Protein AF-A0A3L7UC99-F1 (afdb_monomer)

Structure (mmCIF, N/CA/C/O backbone):
data_AF-A0A3L7UC99-F1
#
_entry.id   AF-A0A3L7UC99-F1
#
loop_
_atom_site.group_PDB
_atom_site.id
_atom_site.type_symbol
_atom_site.label_atom_id
_atom_site.label_alt_id
_atom_site.label_comp_id
_atom_site.label_asym_id
_atom_site.label_entity_id
_atom_site.label_seq_id
_atom_site.pdbx_PDB_ins_code
_atom_site.Cartn_x
_atom_site.Cartn_y
_atom_site.Cartn_z
_atom_site.occupancy
_atom_site.B_iso_or_equiv
_atom_site.auth_seq_id
_atom_site.auth_comp_id
_atom_site.auth_asym_id
_atom_site.auth_atom_id
_atom_site.pdbx_PDB_model_num
ATOM 1 N N . MET A 1 1 ? 0.334 -17.269 -47.205 1.00 54.44 1 MET A N 1
ATOM 2 C CA . MET A 1 1 ? -0.076 -15.896 -47.604 1.00 54.44 1 MET A CA 1
ATOM 3 C C . MET A 1 1 ? -1.446 -15.509 -47.053 1.00 54.44 1 MET A C 1
ATOM 5 O O . MET A 1 1 ? -1.534 -14.441 -46.467 1.00 54.44 1 MET A O 1
ATOM 9 N N . VAL A 1 2 ? -2.491 -16.340 -47.191 1.00 58.19 2 VAL A N 1
ATOM 10 C CA . VAL A 1 2 ? -3.850 -16.022 -46.692 1.00 58.19 2 VAL A CA 1
ATOM 11 C C . VAL A 1 2 ? -3.883 -15.789 -45.172 1.00 58.19 2 VAL A C 1
ATOM 13 O O . VAL A 1 2 ? -4.407 -14.772 -44.738 1.00 58.19 2 VAL A O 1
ATOM 16 N N . GLU A 1 3 ? -3.212 -16.628 -44.377 1.00 69.00 3 GLU A N 1
ATOM 17 C CA . GLU A 1 3 ? -3.085 -16.466 -42.910 1.00 69.00 3 GLU A CA 1
ATOM 18 C C . GLU A 1 3 ? -2.371 -15.174 -42.476 1.00 69.00 3 GLU A C 1
ATOM 20 O O . GLU A 1 3 ? -2.570 -14.665 -41.373 1.00 69.00 3 GLU A O 1
ATOM 25 N N . TRP A 1 4 ? -1.528 -14.612 -43.346 1.00 77.19 4 TRP A N 1
ATOM 26 C CA . TRP A 1 4 ? -0.811 -13.377 -43.037 1.00 77.19 4 TRP A CA 1
ATOM 27 C C . TRP A 1 4 ? -1.703 -12.146 -43.208 1.00 77.19 4 TRP A C 1
ATOM 29 O O . TRP A 1 4 ? -1.681 -11.241 -42.373 1.00 77.19 4 TRP A O 1
ATOM 39 N N . TRP A 1 5 ? -2.505 -12.140 -44.275 1.00 82.69 5 TRP A N 1
ATOM 40 C CA . TRP A 1 5 ? -3.342 -11.009 -44.677 1.00 82.69 5 TRP A CA 1
ATOM 41 C C . TRP A 1 5 ? -4.755 -11.046 -44.098 1.00 82.69 5 TRP A C 1
ATOM 43 O O . TRP A 1 5 ? -5.385 -9.995 -44.004 1.00 82.69 5 TRP A O 1
ATOM 53 N N . TYR A 1 6 ? -5.243 -12.215 -43.681 1.00 84.31 6 TYR A N 1
ATOM 54 C CA . TYR A 1 6 ? -6.561 -12.357 -43.063 1.00 84.31 6 TYR A CA 1
ATOM 55 C C . TYR A 1 6 ? -6.760 -11.419 -41.854 1.00 84.31 6 TYR A C 1
ATOM 57 O O . TYR A 1 6 ? -7.708 -10.630 -41.892 1.00 84.31 6 TYR A O 1
ATOM 65 N N . PRO A 1 7 ? -5.851 -11.369 -40.855 1.00 86.19 7 PRO A N 1
ATOM 66 C CA . PRO A 1 7 ? -5.990 -10.451 -39.722 1.00 86.19 7 PRO A CA 1
ATOM 67 C C . PRO A 1 7 ? -6.044 -8.987 -40.163 1.00 86.19 7 PRO A C 1
ATOM 69 O O . PRO A 1 7 ? -6.856 -8.207 -39.672 1.00 86.19 7 PRO A O 1
ATOM 72 N N . VAL A 1 8 ? -5.210 -8.627 -41.142 1.00 88.06 8 VAL A N 1
ATOM 73 C CA . VAL A 1 8 ? -5.121 -7.268 -41.689 1.00 88.06 8 VAL A CA 1
ATOM 74 C C . VAL A 1 8 ? -6.429 -6.853 -42.354 1.00 88.06 8 VAL A C 1
ATOM 76 O O . VAL A 1 8 ? -6.943 -5.772 -42.077 1.00 88.06 8 VAL A O 1
ATOM 79 N N . ALA A 1 9 ? -7.000 -7.723 -43.187 1.00 87.12 9 ALA A N 1
ATOM 80 C CA . ALA A 1 9 ? -8.250 -7.453 -43.882 1.00 87.12 9 ALA A CA 1
ATOM 81 C C . ALA A 1 9 ? -9.434 -7.323 -42.913 1.00 87.12 9 ALA A C 1
ATOM 83 O O . ALA A 1 9 ? -10.213 -6.376 -43.021 1.00 87.12 9 ALA A O 1
ATOM 84 N N . VAL A 1 10 ? -9.562 -8.235 -41.944 1.00 87.25 10 VAL A N 1
ATOM 85 C CA . VAL A 1 10 ? -10.702 -8.222 -41.016 1.00 87.25 10 VAL A CA 1
ATOM 86 C C . VAL A 1 10 ? -10.652 -7.007 -40.092 1.00 87.25 10 VAL A C 1
ATOM 88 O O . VAL A 1 10 ? -11.651 -6.299 -39.955 1.00 87.25 10 VAL A O 1
ATOM 91 N N . TRP A 1 11 ? -9.489 -6.685 -39.523 1.00 90.75 11 TRP A N 1
ATOM 92 C CA . TRP A 1 11 ? -9.365 -5.519 -38.646 1.00 90.75 11 TRP A CA 1
ATOM 93 C C . TRP A 1 11 ? -9.470 -4.185 -39.387 1.00 90.75 11 TRP A C 1
ATOM 95 O O . TRP A 1 11 ? -9.994 -3.228 -38.819 1.00 90.75 11 TRP A O 1
ATOM 105 N N . ALA A 1 12 ? -9.089 -4.116 -40.666 1.00 90.12 12 ALA A N 1
ATOM 106 C CA . ALA A 1 12 ? -9.380 -2.947 -41.497 1.00 90.12 12 ALA A CA 1
ATOM 107 C C . ALA A 1 12 ? -10.895 -2.697 -41.616 1.00 90.12 12 ALA A C 1
ATOM 109 O O . ALA A 1 12 ? -11.351 -1.556 -41.492 1.00 90.12 12 ALA A O 1
ATOM 110 N N . ILE A 1 13 ? -11.688 -3.762 -41.796 1.00 88.81 13 ILE A N 1
ATOM 111 C CA . ILE A 1 13 ? -13.155 -3.683 -41.860 1.00 88.81 13 ILE A CA 1
ATOM 112 C C . ILE A 1 13 ? -13.733 -3.275 -40.498 1.00 88.81 13 ILE A C 1
ATOM 114 O O . ILE A 1 13 ? -14.597 -2.398 -40.452 1.00 88.81 13 ILE A O 1
ATOM 118 N N . VAL A 1 14 ? -13.233 -3.842 -39.394 1.00 89.12 14 VAL A N 1
ATOM 119 C CA . VAL A 1 14 ? -13.655 -3.482 -38.026 1.00 89.12 14 VAL A CA 1
ATOM 120 C C . VAL A 1 14 ? -13.411 -1.998 -37.746 1.00 89.12 14 VAL A C 1
ATOM 122 O O . VAL A 1 14 ? -14.337 -1.289 -37.350 1.00 89.12 14 VAL A O 1
ATOM 125 N N . ILE A 1 15 ? -12.198 -1.496 -38.001 1.00 89.00 15 ILE A N 1
ATOM 126 C CA . ILE A 1 15 ? -11.845 -0.085 -37.775 1.00 89.00 15 ILE A CA 1
ATOM 127 C C . ILE A 1 15 ? -12.720 0.835 -38.639 1.00 89.00 15 ILE A C 1
ATOM 129 O O . ILE A 1 15 ? -13.262 1.832 -38.149 1.00 89.00 15 ILE A O 1
ATOM 133 N N . GLY A 1 16 ? -12.935 0.475 -39.907 1.00 88.69 16 GLY A N 1
ATOM 134 C CA . GLY A 1 16 ? -13.857 1.193 -40.785 1.00 88.69 16 GLY A CA 1
ATOM 135 C C . GLY A 1 16 ? -15.295 1.217 -40.247 1.00 88.69 16 GLY A C 1
ATOM 136 O O . GLY A 1 16 ? -15.946 2.266 -40.260 1.00 88.69 16 GLY A O 1
ATOM 137 N N . ALA A 1 17 ? -15.789 0.097 -39.714 1.00 85.81 17 ALA A N 1
ATOM 138 C CA . ALA A 1 17 ? -17.128 -0.011 -39.135 1.00 85.81 17 ALA A CA 1
ATOM 139 C C . ALA A 1 17 ? -17.303 0.850 -37.866 1.00 85.81 17 ALA A C 1
ATOM 141 O O . ALA A 1 17 ? -18.362 1.470 -37.694 1.00 85.81 17 ALA A O 1
ATOM 142 N N . VAL A 1 18 ? -16.270 0.965 -37.016 1.00 86.50 18 VAL A N 1
ATOM 143 C CA . VAL A 1 18 ? -16.254 1.881 -35.854 1.00 86.50 18 VAL A CA 1
ATOM 144 C C . VAL A 1 18 ? -16.440 3.320 -36.321 1.00 86.50 18 VAL A C 1
ATOM 146 O O . VAL A 1 18 ? -17.378 4.004 -35.902 1.00 86.50 18 VAL A O 1
ATOM 149 N N . VAL A 1 19 ? -15.571 3.774 -37.228 1.00 86.00 19 VAL A N 1
ATOM 150 C CA . VAL A 1 19 ? -15.594 5.155 -37.724 1.00 86.00 19 VAL A CA 1
ATOM 151 C C . VAL A 1 19 ? -16.932 5.455 -38.381 1.00 86.00 19 VAL A C 1
ATOM 153 O O . VAL A 1 19 ? -17.553 6.474 -38.083 1.00 86.00 19 VAL A O 1
ATOM 156 N N . ARG A 1 20 ? -17.446 4.537 -39.204 1.00 83.81 20 ARG A N 1
ATOM 157 C CA . ARG A 1 20 ? -18.757 4.697 -39.833 1.00 83.81 20 ARG A CA 1
ATOM 158 C C . ARG A 1 20 ? -19.893 4.814 -38.813 1.00 83.81 20 ARG A C 1
ATOM 160 O O . ARG A 1 20 ? -20.789 5.632 -39.018 1.00 83.81 20 ARG A O 1
ATOM 167 N N . SER A 1 21 ? -19.861 4.043 -37.728 1.00 78.44 21 SER A N 1
ATOM 168 C CA . SER A 1 21 ? -20.870 4.115 -36.660 1.00 78.44 21 SER A CA 1
ATOM 169 C C . SER A 1 21 ? -20.870 5.482 -35.969 1.00 78.44 21 SER A C 1
ATOM 171 O O . SER A 1 21 ? -21.932 6.071 -35.760 1.00 78.44 21 SER A O 1
ATOM 173 N N . ILE A 1 22 ? -19.684 6.044 -35.718 1.00 80.69 22 ILE A N 1
ATOM 174 C CA . ILE A 1 22 ? -19.527 7.397 -35.165 1.00 80.69 22 ILE A CA 1
ATOM 175 C C . ILE A 1 22 ? -20.076 8.447 -36.141 1.00 80.69 22 ILE A C 1
ATOM 177 O O . ILE A 1 22 ? -20.864 9.307 -35.742 1.00 80.69 22 ILE A O 1
ATOM 181 N N . GLN A 1 23 ? -19.746 8.343 -37.436 1.00 82.44 23 GLN A N 1
ATOM 182 C CA . GLN A 1 23 ? -20.271 9.258 -38.458 1.00 82.44 23 GLN A CA 1
ATOM 183 C C . GLN A 1 23 ? -21.806 9.238 -38.517 1.00 82.44 23 GLN A C 1
ATOM 185 O O . GLN A 1 23 ? -22.436 10.280 -38.694 1.00 82.44 23 GLN A O 1
ATOM 190 N N . VAL A 1 24 ? -22.433 8.066 -38.381 1.00 75.81 24 VAL A N 1
ATOM 191 C CA . VAL A 1 24 ? -23.900 7.941 -38.369 1.00 75.81 24 VAL A CA 1
ATOM 192 C C . VAL A 1 24 ? -24.508 8.648 -37.154 1.00 75.81 24 VAL A C 1
ATOM 194 O O . VAL A 1 24 ? -25.476 9.390 -37.323 1.00 75.81 24 VAL A O 1
ATOM 197 N N . GLY A 1 25 ? -23.925 8.495 -35.961 1.00 69.75 25 GLY A N 1
ATOM 198 C CA . GLY A 1 25 ? -24.381 9.211 -34.763 1.00 69.75 25 GLY A CA 1
ATOM 199 C C . GLY A 1 25 ? -24.225 10.730 -34.868 1.00 69.75 25 GLY A C 1
ATOM 200 O O . GLY A 1 25 ? -25.155 11.470 -34.551 1.00 69.75 25 GLY A O 1
ATOM 201 N N . MET A 1 26 ? -23.096 11.209 -35.401 1.00 74.38 26 MET A N 1
ATOM 202 C CA . MET A 1 26 ? -22.866 12.644 -35.629 1.00 74.38 26 MET A CA 1
ATOM 203 C C . MET A 1 26 ? -23.855 13.240 -36.639 1.00 74.38 26 MET A C 1
ATOM 205 O O . MET A 1 26 ? -24.374 14.335 -36.423 1.00 74.38 26 MET A O 1
ATOM 209 N N . ASN A 1 27 ? -24.171 12.505 -37.710 1.00 74.94 27 ASN A N 1
ATOM 210 C CA . ASN A 1 27 ? -25.194 12.916 -38.674 1.00 74.94 27 ASN A CA 1
ATOM 211 C C . ASN A 1 27 ? -26.593 12.961 -38.039 1.00 74.94 27 ASN A C 1
ATOM 213 O O . ASN A 1 27 ? -27.352 13.894 -38.295 1.00 74.94 27 ASN A O 1
ATOM 217 N N . ALA A 1 28 ? -26.935 11.993 -37.181 1.00 67.62 28 ALA A N 1
ATOM 218 C CA . ALA A 1 28 ? -28.193 12.003 -36.431 1.00 67.62 28 ALA A CA 1
ATOM 219 C C . ALA A 1 28 ? -28.293 13.196 -35.457 1.00 67.62 28 ALA A C 1
ATOM 221 O O . ALA A 1 28 ? -29.392 13.676 -35.188 1.00 67.62 28 ALA A O 1
ATOM 222 N N . ALA A 1 29 ? -27.152 13.707 -34.984 1.00 64.50 29 ALA A N 1
ATOM 223 C CA . ALA A 1 29 ? -27.046 14.891 -34.132 1.00 64.50 29 ALA A CA 1
ATOM 224 C C . ALA A 1 29 ? -27.199 16.233 -34.882 1.00 64.50 29 ALA A C 1
ATOM 226 O O . ALA A 1 29 ? -27.117 17.288 -34.254 1.00 64.50 29 ALA A O 1
ATOM 227 N N . GLY A 1 30 ? -27.362 1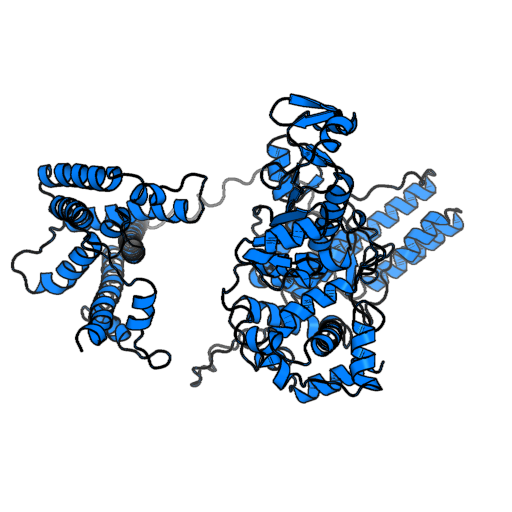6.220 -36.212 1.00 62.81 30 GLY A N 1
ATOM 228 C CA . GLY A 1 30 ? -27.447 17.440 -37.025 1.00 62.81 30 GLY A CA 1
ATOM 229 C C . GLY A 1 30 ? -26.124 18.206 -37.151 1.00 62.81 30 GLY A C 1
ATOM 230 O O . GLY A 1 30 ? -26.123 19.363 -37.568 1.00 62.81 30 GLY A O 1
ATOM 231 N N . LEU A 1 31 ? -24.994 17.582 -36.799 1.00 68.31 31 LEU A N 1
ATOM 232 C CA . LEU A 1 31 ? -23.666 18.170 -36.958 1.00 68.31 31 LEU A CA 1
ATOM 233 C C . LEU A 1 31 ? -23.285 18.089 -38.439 1.00 68.31 31 LEU A C 1
ATOM 235 O O . LEU A 1 31 ? -23.045 17.007 -38.972 1.00 68.31 31 LEU A O 1
ATOM 239 N N . SER A 1 32 ? -23.255 19.237 -39.115 1.00 53.59 32 SER A N 1
ATOM 240 C CA . SER A 1 32 ? -23.181 19.348 -40.578 1.00 53.59 32 SER A CA 1
ATOM 241 C C . SER A 1 32 ? -21.929 18.735 -41.217 1.00 53.59 32 SER A C 1
ATOM 243 O O . SER A 1 32 ? -21.915 18.561 -42.435 1.00 53.59 32 SER A O 1
ATOM 245 N N . HIS A 1 33 ? -20.900 18.359 -40.449 1.00 61.38 33 HIS A N 1
ATOM 246 C CA . HIS A 1 33 ? -19.662 17.751 -40.951 1.00 61.38 33 HIS A CA 1
ATOM 247 C C . HIS A 1 33 ? -19.275 16.489 -40.160 1.00 61.38 33 HIS A C 1
ATOM 249 O O . HIS A 1 33 ? -18.278 16.470 -39.444 1.00 61.38 33 HIS A O 1
ATOM 255 N N . ALA A 1 34 ? -20.004 15.383 -40.343 1.00 61.00 34 ALA A N 1
ATOM 256 C CA . ALA A 1 34 ? -19.601 14.053 -39.857 1.00 61.00 34 ALA A CA 1
ATOM 257 C C . ALA A 1 34 ? -18.373 13.457 -40.598 1.00 61.00 34 ALA A C 1
ATOM 259 O O . ALA A 1 34 ? -18.157 12.247 -40.595 1.00 61.00 34 ALA A O 1
ATOM 260 N N . GLY A 1 35 ? -17.568 14.288 -41.266 1.00 69.50 35 GLY A N 1
ATOM 261 C CA . GLY A 1 35 ? -16.432 13.878 -42.087 1.00 69.50 35 GLY A CA 1
ATOM 262 C C . GLY A 1 35 ? -16.814 13.311 -43.466 1.00 69.50 35 GLY A C 1
ATOM 263 O O . GLY A 1 35 ? -17.981 13.019 -43.743 1.00 69.50 35 GLY A O 1
ATOM 264 N N . PRO A 1 36 ? -15.831 13.167 -44.369 1.00 79.94 36 PRO A N 1
ATOM 265 C CA . PRO A 1 36 ? -16.064 12.696 -45.728 1.00 79.94 36 PRO A CA 1
ATOM 266 C C . PRO A 1 36 ? -16.449 11.209 -45.774 1.00 79.94 36 PRO A C 1
ATOM 268 O O . PRO A 1 36 ? -16.087 10.415 -44.903 1.00 79.94 36 PRO A O 1
ATOM 271 N N . ARG A 1 37 ? -17.161 10.803 -46.836 1.00 78.75 37 ARG A N 1
ATOM 272 C CA . ARG A 1 37 ? -17.622 9.411 -47.037 1.00 78.75 37 ARG A CA 1
ATOM 273 C C . ARG A 1 37 ? -16.486 8.389 -47.167 1.00 78.75 37 ARG A C 1
ATOM 275 O O . ARG A 1 37 ? -16.731 7.210 -46.946 1.00 78.75 37 ARG A O 1
ATOM 282 N N . TRP A 1 38 ? -15.275 8.833 -47.504 1.00 82.38 38 TRP A N 1
ATOM 283 C CA . TRP A 1 38 ? -14.085 7.987 -47.621 1.00 82.38 38 TRP A CA 1
ATOM 284 C C . TRP A 1 38 ? -13.341 7.779 -46.292 1.00 82.38 38 TRP A C 1
ATOM 286 O O . TRP A 1 38 ? -12.452 6.936 -46.227 1.00 82.38 38 TRP A O 1
ATOM 296 N N . LEU A 1 39 ? -13.698 8.503 -45.224 1.00 85.12 39 LEU A N 1
ATOM 297 C CA . LEU A 1 39 ? -12.995 8.440 -43.938 1.00 85.12 39 LEU A CA 1
ATOM 298 C C . LEU A 1 39 ? -12.922 7.020 -43.332 1.00 85.12 39 LEU A C 1
ATOM 300 O O . LEU A 1 39 ? -11.845 6.655 -42.868 1.00 85.12 39 LEU A O 1
ATOM 304 N N . PRO A 1 40 ? -13.978 6.178 -43.381 1.00 85.81 40 PRO A N 1
ATOM 305 C CA . PRO A 1 40 ? -13.887 4.789 -42.924 1.00 85.81 40 PRO A CA 1
ATOM 306 C C . PRO A 1 40 ? -12.840 3.949 -43.669 1.00 85.81 40 PRO A C 1
ATOM 308 O O . PRO A 1 40 ? -12.209 3.092 -43.061 1.00 85.81 40 PRO A O 1
ATOM 311 N N . LEU A 1 41 ? -12.632 4.205 -44.967 1.00 84.06 41 LEU A N 1
ATOM 312 C CA . LEU A 1 41 ? -11.636 3.488 -45.771 1.00 84.06 41 LEU A CA 1
ATOM 313 C C . LEU A 1 41 ? -10.214 3.888 -45.367 1.00 84.06 41 LEU A C 1
ATOM 315 O O . LEU A 1 41 ? -9.352 3.028 -45.218 1.00 84.06 41 LEU A O 1
ATOM 319 N N . VAL A 1 42 ? -9.988 5.184 -45.131 1.00 86.69 42 VAL A N 1
ATOM 320 C CA . VAL A 1 42 ? -8.692 5.694 -44.657 1.00 86.69 42 VAL A CA 1
ATOM 321 C C . VAL A 1 42 ? -8.398 5.214 -43.239 1.00 86.69 42 VAL A C 1
ATOM 323 O O . VAL A 1 42 ? -7.280 4.806 -42.955 1.00 86.69 42 VAL A O 1
ATOM 326 N N . ALA A 1 43 ? -9.403 5.181 -42.362 1.00 88.38 43 ALA A N 1
ATOM 327 C CA . ALA A 1 43 ? -9.246 4.614 -41.028 1.00 88.38 43 ALA A CA 1
ATOM 328 C C . ALA A 1 43 ? -8.918 3.115 -41.079 1.00 88.38 43 ALA A C 1
ATOM 330 O O . ALA A 1 43 ? -8.052 2.657 -40.343 1.00 88.38 43 ALA A O 1
ATOM 331 N N . GLY A 1 44 ? -9.541 2.360 -41.989 1.00 87.56 44 GLY A N 1
ATOM 332 C CA . GLY A 1 44 ? -9.200 0.957 -42.220 1.00 87.56 44 GLY A CA 1
ATOM 333 C C . GLY A 1 44 ? -7.733 0.743 -42.613 1.00 87.56 44 GLY A C 1
ATOM 334 O O . GLY A 1 44 ? -7.151 -0.265 -42.227 1.00 87.56 44 GLY A O 1
ATOM 335 N N . ALA A 1 45 ? -7.092 1.704 -43.291 1.00 89.38 45 ALA A N 1
ATOM 336 C CA . ALA A 1 45 ? -5.669 1.623 -43.635 1.00 89.38 45 ALA A CA 1
ATOM 337 C C . ALA A 1 45 ? -4.740 1.630 -42.403 1.00 89.38 45 ALA A C 1
ATOM 339 O O . ALA A 1 45 ? -3.616 1.135 -42.493 1.00 89.38 45 ALA A O 1
ATOM 340 N N . LEU A 1 46 ? -5.219 2.092 -41.236 1.00 89.75 46 LEU A N 1
ATOM 341 C CA . LEU A 1 46 ? -4.480 1.997 -39.970 1.00 89.75 46 LEU A CA 1
ATOM 342 C C . LEU A 1 46 ? -4.166 0.545 -39.586 1.00 89.75 46 LEU A C 1
ATOM 344 O O . LEU A 1 46 ? -3.171 0.298 -38.916 1.00 89.75 46 LEU A O 1
ATOM 348 N N . ALA A 1 47 ? -4.952 -0.427 -40.060 1.00 89.38 47 ALA A N 1
ATOM 349 C CA . ALA A 1 47 ? -4.700 -1.855 -39.863 1.00 89.38 47 ALA A CA 1
ATOM 350 C C . ALA A 1 47 ? -3.321 -2.317 -40.377 1.00 89.38 47 ALA A C 1
ATOM 352 O O . ALA A 1 47 ? -2.783 -3.308 -39.881 1.00 89.38 47 ALA A O 1
ATOM 353 N N . ILE A 1 48 ? -2.760 -1.611 -41.367 1.00 90.44 48 ILE A N 1
ATOM 354 C CA . ILE A 1 48 ? -1.489 -1.944 -42.027 1.00 90.44 48 ILE A CA 1
ATOM 355 C C . ILE A 1 48 ? -0.302 -1.249 -41.343 1.00 90.44 48 ILE A C 1
ATOM 357 O O . ILE A 1 48 ? 0.837 -1.670 -41.532 1.00 90.44 48 ILE A O 1
ATOM 361 N N . VAL A 1 49 ? -0.553 -0.213 -40.534 1.00 90.81 49 VAL A N 1
ATOM 362 C CA . VAL A 1 49 ? 0.505 0.572 -39.884 1.00 90.81 49 VAL A CA 1
ATOM 363 C C . VAL A 1 49 ? 1.343 -0.348 -38.990 1.00 90.81 49 VAL A C 1
ATOM 365 O O . VAL A 1 49 ? 0.773 -1.019 -38.124 1.00 90.81 49 VAL A O 1
ATOM 368 N N . PRO A 1 50 ? 2.668 -0.427 -39.204 1.00 89.31 50 PRO A N 1
ATOM 369 C CA . PRO A 1 50 ? 3.530 -1.279 -38.403 1.00 89.31 50 PRO A CA 1
ATOM 370 C C . PRO A 1 50 ? 3.735 -0.676 -37.010 1.00 89.31 50 PRO A C 1
ATOM 372 O O . PRO A 1 50 ? 4.058 0.500 -36.873 1.00 89.31 50 PRO A O 1
ATOM 375 N N . ILE A 1 51 ? 3.580 -1.511 -35.989 1.00 85.50 51 ILE A N 1
ATOM 376 C CA . ILE A 1 51 ? 3.922 -1.245 -34.592 1.00 85.50 51 ILE A CA 1
ATOM 377 C C . ILE A 1 51 ? 4.891 -2.352 -34.181 1.00 85.50 51 ILE A C 1
ATOM 379 O O . ILE A 1 51 ? 4.545 -3.534 -34.260 1.00 85.50 51 ILE A O 1
ATOM 383 N N . ASP A 1 52 ? 6.122 -1.980 -33.827 1.00 82.69 52 ASP A N 1
ATOM 384 C CA . ASP A 1 52 ? 7.219 -2.911 -33.518 1.00 82.69 52 ASP A CA 1
ATOM 385 C C . ASP A 1 52 ? 7.444 -3.982 -34.603 1.00 82.69 52 ASP A C 1
ATOM 387 O O . ASP A 1 52 ? 7.637 -5.166 -34.334 1.00 82.69 52 ASP A O 1
ATOM 391 N N . GLY A 1 53 ? 7.375 -3.572 -35.874 1.00 83.88 53 GLY A N 1
ATOM 392 C CA . GLY A 1 53 ? 7.606 -4.453 -37.026 1.00 83.88 53 GLY A CA 1
ATOM 393 C C . GLY A 1 53 ? 6.426 -5.355 -37.419 1.00 83.88 53 GLY A C 1
ATOM 394 O O . GLY A 1 53 ? 6.521 -6.054 -38.428 1.00 83.88 53 GLY A O 1
ATOM 395 N N . LEU A 1 54 ? 5.296 -5.315 -36.698 1.00 85.50 54 LEU A N 1
ATOM 396 C CA . LEU A 1 54 ? 4.065 -6.040 -37.040 1.00 85.50 54 LEU A CA 1
ATOM 397 C C . LEU A 1 54 ? 2.908 -5.075 -37.344 1.00 85.50 54 LEU A C 1
ATOM 399 O O . LEU A 1 54 ? 2.730 -4.100 -36.621 1.00 85.50 54 LEU A O 1
ATOM 403 N N . PRO A 1 55 ? 2.068 -5.330 -38.366 1.00 91.75 55 PRO A N 1
ATOM 404 C CA . PRO A 1 55 ? 0.875 -4.517 -38.603 1.00 91.75 55 PRO A CA 1
ATOM 405 C C . PRO A 1 55 ? -0.033 -4.457 -37.365 1.00 91.75 55 PRO A C 1
ATOM 407 O O . PRO A 1 55 ? -0.283 -5.494 -36.746 1.00 91.75 55 PRO A O 1
ATOM 410 N N . LEU A 1 56 ? -0.585 -3.279 -37.046 1.00 89.25 56 LEU A N 1
ATOM 411 C CA . LEU A 1 56 ? -1.525 -3.054 -35.935 1.00 89.25 56 LEU A CA 1
ATOM 412 C C . LEU A 1 56 ? -2.642 -4.109 -35.895 1.00 89.25 56 LEU A C 1
ATOM 414 O O . LEU A 1 56 ? -3.010 -4.601 -34.832 1.00 89.25 56 LEU A O 1
ATOM 418 N N . ALA A 1 57 ? -3.156 -4.511 -37.056 1.00 89.62 57 ALA A N 1
ATOM 419 C CA . ALA A 1 57 ? -4.174 -5.549 -37.140 1.00 89.62 57 ALA A CA 1
ATOM 420 C C . ALA A 1 57 ? -3.745 -6.909 -36.575 1.00 89.62 57 ALA A C 1
ATOM 422 O O . ALA A 1 57 ? -4.585 -7.636 -36.056 1.00 89.62 57 ALA A O 1
ATOM 423 N N . ARG A 1 58 ? -2.460 -7.272 -36.661 1.00 86.75 58 ARG A N 1
ATOM 424 C CA . ARG A 1 58 ? -1.960 -8.529 -36.089 1.00 86.75 58 ARG A CA 1
ATOM 425 C C . ARG A 1 58 ? -1.902 -8.458 -34.569 1.00 86.75 58 ARG A C 1
ATOM 427 O O . ARG A 1 58 ? -2.291 -9.422 -33.925 1.00 86.75 58 ARG A O 1
ATOM 434 N N . TRP A 1 59 ? -1.517 -7.309 -34.015 1.00 88.50 59 TRP A N 1
ATOM 435 C CA . TRP A 1 59 ? -1.610 -7.059 -32.577 1.00 88.50 59 TRP A CA 1
ATOM 436 C C . TRP A 1 59 ? -3.050 -7.181 -32.080 1.00 88.50 59 TRP A C 1
ATOM 438 O O . TRP A 1 59 ? -3.313 -7.919 -31.137 1.00 88.50 59 TRP A O 1
ATOM 448 N N . LEU A 1 60 ? -3.995 -6.520 -32.756 1.00 87.88 60 LEU A N 1
ATOM 449 C CA . LEU A 1 60 ? -5.416 -6.587 -32.406 1.00 87.88 60 LEU A CA 1
ATOM 450 C C . LEU A 1 60 ? -5.980 -8.009 -32.531 1.00 87.88 60 LEU A C 1
ATOM 452 O O . LEU A 1 60 ? -6.773 -8.439 -31.697 1.00 87.88 60 LEU A O 1
ATOM 456 N N . HIS A 1 61 ? -5.539 -8.768 -33.533 1.00 88.69 61 HIS A N 1
ATOM 457 C CA . HIS A 1 61 ? -5.975 -10.147 -33.728 1.00 88.69 61 HIS A CA 1
ATOM 458 C C . HIS A 1 61 ? -5.471 -11.105 -32.647 1.00 88.69 61 HIS A C 1
ATOM 460 O O . HIS A 1 61 ? -6.189 -12.039 -32.313 1.00 88.69 61 HIS A O 1
ATOM 466 N N . SER A 1 62 ? -4.309 -10.846 -32.040 1.00 82.88 62 SER A N 1
ATOM 467 C CA . SER A 1 62 ? -3.851 -11.609 -30.871 1.00 82.88 62 SER A CA 1
ATOM 468 C C . SER A 1 62 ? -4.769 -11.441 -29.653 1.00 82.88 62 SER A C 1
ATOM 470 O O . SER A 1 62 ? -4.849 -12.347 -28.831 1.00 82.88 62 SER A O 1
ATOM 472 N N . PHE A 1 63 ? -5.474 -10.307 -29.529 1.00 80.31 63 PHE A N 1
ATOM 473 C CA . PHE A 1 63 ? -6.446 -10.076 -28.450 1.00 80.31 63 PHE A CA 1
ATOM 474 C C . PHE A 1 63 ? -7.817 -10.697 -28.728 1.00 80.31 63 PHE A C 1
ATOM 476 O O . PHE A 1 63 ? -8.514 -11.072 -27.789 1.00 80.31 63 PHE A O 1
ATOM 483 N N . ASN A 1 64 ? -8.228 -10.777 -29.997 1.00 83.69 64 ASN A N 1
ATOM 484 C CA . ASN A 1 64 ? -9.469 -11.437 -30.392 1.00 83.69 64 ASN A CA 1
ATOM 485 C C . ASN A 1 64 ? -9.283 -12.161 -31.732 1.00 83.69 64 ASN A C 1
ATOM 487 O O . ASN A 1 64 ? -9.409 -11.565 -32.810 1.00 83.69 64 ASN A O 1
ATOM 491 N N . ALA A 1 65 ? -8.929 -13.444 -31.639 1.00 78.38 65 ALA A N 1
ATOM 492 C CA . ALA A 1 65 ? -8.631 -14.284 -32.793 1.00 78.38 65 ALA A CA 1
ATOM 493 C C . ALA A 1 65 ? -9.910 -14.785 -33.486 1.00 78.38 65 ALA A C 1
ATOM 495 O O . ALA A 1 65 ? -9.984 -14.803 -34.715 1.00 78.38 65 ALA A O 1
ATOM 496 N N . ASN A 1 66 ? -10.939 -15.118 -32.701 1.00 83.88 66 ASN A N 1
ATOM 497 C CA . ASN A 1 66 ? -12.180 -15.722 -33.178 1.00 83.88 66 ASN A CA 1
ATOM 498 C C . ASN A 1 66 ? -13.357 -14.765 -32.950 1.00 83.88 66 ASN A C 1
ATOM 500 O O . ASN A 1 66 ? -13.750 -14.497 -31.819 1.00 83.88 66 ASN A O 1
ATOM 504 N N . PHE A 1 67 ? -13.931 -14.244 -34.035 1.00 89.69 67 PHE A N 1
ATOM 505 C CA . PHE A 1 67 ? -15.119 -13.394 -33.959 1.00 89.69 67 PHE A CA 1
ATOM 506 C C . PHE A 1 67 ? -16.391 -14.235 -33.865 1.00 89.69 67 PHE A C 1
ATOM 508 O O . PHE A 1 67 ? -16.522 -15.257 -34.543 1.00 89.69 67 PHE A O 1
ATOM 515 N N . SER A 1 68 ? -17.372 -13.755 -33.100 1.00 93.81 68 SER A N 1
ATOM 516 C CA . SER A 1 68 ? -18.689 -14.383 -33.037 1.00 93.81 68 SER A CA 1
ATOM 517 C C . SER A 1 68 ? -19.361 -14.390 -34.413 1.00 93.81 68 SER A C 1
ATOM 519 O O . SER A 1 68 ? -19.103 -13.548 -35.288 1.00 93.81 68 SER A O 1
ATOM 521 N N . ILE A 1 69 ? -20.267 -15.344 -34.626 1.00 93.06 69 ILE A N 1
ATOM 522 C CA . ILE A 1 69 ? -20.974 -15.492 -35.904 1.00 93.06 69 ILE A CA 1
ATOM 523 C C . ILE A 1 69 ? -21.835 -14.257 -36.210 1.00 93.06 69 ILE A C 1
ATOM 525 O O . ILE A 1 69 ? -21.763 -13.755 -37.337 1.00 93.06 69 ILE A O 1
ATOM 529 N N . PRO A 1 70 ? -22.593 -13.692 -35.247 1.00 94.56 70 PRO A N 1
ATOM 530 C CA . PRO A 1 70 ? -23.288 -12.425 -35.443 1.00 94.56 70 PRO A CA 1
ATOM 531 C C . PRO A 1 70 ? -22.392 -11.280 -35.916 1.00 94.56 70 PRO A C 1
ATOM 533 O O . PRO A 1 70 ? -22.757 -10.584 -36.868 1.00 94.56 70 PRO A O 1
ATOM 536 N N . LEU A 1 71 ? -21.215 -11.103 -35.309 1.00 93.12 71 LEU A N 1
ATOM 537 C CA . LEU A 1 71 ? -20.279 -10.063 -35.726 1.00 93.12 71 LEU A CA 1
ATOM 538 C C . LEU A 1 71 ? -19.729 -10.321 -37.125 1.00 93.12 71 LEU A C 1
ATOM 540 O O . LEU A 1 71 ? -19.697 -9.408 -37.948 1.00 93.12 71 LEU A O 1
ATOM 544 N N . SER A 1 72 ? -19.357 -11.562 -37.419 1.00 90.81 72 SER A N 1
ATOM 545 C CA . SER A 1 72 ? -18.837 -11.951 -38.730 1.00 90.81 72 SER A CA 1
ATOM 546 C C . SER A 1 72 ? -19.838 -11.644 -39.847 1.00 90.81 72 SER A C 1
ATOM 548 O O . SER A 1 72 ? -19.469 -11.066 -40.869 1.00 90.81 72 SER A O 1
ATOM 550 N N . ILE A 1 73 ? -21.126 -11.937 -39.633 1.00 90.81 73 ILE A N 1
ATOM 551 C CA . ILE A 1 73 ? -22.188 -11.615 -40.597 1.00 90.81 73 ILE A CA 1
ATOM 552 C C . ILE A 1 73 ? -22.421 -10.102 -40.706 1.00 90.81 73 ILE A C 1
ATOM 554 O O . ILE A 1 73 ? -22.651 -9.610 -41.810 1.00 90.81 73 ILE A O 1
ATOM 558 N N . LEU A 1 74 ? -22.331 -9.349 -39.605 1.00 90.00 74 LEU A N 1
ATOM 559 C CA . LEU A 1 74 ? -22.438 -7.886 -39.636 1.00 90.00 74 LEU A CA 1
ATOM 560 C C . LEU A 1 74 ? -21.289 -7.234 -40.410 1.00 90.00 74 LEU A C 1
ATOM 562 O O . LEU A 1 74 ? -21.535 -6.334 -41.209 1.00 90.00 74 LEU A O 1
ATOM 566 N N . LEU A 1 75 ? -20.050 -7.680 -40.196 1.00 88.31 75 LEU A N 1
ATOM 567 C CA . LEU A 1 75 ? -18.876 -7.174 -40.912 1.00 88.31 75 LEU A CA 1
ATOM 568 C C . LEU A 1 75 ? -18.913 -7.574 -42.389 1.00 88.31 75 LEU A C 1
ATOM 570 O O . LEU A 1 75 ? -18.582 -6.760 -43.252 1.00 88.31 75 LEU A O 1
ATOM 574 N N . LEU A 1 76 ? -19.370 -8.794 -42.684 1.00 87.50 76 LEU A N 1
ATOM 575 C CA . LEU A 1 76 ? -19.576 -9.257 -44.050 1.00 87.50 76 LEU A CA 1
ATOM 576 C C . LEU A 1 76 ? -20.613 -8.385 -44.763 1.00 87.50 76 LEU A C 1
ATOM 578 O O . LEU A 1 76 ? -20.298 -7.811 -45.802 1.00 87.50 76 LEU A O 1
ATOM 582 N N . ASP A 1 77 ? -21.811 -8.227 -44.191 1.00 86.69 77 ASP A N 1
ATOM 583 C CA . ASP A 1 77 ? -22.868 -7.370 -44.744 1.00 86.69 77 ASP A CA 1
ATOM 584 C C . ASP A 1 77 ? -22.395 -5.917 -44.881 1.00 86.69 77 ASP A C 1
ATOM 586 O O . ASP A 1 77 ? -22.635 -5.276 -45.902 1.00 86.69 77 ASP A O 1
ATOM 590 N N . PHE A 1 78 ? -21.637 -5.403 -43.912 1.00 83.62 78 PHE A N 1
ATOM 591 C CA . PHE A 1 78 ? -21.038 -4.074 -43.993 1.00 83.62 78 PHE A CA 1
ATOM 592 C C . PHE A 1 78 ? -20.090 -3.926 -45.192 1.00 83.62 78 PHE A C 1
ATOM 594 O O . PHE A 1 78 ? -20.181 -2.940 -45.924 1.00 83.62 78 PHE A O 1
ATOM 601 N N . GLY A 1 79 ? -19.215 -4.909 -45.421 1.00 79.12 79 GLY A N 1
ATOM 602 C CA . GLY A 1 79 ? -18.248 -4.889 -46.517 1.00 79.12 79 GLY A CA 1
ATOM 603 C C . GLY A 1 79 ? -18.876 -5.076 -47.900 1.00 79.12 79 GLY A C 1
ATOM 604 O O . GLY A 1 79 ? -18.436 -4.443 -48.859 1.00 79.12 79 GLY A O 1
ATOM 605 N N . ILE A 1 80 ? -19.911 -5.917 -48.019 1.00 81.69 80 ILE A N 1
ATOM 606 C CA . ILE A 1 80 ? -20.455 -6.330 -49.325 1.00 81.69 80 ILE A CA 1
ATOM 607 C C . ILE A 1 80 ? -21.810 -5.709 -49.674 1.00 81.69 80 ILE A C 1
ATOM 609 O O . ILE A 1 80 ? -22.196 -5.735 -50.841 1.00 81.69 80 ILE A O 1
ATOM 613 N N . SER A 1 81 ? -22.541 -5.130 -48.717 1.00 78.62 81 SER A N 1
ATOM 614 C CA . SER A 1 81 ? -23.841 -4.494 -48.986 1.00 78.62 81 SER A CA 1
ATOM 615 C C . SER A 1 81 ? -23.812 -3.428 -50.090 1.00 78.62 81 SER A C 1
ATOM 617 O O . SER A 1 81 ? -24.802 -3.362 -50.821 1.00 78.62 81 SER A O 1
ATOM 619 N N . PRO A 1 82 ? -22.725 -2.654 -50.324 1.00 74.81 82 PRO A N 1
ATOM 620 C CA . PRO A 1 82 ? -22.662 -1.742 -51.470 1.00 74.81 82 PRO A CA 1
ATOM 621 C C . PRO A 1 82 ? -22.672 -2.453 -52.834 1.00 74.81 82 PRO A C 1
ATOM 623 O O . PRO A 1 82 ? -22.981 -1.828 -53.846 1.00 74.81 82 PRO A O 1
ATOM 626 N N . LEU A 1 83 ? -22.322 -3.743 -52.869 1.00 77.88 83 LEU A N 1
ATOM 627 C CA . LEU A 1 83 ? -22.204 -4.568 -54.075 1.00 77.88 83 LEU A CA 1
ATOM 628 C C . LEU A 1 83 ? -23.436 -5.460 -54.306 1.00 77.88 83 LEU A C 1
ATOM 630 O O . LEU A 1 83 ? -23.617 -5.996 -55.401 1.00 77.88 83 LEU A O 1
ATOM 634 N N . LEU A 1 84 ? -24.296 -5.632 -53.298 1.00 79.88 84 LEU A N 1
ATOM 635 C CA . LEU A 1 84 ? -25.468 -6.502 -53.368 1.00 79.88 84 LEU A CA 1
ATOM 636 C C . LEU A 1 84 ? -26.747 -5.730 -53.720 1.00 79.88 84 LEU A C 1
ATOM 638 O O . LEU A 1 84 ? -27.016 -4.647 -53.211 1.00 79.88 84 LEU A O 1
ATOM 642 N N . ARG A 1 85 ? -27.619 -6.345 -54.535 1.00 74.44 85 ARG A N 1
ATOM 643 C CA . ARG A 1 85 ? -28.961 -5.801 -54.848 1.00 74.44 85 ARG A CA 1
ATOM 644 C C . ARG A 1 85 ? -29.914 -5.806 -53.644 1.00 74.44 85 ARG A C 1
ATOM 646 O O . ARG A 1 85 ? -30.883 -5.051 -53.628 1.00 74.44 85 ARG A O 1
ATOM 653 N N . LYS A 1 86 ? -29.676 -6.687 -52.669 1.00 76.75 86 LYS A N 1
ATOM 654 C CA . LYS A 1 86 ? -30.385 -6.768 -51.385 1.00 76.75 86 LYS A CA 1
ATOM 655 C C . LYS A 1 86 ? -29.347 -7.043 -50.289 1.00 76.75 86 LYS A C 1
ATOM 657 O O . LYS A 1 86 ? -28.547 -7.954 -50.497 1.00 76.75 86 LYS A O 1
ATOM 662 N N . PRO A 1 87 ? -29.343 -6.299 -49.168 1.00 79.44 87 PRO A N 1
ATOM 663 C CA . PRO A 1 87 ? -28.410 -6.564 -48.074 1.00 79.44 87 PRO A CA 1
ATOM 664 C C . PRO A 1 87 ? -28.710 -7.924 -47.431 1.00 79.44 87 PRO A C 1
ATOM 666 O O . PRO A 1 87 ? -29.863 -8.372 -47.444 1.00 79.44 87 PRO A O 1
ATOM 669 N N . LEU A 1 88 ? -27.688 -8.567 -46.862 1.00 80.19 88 LEU A N 1
ATOM 670 C CA . LEU A 1 88 ? -27.837 -9.819 -46.114 1.00 80.19 88 LEU A CA 1
ATOM 671 C C . LEU A 1 88 ? -28.691 -9.595 -44.859 1.00 80.19 88 LEU A C 1
ATOM 673 O O . LEU A 1 88 ? -29.550 -10.414 -44.522 1.00 80.19 88 LEU A O 1
ATOM 677 N N . LEU A 1 89 ? -28.498 -8.454 -44.191 1.00 84.69 89 LEU A N 1
ATOM 678 C CA . LEU A 1 89 ? -29.295 -8.036 -43.045 1.00 84.69 89 LEU A CA 1
ATOM 679 C C . LEU A 1 89 ? -30.169 -6.843 -43.426 1.00 84.69 89 LEU A C 1
ATOM 681 O O . LEU A 1 89 ? -29.702 -5.790 -43.852 1.00 84.69 89 LEU A O 1
ATOM 685 N N . ASN A 1 90 ? -31.486 -6.989 -43.269 1.00 82.56 90 ASN A N 1
ATOM 686 C CA . ASN A 1 90 ? -32.373 -5.844 -43.433 1.00 82.56 90 ASN A CA 1
ATOM 687 C C . ASN A 1 90 ? -32.174 -4.851 -42.268 1.00 82.56 90 ASN A C 1
ATOM 689 O O . ASN A 1 90 ? -31.690 -5.214 -41.200 1.00 82.56 90 ASN A O 1
ATOM 693 N N . ARG A 1 91 ? -32.602 -3.592 -42.431 1.00 82.38 91 ARG A N 1
ATOM 694 C CA . ARG A 1 91 ? -32.399 -2.544 -41.409 1.00 82.38 91 ARG A CA 1
ATOM 695 C C . ARG A 1 91 ? -32.909 -2.934 -40.014 1.00 82.38 91 ARG A C 1
ATOM 697 O O . ARG A 1 91 ? -32.316 -2.534 -39.018 1.00 82.38 91 ARG A O 1
ATOM 704 N N . ARG A 1 92 ? -34.011 -3.690 -39.935 1.00 84.25 92 ARG A N 1
ATOM 705 C CA . ARG A 1 92 ? -34.551 -4.184 -38.658 1.00 84.25 92 ARG A CA 1
ATOM 706 C C . ARG A 1 92 ? -33.619 -5.228 -38.045 1.00 84.25 92 ARG A C 1
ATOM 708 O O . ARG A 1 92 ? -33.333 -5.131 -36.862 1.00 84.25 92 ARG A O 1
ATOM 715 N N . ALA A 1 93 ? -33.099 -6.149 -38.849 1.00 87.88 93 ALA A N 1
ATOM 716 C CA . ALA A 1 93 ? -32.139 -7.162 -38.439 1.00 87.88 93 ALA A CA 1
ATOM 717 C C . ALA A 1 93 ? -30.820 -6.559 -37.964 1.00 87.88 93 ALA A C 1
ATOM 719 O O . ALA A 1 93 ? -30.350 -6.938 -36.899 1.00 87.88 93 ALA A O 1
ATOM 720 N N . THR A 1 94 ? -30.272 -5.569 -38.672 1.00 87.88 94 THR A N 1
ATOM 721 C CA . THR A 1 94 ? -29.061 -4.859 -38.234 1.00 87.88 94 THR A CA 1
ATOM 722 C C . THR A 1 94 ? -29.274 -4.178 -36.880 1.00 87.88 94 THR A C 1
ATOM 724 O O . THR A 1 94 ? -28.434 -4.294 -35.995 1.00 87.88 94 THR A O 1
ATOM 727 N N . LEU A 1 95 ? -30.417 -3.508 -36.678 1.00 88.06 95 LEU A N 1
ATOM 728 C CA . LEU A 1 95 ? -30.743 -2.879 -35.393 1.00 88.06 95 LEU A CA 1
ATOM 729 C C . LEU A 1 95 ? -30.926 -3.911 -34.277 1.00 88.06 95 LEU A C 1
ATOM 731 O O . LEU A 1 95 ? -30.442 -3.700 -33.170 1.00 88.06 95 LEU A O 1
ATOM 735 N N . THR A 1 96 ? -31.603 -5.025 -34.557 1.00 91.19 96 THR A N 1
ATOM 736 C CA . THR A 1 96 ? -31.761 -6.117 -33.590 1.00 91.19 96 THR A CA 1
ATOM 737 C C . THR A 1 96 ? -30.422 -6.736 -33.223 1.00 91.19 96 THR A C 1
ATOM 739 O O . THR A 1 96 ? -30.203 -6.983 -32.045 1.00 91.19 96 THR A O 1
ATOM 742 N N . ALA A 1 97 ? -29.520 -6.928 -34.186 1.00 92.44 97 ALA A N 1
ATOM 743 C CA . ALA A 1 97 ? -28.173 -7.420 -33.936 1.00 92.44 97 ALA A CA 1
ATOM 744 C C . ALA A 1 97 ? -27.400 -6.465 -33.010 1.00 92.44 97 ALA A C 1
ATOM 746 O O . ALA A 1 97 ? -26.924 -6.872 -31.958 1.00 92.44 97 ALA A O 1
ATOM 747 N N . ILE A 1 98 ? -27.384 -5.167 -33.323 1.00 91.19 98 ILE A N 1
ATOM 748 C CA . ILE A 1 98 ? -26.720 -4.146 -32.496 1.00 91.19 98 ILE A CA 1
ATOM 749 C C . ILE A 1 98 ? -27.271 -4.135 -31.062 1.00 91.19 98 ILE A C 1
ATOM 751 O O . ILE A 1 98 ? -26.510 -4.147 -30.097 1.00 91.19 98 ILE A O 1
ATOM 755 N N . TRP A 1 99 ? -28.594 -4.154 -30.887 1.00 92.62 99 TRP A N 1
ATOM 756 C CA . TRP A 1 99 ? -29.180 -4.220 -29.547 1.00 92.62 99 TRP A CA 1
ATOM 757 C C . TRP A 1 99 ? -28.870 -5.540 -28.846 1.00 92.62 99 TRP A C 1
ATOM 759 O O . TRP A 1 99 ? -28.557 -5.526 -27.659 1.00 92.62 99 TRP A O 1
ATOM 769 N N . PHE A 1 100 ? -28.896 -6.663 -29.560 1.00 94.38 100 PHE A N 1
ATOM 770 C CA . PHE A 1 100 ? -28.510 -7.961 -29.018 1.00 94.38 100 PHE A CA 1
ATOM 771 C C . PHE A 1 100 ? -27.069 -7.934 -28.500 1.00 94.38 100 PHE A C 1
ATOM 773 O O . PHE A 1 100 ? -26.854 -8.228 -27.329 1.00 94.38 100 PHE A O 1
ATOM 780 N N . GLY A 1 101 ? -26.104 -7.481 -29.307 1.00 94.12 101 GLY A N 1
ATOM 781 C CA . GLY A 1 101 ? -24.700 -7.390 -28.901 1.00 94.12 101 GLY A CA 1
ATOM 782 C C . GLY A 1 101 ? -24.482 -6.458 -27.706 1.00 94.12 101 GLY A C 1
ATOM 783 O O . GLY A 1 101 ? -23.760 -6.801 -26.772 1.00 94.12 101 GLY A O 1
ATOM 784 N N . CYS A 1 102 ? -25.167 -5.309 -27.678 1.00 94.06 102 CYS A N 1
ATOM 785 C CA . CYS A 1 102 ? -25.102 -4.378 -26.550 1.00 94.06 102 CYS A CA 1
ATOM 786 C C . CYS A 1 102 ? -25.667 -4.995 -25.260 1.00 94.06 102 CYS A C 1
ATOM 788 O O . CYS A 1 102 ? -25.056 -4.876 -24.200 1.00 94.06 102 CYS A O 1
ATOM 790 N N . THR A 1 103 ? -26.831 -5.644 -25.340 1.00 92.00 103 THR A N 1
ATOM 791 C CA . THR A 1 103 ? -27.549 -6.152 -24.161 1.00 92.00 103 THR A CA 1
ATOM 792 C C . THR A 1 103 ? -26.905 -7.425 -23.623 1.00 92.00 103 THR A C 1
ATOM 794 O O . THR A 1 103 ? -26.682 -7.530 -22.421 1.00 92.00 103 THR A O 1
ATOM 797 N N . CYS A 1 104 ? -26.551 -8.369 -24.501 1.00 91.56 104 CYS A N 1
ATOM 798 C CA . CYS A 1 104 ? -25.838 -9.582 -24.113 1.00 91.56 104 CYS A CA 1
ATOM 799 C C . CYS A 1 104 ? -24.480 -9.248 -23.499 1.00 91.56 104 CYS A C 1
ATOM 801 O O . CYS A 1 104 ? -24.198 -9.724 -22.408 1.00 91.56 104 CYS A O 1
ATOM 803 N N . GLY A 1 105 ? -23.677 -8.379 -24.123 1.00 90.69 105 GLY A N 1
ATOM 804 C CA . GLY A 1 105 ? -22.378 -8.008 -23.560 1.00 90.69 105 GLY A CA 1
ATOM 805 C C . GLY A 1 105 ? -22.480 -7.261 -22.225 1.00 90.69 105 GLY A C 1
ATOM 806 O O . GLY A 1 105 ? -21.693 -7.534 -21.325 1.00 90.69 105 GLY A O 1
ATOM 807 N N . LEU A 1 106 ? -23.484 -6.390 -22.045 1.00 90.38 106 LEU A N 1
ATOM 808 C CA . LEU A 1 106 ? -23.711 -5.673 -20.782 1.00 90.38 106 LEU A CA 1
ATOM 809 C C . LEU A 1 106 ? -24.167 -6.595 -19.640 1.00 90.38 106 LEU A C 1
ATOM 811 O O . LEU A 1 106 ? -23.836 -6.341 -18.486 1.00 90.38 106 LEU A O 1
ATOM 815 N N . LEU A 1 107 ? -24.936 -7.641 -19.948 1.00 88.31 107 LEU A N 1
ATOM 816 C CA . LEU A 1 107 ? -25.366 -8.632 -18.960 1.00 88.31 107 LEU A CA 1
ATOM 817 C C . LEU A 1 107 ? -24.286 -9.674 -18.671 1.00 88.31 107 LEU A C 1
ATOM 819 O O . LEU A 1 107 ? -24.275 -10.237 -17.586 1.00 88.31 107 LEU A O 1
ATOM 823 N N . LEU A 1 108 ? -23.410 -9.951 -19.634 1.00 89.50 108 LEU A N 1
ATOM 824 C CA . LEU A 1 108 ? -22.454 -11.044 -19.545 1.00 89.50 108 LEU A CA 1
ATOM 825 C C . LEU A 1 108 ? -21.107 -10.561 -19.003 1.00 89.50 108 LEU A C 1
ATOM 827 O O . LEU A 1 108 ? -20.717 -10.962 -17.913 1.00 89.50 108 LEU A O 1
ATOM 831 N N . TYR A 1 109 ? -20.429 -9.640 -19.692 1.00 89.62 109 TYR A N 1
ATOM 832 C CA . TYR A 1 109 ? -19.037 -9.314 -19.370 1.00 89.62 109 TYR A CA 1
ATOM 833 C C . TYR A 1 109 ? -18.838 -8.644 -18.006 1.00 89.62 109 TYR A C 1
ATOM 835 O O . TYR A 1 109 ? -17.922 -9.054 -17.305 1.00 89.62 109 TYR A O 1
ATOM 843 N N . PRO A 1 110 ? -19.660 -7.677 -17.550 1.00 88.50 110 PRO A N 1
ATOM 844 C CA . PRO A 1 110 ? -19.511 -7.132 -16.202 1.00 88.50 110 PRO A CA 1
ATOM 845 C C . PRO A 1 110 ? -19.662 -8.194 -15.107 1.00 88.50 110 PRO A C 1
ATOM 847 O O . PRO A 1 110 ? -18.877 -8.193 -14.164 1.00 88.50 110 PRO A O 1
ATOM 850 N N . LEU A 1 111 ? -20.633 -9.109 -15.241 1.00 85.69 111 LEU A N 1
ATOM 851 C CA . LEU A 1 111 ? -20.849 -10.189 -14.272 1.00 85.69 111 LEU A CA 1
ATOM 852 C C . LEU A 1 111 ? -19.666 -11.172 -14.274 1.00 85.69 111 LEU A C 1
ATOM 854 O O . LEU A 1 111 ? -19.168 -11.520 -13.208 1.00 85.69 111 LEU A O 1
ATOM 858 N N . SER A 1 112 ? -19.150 -11.531 -15.454 1.00 83.06 112 SER A N 1
ATOM 859 C CA . SER A 1 112 ? -17.960 -12.386 -15.601 1.00 83.06 112 SER A CA 1
ATOM 860 C C . SER A 1 112 ? -16.658 -11.710 -15.154 1.00 83.06 112 SER A C 1
ATOM 862 O O . SER A 1 112 ? -15.712 -12.385 -14.768 1.00 83.06 112 SER A O 1
ATOM 864 N N . LEU A 1 113 ? -16.607 -10.374 -15.151 1.00 80.44 113 LEU A N 1
ATOM 865 C CA . LEU A 1 113 ? -15.506 -9.575 -14.597 1.00 80.44 113 LEU A CA 1
ATOM 866 C C . LEU A 1 113 ? -15.653 -9.319 -13.083 1.00 80.44 113 LEU A C 1
ATOM 868 O O . LEU A 1 113 ? -14.926 -8.495 -12.529 1.00 80.44 113 LEU A O 1
ATOM 872 N N . GLY A 1 114 ? -16.581 -10.009 -12.410 1.00 78.31 114 GLY A N 1
ATOM 873 C CA . GLY A 1 114 ? -16.721 -9.994 -10.951 1.00 78.31 114 GLY A CA 1
ATOM 874 C C . GLY A 1 114 ? -17.822 -9.083 -10.404 1.00 78.31 114 GLY A C 1
ATOM 875 O O . GLY A 1 114 ? -17.898 -8.878 -9.192 1.00 78.31 114 GLY A O 1
ATOM 876 N N . LEU A 1 115 ? -18.706 -8.535 -11.247 1.00 76.00 115 LEU A N 1
ATOM 877 C CA . LEU A 1 115 ? -19.858 -7.747 -10.792 1.00 76.00 115 LEU A CA 1
ATOM 878 C C . LEU A 1 115 ? -20.968 -8.657 -10.231 1.00 76.00 115 LEU A C 1
ATOM 880 O O . LEU A 1 115 ? -22.036 -8.775 -10.807 1.00 76.00 115 LEU A O 1
ATOM 884 N N . GLY A 1 116 ? -20.745 -9.291 -9.082 1.00 79.12 116 GLY A N 1
ATOM 885 C CA . GLY A 1 116 ? -21.716 -10.175 -8.425 1.00 79.12 116 GLY A CA 1
ATOM 886 C C . GLY A 1 116 ? -21.227 -11.618 -8.298 1.00 79.12 116 GLY A C 1
ATOM 887 O O . GLY A 1 116 ? -20.155 -11.975 -8.764 1.00 79.12 116 GLY A O 1
ATOM 888 N N . SER A 1 117 ? -22.010 -12.459 -7.621 1.00 78.75 117 SER A N 1
ATOM 889 C CA . SER A 1 117 ? -21.623 -13.837 -7.273 1.00 78.75 117 SER A CA 1
ATOM 890 C C . SER A 1 117 ? -22.005 -14.893 -8.319 1.00 78.75 117 SER A C 1
ATOM 892 O O . SER A 1 117 ? -21.852 -16.083 -8.059 1.00 78.75 117 SER A O 1
ATOM 894 N N . PHE A 1 118 ? -22.607 -14.486 -9.437 1.00 82.00 118 PHE A N 1
ATOM 895 C CA . PHE A 1 118 ? -23.092 -15.386 -10.479 1.00 82.00 118 PHE A CA 1
ATOM 896 C C . PHE A 1 118 ? -22.439 -15.017 -11.803 1.00 82.00 118 PHE A C 1
ATOM 898 O O . PHE A 1 118 ? -22.663 -13.914 -12.300 1.00 82.00 118 PHE A O 1
ATOM 905 N N . ASP A 1 119 ? -21.676 -15.950 -12.368 1.00 86.50 119 ASP A N 1
ATOM 906 C CA . ASP A 1 119 ? -21.071 -15.794 -13.684 1.00 86.50 119 ASP A CA 1
ATOM 907 C C . ASP A 1 119 ? -21.951 -16.473 -14.757 1.00 86.50 119 ASP A C 1
ATOM 909 O O . ASP A 1 119 ? -21.950 -17.703 -14.880 1.00 86.50 119 ASP A O 1
ATOM 913 N N . PRO A 1 120 ? -22.729 -15.706 -15.547 1.00 84.81 120 PRO A N 1
ATOM 914 C CA . PRO A 1 120 ? -23.566 -16.266 -16.606 1.00 84.81 120 PRO A CA 1
ATOM 915 C C . PRO A 1 120 ? -22.749 -16.858 -17.763 1.00 84.81 120 PRO A C 1
ATOM 917 O O . PRO A 1 120 ? -23.290 -17.650 -18.542 1.00 84.81 120 PRO A O 1
ATOM 920 N N . TYR A 1 121 ? -21.472 -16.495 -17.901 1.00 87.81 121 TYR A N 1
ATOM 921 C CA . TYR A 1 121 ? -20.615 -17.012 -18.962 1.00 87.81 121 TYR A CA 1
ATOM 922 C C . TYR A 1 121 ? -20.274 -18.488 -18.747 1.00 87.81 121 TYR A C 1
ATOM 924 O O . TYR A 1 121 ? -20.202 -19.244 -19.717 1.00 87.81 121 TYR A O 1
ATOM 932 N N . GLU A 1 122 ? -20.215 -18.949 -17.491 1.00 88.00 122 GLU A N 1
ATOM 933 C CA . GLU A 1 122 ? -20.043 -20.371 -17.166 1.00 88.00 122 GLU A CA 1
ATOM 934 C C . GLU A 1 122 ? -21.149 -21.266 -17.748 1.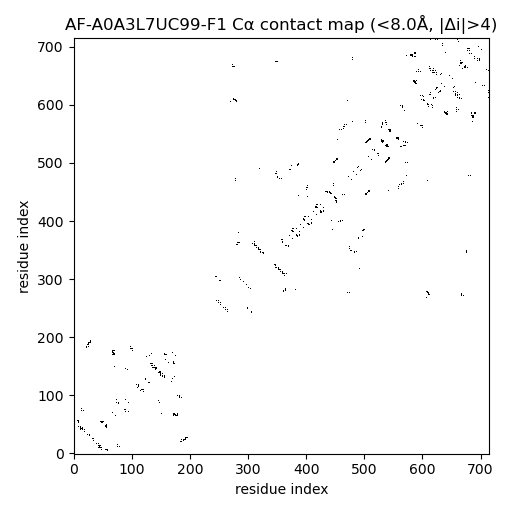00 88.00 122 GLU A C 1
ATOM 936 O O . GLU A 1 122 ? -20.921 -22.448 -18.017 1.00 88.00 122 GLU A O 1
ATOM 941 N N . LEU A 1 123 ? -22.357 -20.725 -17.960 1.00 86.00 123 LEU A N 1
ATOM 942 C CA . LEU A 1 123 ? -23.479 -21.487 -18.516 1.00 86.00 123 LEU A CA 1
ATOM 943 C C . LEU A 1 123 ? -23.188 -22.023 -19.918 1.00 86.00 123 LEU A C 1
ATOM 945 O O . LEU A 1 123 ? -23.737 -23.060 -20.287 1.00 86.00 123 LEU A O 1
ATOM 949 N N . GLY A 1 124 ? -22.333 -21.338 -20.679 1.00 85.44 124 GLY A N 1
ATOM 950 C CA . GLY A 1 124 ? -21.983 -21.749 -22.032 1.00 85.44 124 GLY A CA 1
ATOM 951 C C . GLY A 1 124 ? -21.059 -22.970 -22.096 1.00 85.44 124 GLY A C 1
ATOM 952 O O . GLY A 1 124 ? -21.017 -23.614 -23.139 1.00 85.44 124 GLY A O 1
ATOM 953 N N . TRP A 1 125 ? -20.412 -23.342 -20.981 1.00 83.31 125 TRP A N 1
ATOM 954 C CA . TRP A 1 125 ? -19.649 -24.592 -20.835 1.00 83.31 125 TRP A CA 1
ATOM 955 C C . TRP A 1 125 ? -20.488 -25.746 -20.264 1.00 83.31 125 TRP A C 1
ATOM 957 O O . TRP A 1 125 ? -20.215 -26.914 -20.524 1.00 83.31 125 TRP A O 1
ATOM 967 N N . LYS A 1 126 ? -21.493 -25.432 -19.434 1.00 67.94 126 LYS A N 1
ATOM 968 C CA . LYS A 1 126 ? -22.177 -26.412 -18.567 1.00 67.94 126 LYS A CA 1
ATOM 969 C C . LYS A 1 126 ? -23.431 -27.050 -19.182 1.00 67.94 126 LYS A C 1
ATOM 971 O O . LYS A 1 126 ? -23.882 -28.075 -18.674 1.00 67.94 126 LYS A O 1
ATOM 976 N N . SER A 1 127 ? -24.049 -26.455 -20.211 1.00 72.06 127 SER A N 1
ATOM 977 C CA . SER A 1 127 ? -25.331 -26.932 -20.762 1.00 72.06 127 SER A CA 1
ATOM 978 C C . SER A 1 127 ? -25.619 -26.410 -22.180 1.00 72.06 127 SER A C 1
ATOM 980 O O . SER A 1 127 ? -25.335 -25.246 -22.462 1.00 72.06 127 SER A O 1
ATOM 982 N N . PRO A 1 128 ? -26.314 -27.180 -23.051 1.00 78.56 128 PRO A N 1
ATOM 983 C CA . PRO A 1 128 ? -26.811 -26.685 -24.343 1.00 78.56 128 PRO A CA 1
ATOM 984 C C . PRO A 1 128 ? -27.884 -25.588 -24.213 1.00 78.56 128 PRO A C 1
ATOM 986 O O . PRO A 1 128 ? -28.374 -25.082 -25.223 1.00 78.56 128 PRO A O 1
ATOM 989 N N . GLY A 1 129 ? -28.274 -25.212 -22.988 1.00 85.00 129 GLY A N 1
ATOM 990 C CA . GLY A 1 129 ? -29.301 -24.211 -22.707 1.00 85.00 129 GLY A CA 1
ATOM 991 C C . GLY A 1 129 ? -29.054 -22.852 -23.366 1.00 85.00 129 GLY A C 1
ATOM 992 O O . GLY A 1 129 ? -30.011 -22.236 -23.828 1.00 85.00 129 GLY A O 1
ATOM 993 N N . VAL A 1 130 ? -27.797 -22.407 -23.483 1.00 87.62 130 VAL A N 1
ATOM 994 C CA . VAL A 1 130 ? -27.445 -21.137 -24.150 1.00 87.62 130 VAL A CA 1
ATOM 995 C C . VAL A 1 130 ? -27.750 -21.201 -25.650 1.00 87.62 130 VAL A C 1
ATOM 997 O O . VAL A 1 130 ? -28.454 -20.340 -26.179 1.00 87.62 130 VAL A O 1
ATOM 1000 N N . ALA A 1 131 ? -27.304 -22.261 -26.328 1.00 86.25 131 ALA A N 1
ATOM 1001 C CA . ALA A 1 131 ? -27.581 -22.470 -27.747 1.00 86.25 131 ALA A CA 1
ATOM 1002 C C . ALA A 1 131 ? -29.080 -22.697 -28.015 1.00 86.25 131 ALA A C 1
ATOM 1004 O O . ALA A 1 131 ? -29.625 -22.162 -28.980 1.00 86.25 131 ALA A O 1
ATOM 1005 N N . ALA A 1 132 ? -29.775 -23.430 -27.137 1.00 87.38 132 ALA A N 1
ATOM 1006 C CA . ALA A 1 132 ? -31.219 -23.632 -27.226 1.00 87.38 132 ALA A CA 1
ATOM 1007 C C . ALA A 1 132 ? -31.995 -22.315 -27.051 1.00 87.38 132 ALA A C 1
ATOM 1009 O O . ALA A 1 132 ? -32.910 -22.032 -27.825 1.00 87.38 132 ALA A O 1
ATOM 1010 N N . ALA A 1 133 ? -31.608 -21.475 -26.086 1.00 88.88 133 ALA A N 1
ATOM 1011 C CA . ALA A 1 133 ? -32.195 -20.151 -25.894 1.00 88.88 133 ALA A CA 1
ATOM 1012 C C . ALA A 1 133 ? -31.953 -19.243 -27.108 1.00 88.88 133 ALA A C 1
ATOM 1014 O O . ALA A 1 133 ? -32.886 -18.591 -27.581 1.00 88.88 133 ALA A O 1
ATOM 1015 N N . ALA A 1 134 ? -30.740 -19.251 -27.666 1.00 88.81 134 ALA A N 1
ATOM 1016 C CA . ALA A 1 134 ? -30.421 -18.511 -28.882 1.00 88.81 134 ALA A CA 1
ATOM 1017 C C . ALA A 1 134 ? -31.251 -18.985 -30.086 1.00 88.81 134 ALA A C 1
ATOM 1019 O O . ALA A 1 134 ? -31.798 -18.154 -30.813 1.00 88.81 134 ALA A O 1
ATOM 1020 N N . ALA A 1 135 ? -31.422 -20.298 -30.261 1.00 87.94 135 ALA A N 1
ATOM 1021 C CA . ALA A 1 135 ? -32.253 -20.870 -31.318 1.00 87.94 135 ALA A CA 1
ATOM 1022 C C . ALA A 1 135 ? -33.742 -20.522 -31.144 1.00 87.94 135 ALA A C 1
ATOM 1024 O O . ALA A 1 135 ? -34.401 -20.161 -32.120 1.00 87.94 135 ALA A O 1
ATOM 1025 N N . MET A 1 136 ? -34.271 -20.554 -29.914 1.00 90.44 136 MET A N 1
ATOM 1026 C CA . MET A 1 136 ? -35.648 -20.133 -29.617 1.00 90.44 136 MET A CA 1
ATOM 1027 C C . MET A 1 136 ? -35.862 -18.646 -29.922 1.00 90.44 136 MET A C 1
ATOM 1029 O O . MET A 1 136 ? -36.800 -18.294 -30.640 1.00 90.44 136 MET A O 1
ATOM 1033 N N . CYS A 1 137 ? -34.966 -17.776 -29.447 1.00 90.69 137 CYS A N 1
ATOM 1034 C CA . CYS A 1 137 ? -34.974 -16.350 -29.779 1.00 90.69 137 CYS A CA 1
ATOM 1035 C C . CYS A 1 137 ? -34.886 -16.131 -31.297 1.00 90.69 137 CYS A C 1
ATOM 1037 O O . CYS A 1 137 ? -35.625 -15.319 -31.855 1.00 90.69 137 CYS A O 1
ATOM 1039 N N . GLY A 1 138 ? -34.035 -16.900 -31.980 1.00 90.88 138 GLY A N 1
ATOM 1040 C CA . GLY A 1 138 ? -33.903 -16.880 -33.431 1.00 90.88 138 GLY A CA 1
ATOM 1041 C C . GLY A 1 138 ? -35.196 -17.262 -34.153 1.00 90.88 138 GLY A C 1
ATOM 1042 O O . GLY A 1 138 ? -35.628 -16.549 -35.060 1.00 90.88 138 GLY A O 1
ATOM 1043 N N . GLY A 1 139 ? -35.874 -18.320 -33.702 1.00 90.75 139 GLY A N 1
ATOM 1044 C CA . GLY A 1 139 ? -37.177 -18.743 -34.217 1.00 90.75 139 GLY A CA 1
ATOM 1045 C C . GLY A 1 139 ? -38.252 -17.664 -34.063 1.00 90.75 139 GLY A C 1
ATOM 1046 O O . GLY A 1 139 ? -38.952 -17.349 -35.026 1.00 90.75 139 GLY A O 1
ATOM 1047 N N . VAL A 1 140 ? -38.336 -17.023 -32.892 1.00 92.50 140 VAL A N 1
ATOM 1048 C CA . VAL A 1 140 ? -39.268 -15.904 -32.650 1.00 92.50 140 VAL A CA 1
ATOM 1049 C C . VAL A 1 140 ? -38.985 -14.730 -33.592 1.00 92.50 140 VAL A C 1
ATOM 1051 O O . VAL A 1 140 ? -39.908 -14.173 -34.188 1.00 92.50 140 VAL A O 1
ATOM 1054 N N . LEU A 1 141 ? -37.714 -14.375 -33.786 1.00 92.19 141 LEU A N 1
ATOM 1055 C CA . LEU A 1 141 ? -37.318 -13.308 -34.707 1.00 92.19 141 LEU A CA 1
ATOM 1056 C C . LEU A 1 141 ? -37.663 -13.642 -36.166 1.00 92.19 141 LEU A C 1
ATOM 1058 O O . LEU A 1 141 ? -38.131 -12.769 -36.902 1.00 92.19 141 LEU A O 1
ATOM 1062 N N . LEU A 1 142 ? -37.512 -14.899 -36.585 1.00 90.75 142 LEU A N 1
ATOM 1063 C CA . LEU A 1 142 ? -37.906 -15.344 -37.924 1.00 90.75 142 LEU A CA 1
ATOM 1064 C C . LEU A 1 142 ? -39.418 -15.231 -38.151 1.00 90.75 142 LEU A C 1
ATOM 1066 O O . LEU A 1 142 ? -39.833 -14.741 -39.204 1.00 90.75 142 LEU A O 1
ATOM 1070 N N . LEU A 1 143 ? -40.240 -15.579 -37.154 1.00 91.50 143 LEU A N 1
ATOM 1071 C CA . LEU A 1 143 ? -41.695 -15.372 -37.206 1.00 91.50 143 LEU A CA 1
ATOM 1072 C C . LEU A 1 143 ? -42.058 -13.884 -37.359 1.00 91.50 143 LEU A C 1
ATOM 1074 O O . LEU A 1 143 ? -43.019 -13.537 -38.044 1.00 91.50 143 LEU A O 1
ATOM 1078 N N . GLN A 1 144 ? -41.238 -12.989 -36.802 1.00 89.06 144 GLN A N 1
ATOM 1079 C CA . GLN A 1 144 ? -41.359 -11.534 -36.959 1.00 89.06 144 GLN A CA 1
ATOM 1080 C C . GLN A 1 144 ? -40.748 -10.995 -38.270 1.00 89.06 144 GLN A C 1
ATOM 1082 O O . GLN A 1 144 ? -40.649 -9.778 -38.456 1.00 89.06 144 GLN A O 1
ATOM 1087 N N . LYS A 1 145 ? -40.351 -11.878 -39.200 1.00 87.69 145 LYS A N 1
ATOM 1088 C CA . LYS A 1 145 ? -39.675 -11.549 -40.470 1.00 87.69 145 LYS A CA 1
ATOM 1089 C C . LYS A 1 145 ? -38.346 -10.800 -40.272 1.00 87.69 145 LYS A C 1
ATOM 1091 O O . LYS A 1 145 ? -37.960 -9.966 -41.096 1.00 87.69 145 LYS A O 1
ATOM 1096 N N . ASN A 1 146 ? -37.646 -11.086 -39.175 1.00 90.56 146 ASN A N 1
ATOM 1097 C CA . ASN A 1 146 ? -36.342 -10.523 -38.853 1.00 90.56 146 ASN A CA 1
ATOM 1098 C C . ASN A 1 146 ? -35.225 -11.523 -39.193 1.00 90.56 146 ASN A C 1
ATOM 1100 O O . ASN A 1 146 ? -35.105 -12.576 -38.570 1.00 90.56 146 ASN A O 1
ATOM 1104 N N . THR A 1 147 ? -34.389 -11.181 -40.179 1.00 89.25 147 THR A N 1
ATOM 1105 C CA . THR A 1 147 ? -33.343 -12.080 -40.694 1.00 89.25 147 THR A CA 1
ATOM 1106 C C . THR A 1 147 ? -32.194 -12.308 -39.714 1.00 89.25 147 THR A C 1
ATOM 1108 O O . THR A 1 147 ? -31.481 -13.295 -39.862 1.00 89.25 147 THR A O 1
ATOM 1111 N N . PHE A 1 148 ? -32.060 -11.491 -38.662 1.00 93.50 148 PHE A N 1
ATOM 1112 C CA . PHE A 1 148 ? -31.124 -11.774 -37.569 1.00 93.50 148 PHE A CA 1
ATOM 1113 C C . PHE A 1 148 ? -31.473 -13.081 -36.844 1.00 93.50 148 PHE A C 1
ATOM 1115 O O . PHE A 1 148 ? -30.590 -13.768 -36.340 1.00 93.50 148 PHE A O 1
ATOM 1122 N N . GLY A 1 149 ? -32.748 -13.485 -36.865 1.00 91.31 149 GLY A N 1
ATOM 1123 C CA . GLY A 1 149 ? -33.159 -14.768 -36.309 1.00 91.31 149 GLY A CA 1
ATOM 1124 C C . GLY A 1 149 ? -32.485 -15.965 -36.984 1.00 91.31 149 GLY A C 1
ATOM 1125 O O . GLY A 1 149 ? -32.093 -16.902 -36.296 1.00 91.31 149 GLY A O 1
ATOM 1126 N N . ALA A 1 150 ? -32.253 -15.904 -38.303 1.00 91.25 150 ALA A N 1
ATOM 1127 C CA . ALA A 1 150 ? -31.490 -16.933 -39.014 1.00 91.25 150 ALA A CA 1
ATOM 1128 C C . ALA A 1 150 ? -30.033 -16.981 -38.539 1.00 91.25 150 ALA A C 1
ATOM 1130 O O . ALA A 1 150 ? -29.479 -18.064 -38.398 1.00 91.25 150 ALA A O 1
ATOM 1131 N N . VAL A 1 151 ? -29.431 -15.823 -38.249 1.00 93.75 151 VAL A N 1
ATOM 1132 C CA . VAL A 1 151 ? -28.046 -15.731 -37.762 1.00 93.75 151 VAL A CA 1
ATOM 1133 C C . VAL A 1 151 ? -27.896 -16.411 -36.402 1.00 93.75 151 VAL A C 1
ATOM 1135 O O . VAL A 1 151 ? -26.953 -17.171 -36.217 1.00 93.75 151 VAL A O 1
ATOM 1138 N N . LEU A 1 152 ? -28.844 -16.217 -35.478 1.00 93.38 152 LEU A N 1
ATOM 1139 C CA . LEU A 1 152 ? -28.827 -16.892 -34.172 1.00 93.38 152 LEU A CA 1
ATOM 1140 C C . LEU A 1 152 ? -29.017 -18.411 -34.289 1.00 93.38 152 LEU A C 1
ATOM 1142 O O . LEU A 1 152 ? -28.350 -19.169 -33.589 1.00 93.38 152 LEU A O 1
ATOM 1146 N N . VAL A 1 153 ? -29.893 -18.863 -35.194 1.00 92.00 153 VAL A N 1
ATOM 1147 C CA . VAL A 1 153 ? -30.088 -20.299 -35.462 1.00 92.00 153 VAL A CA 1
ATOM 1148 C C . VAL A 1 153 ? -28.824 -20.916 -36.064 1.00 92.00 153 VAL A C 1
ATOM 1150 O O . VAL A 1 153 ? -28.399 -21.982 -35.625 1.00 92.00 153 VAL A O 1
ATOM 1153 N N . VAL A 1 154 ? -28.191 -20.235 -37.026 1.00 92.06 154 VAL A N 1
ATOM 1154 C CA . VAL A 1 154 ? -26.916 -20.668 -37.617 1.00 92.06 154 VAL A CA 1
ATOM 1155 C C . VAL A 1 154 ? -25.809 -20.689 -36.569 1.00 92.06 154 VAL A C 1
ATOM 1157 O O . VAL A 1 154 ? -25.040 -21.640 -36.547 1.00 92.06 154 VAL A O 1
ATOM 1160 N N . ALA A 1 155 ? -25.751 -19.705 -35.669 1.00 91.75 155 ALA A N 1
ATOM 1161 C CA . ALA A 1 155 ? -24.757 -19.680 -34.601 1.00 91.75 155 ALA A CA 1
ATOM 1162 C C . ALA A 1 155 ? -24.901 -20.870 -33.640 1.00 91.75 155 ALA A C 1
ATOM 1164 O O . ALA A 1 155 ? -23.917 -21.537 -33.334 1.00 91.75 155 ALA A O 1
ATOM 1165 N N . GLY A 1 156 ? -26.134 -21.198 -33.239 1.00 88.44 156 GLY A N 1
ATOM 1166 C CA . GLY A 1 156 ? -26.406 -22.389 -32.431 1.00 88.44 156 GLY A CA 1
ATOM 1167 C C . GLY A 1 156 ? -26.079 -23.700 -33.159 1.00 88.44 156 GLY A C 1
ATOM 1168 O O . GLY A 1 156 ? -25.538 -24.618 -32.550 1.00 88.44 156 GLY A O 1
ATOM 1169 N N . ALA A 1 157 ? -26.362 -23.788 -34.463 1.00 88.06 157 ALA A N 1
ATOM 1170 C CA . ALA A 1 157 ? -26.013 -24.955 -35.276 1.00 88.06 157 ALA A CA 1
ATOM 1171 C C . ALA A 1 157 ? -24.495 -25.100 -35.475 1.00 88.06 157 ALA A C 1
ATOM 1173 O O . ALA A 1 157 ? -23.976 -26.210 -35.432 1.00 88.06 157 ALA A O 1
ATOM 1174 N N . ALA A 1 158 ? -23.783 -23.986 -35.652 1.00 89.12 158 ALA A N 1
ATOM 1175 C CA . ALA A 1 158 ? -22.331 -23.952 -35.782 1.00 89.12 158 ALA A CA 1
ATOM 1176 C C . ALA A 1 158 ? -21.627 -24.408 -34.496 1.00 89.12 158 ALA A C 1
ATOM 1178 O O . ALA A 1 158 ? -20.620 -25.106 -34.577 1.00 89.12 158 ALA A O 1
ATOM 1179 N N . TRP A 1 159 ? -22.185 -24.077 -33.327 1.00 91.31 159 TRP A N 1
ATOM 1180 C CA . TRP A 1 159 ? -21.702 -24.592 -32.043 1.00 91.31 159 TRP A CA 1
ATOM 1181 C C . TRP A 1 159 ? -21.854 -26.115 -31.939 1.00 91.31 159 TRP A C 1
ATOM 1183 O O . TRP A 1 159 ? -20.910 -26.798 -31.562 1.00 91.31 159 TRP A O 1
ATOM 1193 N N . GLN A 1 160 ? -22.994 -26.673 -32.364 1.00 86.38 160 GLN A N 1
ATOM 1194 C CA . GLN A 1 160 ? -23.240 -28.126 -32.319 1.00 86.38 160 GLN A CA 1
ATOM 1195 C C . GLN A 1 160 ? -22.252 -28.953 -33.155 1.00 86.38 160 GLN A C 1
ATOM 1197 O O . GLN A 1 160 ? -22.022 -30.120 -32.853 1.00 86.38 160 GLN A O 1
ATOM 1202 N N . ILE A 1 161 ? -21.693 -28.367 -34.216 1.00 88.62 161 ILE A N 1
ATOM 1203 C CA . ILE A 1 161 ? -20.718 -29.034 -35.091 1.00 88.62 161 ILE A CA 1
ATOM 1204 C C . ILE A 1 161 ? -19.263 -28.642 -34.783 1.00 88.62 161 ILE A C 1
ATOM 1206 O O . ILE A 1 161 ? -18.378 -29.059 -35.525 1.00 88.62 161 ILE A O 1
ATOM 1210 N N . GLY A 1 162 ? -19.012 -27.841 -33.737 1.00 85.50 162 GLY A N 1
ATOM 1211 C CA . GLY A 1 162 ? -17.666 -27.396 -33.354 1.00 85.50 162 GLY A CA 1
ATOM 1212 C C . GLY A 1 162 ? -16.988 -26.516 -34.410 1.00 85.50 162 GLY A C 1
ATOM 1213 O O . GLY A 1 162 ? -15.834 -26.740 -34.760 1.00 85.50 162 GLY A O 1
ATOM 1214 N N . CYS A 1 163 ? -17.722 -25.564 -34.998 1.00 85.19 163 CYS A N 1
ATOM 1215 C CA . CYS A 1 163 ? -17.227 -24.754 -36.119 1.00 85.19 163 CYS A CA 1
ATOM 1216 C C . CYS A 1 163 ? -16.149 -23.721 -35.728 1.00 85.19 163 CYS A C 1
ATOM 1218 O O . CYS A 1 163 ? -15.377 -23.300 -36.589 1.00 85.19 163 CYS A O 1
ATOM 1220 N N . LEU A 1 164 ? -16.126 -23.270 -34.473 1.00 85.38 164 LEU A N 1
ATOM 1221 C CA . LEU A 1 164 ? -15.078 -22.423 -33.897 1.00 85.38 164 LEU A CA 1
ATOM 1222 C C . LEU A 1 164 ? -14.244 -23.250 -32.913 1.00 85.38 164 LEU A C 1
ATOM 1224 O O . LEU A 1 164 ? -14.726 -24.239 -32.372 1.00 85.38 164 LEU A O 1
ATOM 1228 N N . GLU A 1 165 ? -13.017 -22.807 -32.640 1.00 81.38 165 GLU A N 1
ATOM 1229 C CA . GLU A 1 165 ? -12.098 -23.484 -31.709 1.00 81.38 165 GLU A CA 1
ATOM 1230 C C . GLU A 1 165 ? -12.592 -23.512 -30.254 1.00 81.38 165 GLU A C 1
ATOM 1232 O O . GLU A 1 165 ? -12.131 -24.334 -29.471 1.00 81.38 165 GLU A O 1
ATOM 1237 N N . SER A 1 166 ? -13.496 -22.604 -29.875 1.00 84.81 166 SER A N 1
ATOM 1238 C CA . SER A 1 166 ? -14.063 -22.577 -28.525 1.00 84.81 166 SER A CA 1
ATOM 1239 C C . SER A 1 166 ? -15.200 -23.588 -28.383 1.00 84.81 166 SER A C 1
ATOM 1241 O O . SER A 1 166 ? -16.076 -23.655 -29.246 1.00 84.81 166 SER A O 1
ATOM 1243 N N . ASP A 1 167 ? -15.249 -24.302 -27.254 1.00 85.75 167 ASP A N 1
ATOM 1244 C CA . ASP A 1 167 ? -16.400 -25.145 -26.900 1.00 85.75 167 ASP A CA 1
ATOM 1245 C C . ASP A 1 167 ? -17.512 -24.359 -26.175 1.00 85.75 167 ASP A C 1
ATOM 1247 O O . ASP A 1 167 ? -18.598 -24.891 -25.921 1.00 85.75 167 ASP A O 1
ATOM 1251 N N . ASN A 1 168 ? -17.291 -23.076 -25.859 1.00 90.62 168 ASN A N 1
ATOM 1252 C CA . ASN A 1 168 ? -18.274 -22.239 -25.178 1.00 90.62 168 ASN A CA 1
ATOM 1253 C C . ASN A 1 168 ? -19.338 -21.718 -26.153 1.00 90.62 168 ASN A C 1
ATOM 1255 O O . ASN A 1 168 ? -19.044 -20.966 -27.083 1.00 90.62 168 ASN A O 1
ATOM 1259 N N . ALA A 1 169 ? -20.609 -22.038 -25.894 1.00 90.19 169 ALA A N 1
ATOM 1260 C CA . ALA A 1 169 ? -21.729 -21.583 -26.721 1.00 90.19 169 ALA A CA 1
ATOM 1261 C C . ALA A 1 169 ? -21.852 -20.048 -26.815 1.00 90.19 169 ALA A C 1
ATOM 1263 O O . ALA A 1 169 ? -22.383 -19.536 -27.805 1.00 90.19 169 ALA A O 1
ATOM 1264 N N . TRP A 1 170 ? -21.378 -19.302 -25.809 1.00 93.06 170 TRP A N 1
ATOM 1265 C CA . TRP A 1 170 ? -21.397 -17.839 -25.836 1.00 93.06 170 TRP A CA 1
ATOM 1266 C C . TRP A 1 170 ? -20.472 -17.256 -26.903 1.00 93.06 170 TRP A C 1
ATOM 1268 O O . TRP A 1 170 ? -20.874 -16.288 -27.544 1.00 93.06 170 TRP A O 1
ATOM 1278 N N . ASP A 1 171 ? -19.327 -17.879 -27.182 1.00 91.50 171 ASP A N 1
ATOM 1279 C CA . ASP A 1 171 ? -18.338 -17.361 -28.143 1.00 91.50 171 ASP A CA 1
ATOM 1280 C C . ASP A 1 171 ? -18.855 -17.371 -29.587 1.00 91.50 171 ASP A C 1
ATOM 1282 O O . ASP A 1 171 ? -18.453 -16.568 -30.428 1.00 91.50 171 ASP A O 1
ATOM 1286 N N . TYR A 1 172 ? -19.842 -18.222 -29.870 1.00 92.88 172 TYR A N 1
ATOM 1287 C CA . TYR A 1 172 ? -20.542 -18.245 -31.154 1.00 92.88 172 TYR A CA 1
ATOM 1288 C C . TYR A 1 172 ? -21.542 -17.091 -31.293 1.00 92.88 172 TYR A C 1
ATOM 1290 O O . TYR A 1 172 ? -21.901 -16.725 -32.414 1.00 92.88 172 TYR A O 1
ATOM 1298 N N . LEU A 1 173 ? -22.008 -16.516 -30.179 1.00 93.69 173 LEU A N 1
ATOM 1299 C CA . LEU A 1 173 ? -23.103 -15.541 -30.120 1.00 93.69 173 LEU A CA 1
ATOM 1300 C C . LEU A 1 173 ? -22.632 -14.116 -29.818 1.00 93.69 173 LEU A C 1
ATOM 1302 O O . LEU A 1 173 ? -23.225 -13.158 -30.321 1.00 93.69 173 LEU A O 1
ATOM 1306 N N . ILE A 1 174 ? -21.614 -13.964 -28.975 1.00 94.38 174 ILE A N 1
ATOM 1307 C CA . ILE A 1 174 ? -21.110 -12.678 -28.508 1.00 94.38 174 ILE A CA 1
ATOM 1308 C C . ILE A 1 174 ? -19.602 -12.754 -28.286 1.00 94.38 174 ILE A C 1
ATOM 1310 O O . ILE A 1 174 ? -19.090 -13.728 -27.751 1.00 94.38 174 ILE A O 1
ATOM 1314 N N . ASP A 1 175 ? -18.901 -11.701 -28.688 1.00 93.38 175 ASP A N 1
ATOM 1315 C CA . ASP A 1 175 ? -17.476 -11.520 -28.424 1.00 93.38 175 ASP A CA 1
ATOM 1316 C C . ASP A 1 175 ? -17.209 -10.066 -27.969 1.00 93.38 175 ASP A C 1
ATOM 1318 O O . ASP A 1 175 ? -18.058 -9.183 -28.190 1.00 93.38 175 ASP A O 1
ATOM 1322 N N . PRO A 1 176 ? -16.051 -9.774 -27.342 1.00 90.94 176 PRO A N 1
ATOM 1323 C CA . PRO A 1 176 ? -15.764 -8.442 -26.809 1.00 90.94 176 PRO A CA 1
ATOM 1324 C C . PRO A 1 176 ? -15.792 -7.332 -27.868 1.00 90.94 176 PRO A C 1
ATOM 1326 O O . PRO A 1 176 ? -16.212 -6.207 -27.581 1.00 90.94 176 PRO A O 1
ATOM 1329 N N . VAL A 1 177 ? -15.397 -7.634 -29.111 1.00 91.44 177 VAL A N 1
ATOM 1330 C CA . VAL A 1 177 ? -15.401 -6.664 -30.217 1.00 91.44 177 VAL A CA 1
ATOM 1331 C C . VAL A 1 177 ? -16.832 -6.397 -30.674 1.00 91.44 177 VAL A C 1
ATOM 1333 O O . VAL A 1 177 ? -17.194 -5.242 -30.913 1.00 91.44 177 VAL A O 1
ATOM 1336 N N . TYR A 1 178 ? -17.680 -7.425 -30.722 1.00 94.25 178 TYR A N 1
ATOM 1337 C CA . TYR A 1 178 ? -19.091 -7.265 -31.058 1.00 94.25 178 TYR A CA 1
ATOM 1338 C C . TYR A 1 178 ? -19.835 -6.412 -30.030 1.00 94.25 178 TYR A C 1
ATOM 1340 O O . TYR A 1 178 ? -20.594 -5.507 -30.401 1.00 94.25 178 TYR A O 1
ATOM 1348 N N . TRP A 1 179 ? -19.590 -6.657 -28.742 1.00 94.19 179 TRP A N 1
ATOM 1349 C CA . TRP A 1 179 ? -20.158 -5.850 -27.666 1.00 94.19 179 TRP A CA 1
ATOM 1350 C C . TRP A 1 179 ? -19.706 -4.389 -27.757 1.00 94.19 179 TRP A C 1
ATOM 1352 O O . TRP A 1 179 ? -20.545 -3.482 -27.704 1.00 94.19 179 TRP A O 1
ATOM 1362 N N . LEU A 1 180 ? -18.408 -4.148 -27.960 1.00 91.00 180 LEU A N 1
ATOM 1363 C CA . LEU A 1 180 ? -17.854 -2.801 -28.075 1.00 91.00 180 LEU A CA 1
ATOM 1364 C C . LEU A 1 180 ? -18.459 -2.037 -29.260 1.00 91.00 180 LEU A C 1
ATOM 1366 O O . LEU A 1 180 ? -18.951 -0.920 -29.089 1.00 91.00 180 LEU A O 1
ATOM 1370 N N . LEU A 1 181 ? -18.484 -2.647 -30.450 1.00 89.25 181 LEU A N 1
ATOM 1371 C CA . LEU A 1 181 ? -19.070 -2.049 -31.655 1.00 89.25 181 LEU A CA 1
ATOM 1372 C C . LEU A 1 181 ? -20.550 -1.716 -31.470 1.00 89.25 181 LEU A C 1
ATOM 1374 O O . LEU A 1 181 ? -21.000 -0.625 -31.830 1.00 89.25 181 LEU A O 1
ATOM 1378 N N . SER A 1 182 ? -21.297 -2.644 -30.876 1.00 92.06 182 SER A N 1
ATOM 1379 C CA . SER A 1 182 ? -22.717 -2.468 -30.590 1.00 92.06 182 SER A CA 1
ATOM 1380 C C . SER A 1 182 ? -22.957 -1.313 -29.619 1.00 92.06 182 SER A C 1
ATOM 1382 O O . SER A 1 182 ? -23.807 -0.457 -29.868 1.00 92.06 182 SER A O 1
ATOM 1384 N N . THR A 1 183 ? -22.156 -1.233 -28.556 1.00 90.94 183 THR A N 1
ATOM 1385 C CA . THR A 1 183 ? -22.246 -0.179 -27.538 1.00 90.94 183 THR A CA 1
ATOM 1386 C C . THR A 1 183 ? -21.899 1.192 -28.117 1.00 90.94 183 THR A C 1
ATOM 1388 O O . THR A 1 183 ? -22.631 2.154 -27.885 1.00 90.94 183 THR A O 1
ATOM 1391 N N . ILE A 1 184 ? -20.840 1.288 -28.931 1.00 86.69 184 ILE A N 1
ATOM 1392 C CA . ILE A 1 184 ? -20.473 2.525 -29.641 1.00 86.69 184 ILE A CA 1
ATOM 1393 C C . ILE A 1 184 ? -21.622 2.980 -30.544 1.00 86.69 184 ILE A C 1
ATOM 1395 O O . ILE A 1 184 ? -21.958 4.164 -30.560 1.00 86.69 184 ILE A O 1
ATOM 1399 N N . ASN A 1 185 ? -22.250 2.058 -31.276 1.00 85.94 185 ASN A N 1
ATOM 1400 C CA . ASN A 1 185 ? -23.352 2.387 -32.175 1.00 85.94 185 ASN A CA 1
ATOM 1401 C C . ASN A 1 185 ? -24.584 2.907 -31.410 1.00 85.94 185 ASN A C 1
ATOM 1403 O O . ASN A 1 185 ? -25.095 3.983 -31.729 1.00 85.94 185 ASN A O 1
ATOM 1407 N N . VAL A 1 186 ? -25.007 2.200 -30.353 1.00 88.06 186 VAL A N 1
ATOM 1408 C CA . VAL A 1 186 ? -26.121 2.622 -29.485 1.00 88.06 186 VAL A CA 1
ATOM 1409 C C . VAL A 1 186 ? -25.831 3.983 -28.850 1.00 88.06 186 VAL A C 1
ATOM 1411 O O . VAL A 1 186 ? -26.672 4.882 -28.918 1.00 88.06 186 VAL A O 1
ATOM 1414 N N . ALA A 1 187 ? -24.634 4.175 -28.290 1.00 85.06 187 ALA A N 1
ATOM 1415 C CA . ALA A 1 187 ? -24.230 5.435 -27.676 1.00 85.06 187 ALA A CA 1
ATOM 1416 C C . ALA A 1 187 ? -24.226 6.588 -28.688 1.00 85.06 187 ALA A C 1
ATOM 1418 O O . ALA A 1 187 ? -24.761 7.657 -28.400 1.00 85.06 187 ALA A O 1
ATOM 1419 N N . ALA A 1 188 ? -23.695 6.376 -29.895 1.00 80.00 188 ALA A N 1
ATOM 1420 C CA . ALA A 1 188 ? -23.643 7.401 -30.933 1.00 80.00 188 ALA A CA 1
ATOM 1421 C C . ALA A 1 188 ? -25.051 7.846 -31.377 1.00 80.00 188 ALA A C 1
ATOM 1423 O O . ALA A 1 188 ? -25.298 9.042 -31.548 1.00 80.00 188 ALA A O 1
ATOM 1424 N N . VAL A 1 189 ? -25.996 6.908 -31.508 1.00 78.62 189 VAL A N 1
ATOM 1425 C CA . VAL A 1 189 ? -27.401 7.213 -31.830 1.00 78.62 189 VAL A CA 1
ATOM 1426 C C . VAL A 1 189 ? -28.104 7.925 -30.669 1.00 78.62 189 VAL A C 1
ATOM 1428 O O . VAL A 1 189 ? -28.807 8.909 -30.901 1.00 78.62 189 VAL A O 1
ATOM 1431 N N . MET A 1 190 ? -27.896 7.479 -29.427 1.00 81.75 190 MET A N 1
ATOM 1432 C CA . MET A 1 190 ? -28.488 8.094 -28.231 1.00 81.75 190 MET A CA 1
ATOM 1433 C C . MET A 1 190 ? -27.985 9.519 -28.001 1.00 81.75 190 MET A C 1
ATOM 1435 O O . MET A 1 190 ? -28.785 10.419 -27.749 1.00 81.75 190 MET A O 1
ATOM 1439 N N . ILE A 1 191 ? -26.677 9.747 -28.142 1.00 77.94 191 ILE A N 1
ATOM 1440 C CA . ILE A 1 191 ? -26.070 11.080 -28.056 1.00 77.94 191 ILE A CA 1
ATOM 1441 C C . ILE A 1 191 ? -26.630 11.975 -29.162 1.00 77.94 191 ILE A C 1
ATOM 1443 O O . ILE A 1 191 ? -27.043 13.099 -28.881 1.00 77.94 191 ILE A O 1
ATOM 1447 N N . GLY A 1 192 ? -26.719 11.477 -30.400 1.00 73.19 192 GLY A N 1
ATOM 1448 C CA . GLY A 1 192 ? -27.301 12.243 -31.502 1.00 73.19 192 GLY A CA 1
ATOM 1449 C C . GLY A 1 192 ? -28.763 12.616 -31.263 1.00 73.19 192 GLY A C 1
ATOM 1450 O O . GLY A 1 192 ? -29.155 13.765 -31.473 1.00 73.19 192 GLY A O 1
ATOM 1451 N N . TRP A 1 193 ? -29.559 11.690 -30.727 1.00 77.25 193 TRP A N 1
ATOM 1452 C CA . TRP A 1 193 ? -30.938 11.962 -30.334 1.00 77.25 193 TRP A CA 1
ATOM 1453 C C . TRP A 1 193 ? -31.024 13.010 -29.214 1.00 77.25 193 TRP A C 1
ATOM 1455 O O . TRP A 1 193 ? -31.742 13.996 -29.383 1.00 77.25 193 TRP A O 1
ATOM 1465 N N . LEU A 1 194 ? -30.255 12.868 -28.129 1.00 77.81 194 LEU A N 1
ATOM 1466 C CA . LEU A 1 194 ? -30.219 13.825 -27.013 1.00 77.81 194 LEU A CA 1
ATOM 1467 C C . LEU A 1 194 ? -29.817 15.230 -27.472 1.00 77.81 194 LEU A C 1
ATOM 1469 O O . LEU A 1 194 ? -30.459 16.208 -27.093 1.00 77.81 194 LEU A O 1
ATOM 1473 N N . VAL A 1 195 ? -28.804 15.335 -28.336 1.00 74.56 195 VAL A N 1
ATOM 1474 C CA . VAL A 1 195 ? -28.368 16.609 -28.924 1.00 74.56 195 VAL A CA 1
ATOM 1475 C C . VAL A 1 195 ? -29.467 17.203 -29.806 1.00 74.56 195 VAL A C 1
ATOM 1477 O O . VAL A 1 195 ? -29.751 18.394 -29.695 1.00 74.56 195 VAL A O 1
ATOM 1480 N N . SER A 1 196 ? -30.149 16.393 -30.621 1.00 72.06 196 SER A N 1
ATOM 1481 C CA . SER A 1 196 ? -31.256 16.864 -31.464 1.00 72.06 196 SER A CA 1
ATOM 1482 C C . SER A 1 196 ? -32.468 17.342 -30.647 1.00 72.06 196 SER A C 1
ATOM 1484 O O . SER A 1 196 ? -33.115 18.329 -31.003 1.00 72.06 196 SER A O 1
ATOM 1486 N N . VAL A 1 197 ? -32.765 16.680 -29.522 1.00 75.50 197 VAL A N 1
ATOM 1487 C CA . VAL A 1 197 ? -33.821 17.064 -28.573 1.00 75.50 197 VAL A CA 1
ATOM 1488 C C . VAL A 1 197 ? -33.435 18.356 -27.865 1.00 75.50 197 VAL A C 1
ATOM 1490 O O . VAL A 1 197 ? -34.240 19.280 -27.806 1.00 75.50 197 VAL A O 1
ATOM 1493 N N . TRP A 1 198 ? -32.188 18.466 -27.410 1.00 70.75 198 TRP A N 1
ATOM 1494 C CA . TRP A 1 198 ? -31.663 19.675 -26.786 1.00 70.75 198 TRP A CA 1
ATOM 1495 C C . TRP A 1 198 ? -31.672 20.873 -27.743 1.00 70.75 198 TRP A C 1
ATOM 1497 O O . TRP A 1 198 ? -32.116 21.953 -27.364 1.00 70.75 198 TRP A O 1
ATOM 1507 N N . GLN A 1 199 ? -31.287 20.689 -29.010 1.00 71.06 199 GLN A N 1
ATOM 1508 C CA . GLN A 1 199 ? -31.368 21.731 -30.040 1.00 71.06 199 GLN A CA 1
ATOM 1509 C C . GLN A 1 199 ? -32.820 22.139 -30.347 1.00 71.06 199 GLN A C 1
ATOM 1511 O O . GLN A 1 199 ? -33.101 23.329 -30.483 1.00 71.06 199 GLN A O 1
ATOM 1516 N N . LYS A 1 200 ? -33.766 21.188 -30.391 1.00 67.88 200 LYS A N 1
ATOM 1517 C CA . LYS A 1 200 ? -35.206 21.476 -30.557 1.00 67.88 200 LYS A CA 1
ATOM 1518 C C . LYS A 1 200 ? -35.821 22.189 -29.352 1.00 67.88 200 LYS A C 1
ATOM 1520 O O . LYS A 1 200 ? -36.686 23.042 -29.538 1.00 67.88 200 LYS A O 1
ATOM 1525 N N . LEU A 1 201 ? -35.383 21.857 -28.138 1.00 66.38 201 LEU A N 1
ATOM 1526 C CA . LEU A 1 201 ? -35.793 22.537 -26.908 1.00 66.38 201 LEU A CA 1
ATOM 1527 C C . LEU A 1 201 ? -35.227 23.963 -26.866 1.00 66.38 201 LEU A C 1
ATOM 1529 O O . LEU A 1 201 ? -35.969 24.902 -26.598 1.00 66.38 201 LEU A O 1
ATOM 1533 N N . ARG A 1 202 ? -33.958 24.144 -27.253 1.00 55.91 202 ARG A N 1
ATOM 1534 C CA . ARG A 1 202 ? -33.286 25.451 -27.330 1.00 55.91 202 ARG A CA 1
ATOM 1535 C C . ARG A 1 202 ? -33.862 26.358 -28.427 1.00 55.91 202 ARG A C 1
ATOM 1537 O O . ARG A 1 202 ? -33.913 27.566 -28.239 1.00 55.91 202 ARG A O 1
ATOM 1544 N N . GLY A 1 203 ? -34.347 25.787 -29.534 1.00 49.44 203 GLY A N 1
ATOM 1545 C CA . GLY A 1 203 ? -35.002 26.516 -30.628 1.00 49.44 203 GLY A CA 1
ATOM 1546 C C . GLY A 1 203 ? -36.446 26.968 -30.354 1.00 49.44 203 GLY A C 1
ATOM 1547 O O . GLY A 1 203 ? -36.965 27.785 -31.109 1.00 49.44 203 GLY A O 1
ATOM 1548 N N . ARG A 1 204 ? -37.106 26.468 -29.294 1.00 50.06 204 ARG A N 1
ATOM 1549 C CA . ARG A 1 204 ? -38.477 26.875 -28.903 1.00 50.06 204 ARG A CA 1
ATOM 1550 C C . ARG A 1 204 ? -38.528 27.878 -27.751 1.00 50.06 204 ARG A C 1
ATOM 1552 O O . ARG A 1 204 ? -39.599 28.401 -27.470 1.00 50.06 204 ARG A O 1
ATOM 1559 N N . THR A 1 205 ? -37.403 28.185 -27.114 1.00 41.28 205 THR A N 1
ATOM 1560 C CA . THR A 1 205 ? -37.340 29.130 -25.992 1.00 41.28 205 THR A CA 1
ATOM 1561 C C . THR A 1 205 ? -36.340 30.239 -26.284 1.00 41.28 205 THR A C 1
ATOM 1563 O O . THR A 1 205 ? -35.248 30.284 -25.717 1.00 41.28 205 THR A O 1
ATOM 1566 N N . SER A 1 206 ? -36.726 31.153 -27.174 1.00 37.59 206 SER A N 1
ATOM 1567 C CA . SER A 1 206 ? -36.107 32.473 -27.237 1.00 37.59 206 SER A CA 1
ATOM 1568 C C . SER A 1 206 ? -36.709 33.360 -26.149 1.00 37.59 206 SER A C 1
ATOM 1570 O O . SER A 1 206 ? -37.910 33.606 -26.132 1.00 37.59 206 SER A O 1
ATOM 1572 N N . ALA A 1 207 ? -35.821 33.840 -25.277 1.00 38.88 207 ALA A N 1
ATOM 1573 C CA . ALA A 1 207 ? -35.937 35.059 -24.482 1.00 38.88 207 ALA A CA 1
ATOM 1574 C C . ALA A 1 207 ? -37.074 35.146 -23.445 1.00 38.88 207 ALA A C 1
ATOM 1576 O O . ALA A 1 207 ? -38.001 35.914 -23.658 1.00 38.88 207 ALA A O 1
ATOM 1577 N N . THR A 1 208 ? -36.956 34.455 -22.293 1.00 35.31 208 THR A N 1
ATOM 1578 C CA . THR A 1 208 ? -37.282 35.043 -20.954 1.00 35.31 208 THR A CA 1
ATOM 1579 C C . THR A 1 208 ? -37.027 34.161 -19.717 1.00 35.31 208 THR A C 1
ATOM 1581 O O . THR A 1 208 ? -37.331 34.607 -18.618 1.00 35.31 208 THR A O 1
ATOM 1584 N N . LEU A 1 209 ? -36.446 32.954 -19.802 1.00 33.38 209 LEU A N 1
ATOM 1585 C CA . LEU A 1 209 ? -36.330 32.094 -18.605 1.00 33.38 209 LEU A CA 1
ATOM 1586 C C . LEU A 1 209 ? -34.987 31.344 -18.473 1.00 33.38 209 LEU A C 1
ATOM 1588 O O . LEU A 1 209 ? -34.947 30.125 -18.373 1.00 33.38 209 LEU A O 1
ATOM 1592 N N . ILE A 1 210 ? -33.866 32.074 -18.447 1.00 35.72 210 ILE A N 1
ATOM 1593 C CA . ILE A 1 210 ? -32.568 31.549 -17.949 1.00 35.72 210 ILE A CA 1
ATOM 1594 C C . ILE A 1 210 ? -32.285 32.029 -16.504 1.00 35.72 210 ILE A C 1
ATOM 1596 O O . ILE A 1 210 ? -31.270 31.690 -15.910 1.00 35.72 210 ILE A O 1
ATOM 1600 N N . GLY A 1 211 ? -33.220 32.751 -15.875 1.00 34.19 211 GLY A N 1
ATOM 1601 C CA . GLY A 1 211 ? -33.044 33.286 -14.519 1.00 34.19 211 GLY A CA 1
ATOM 1602 C C . GLY A 1 211 ? -33.601 32.455 -13.355 1.00 34.19 211 GLY A C 1
ATOM 1603 O O . GLY A 1 211 ? -33.323 32.810 -12.219 1.00 34.19 211 GLY A O 1
ATOM 1604 N N . ALA A 1 212 ? -34.389 31.392 -13.575 1.00 33.44 212 ALA A N 1
ATOM 1605 C CA . ALA A 1 212 ? -35.305 30.920 -12.519 1.00 33.44 212 ALA A CA 1
ATOM 1606 C C . ALA A 1 212 ? -35.211 29.443 -12.071 1.00 33.44 212 ALA A C 1
ATOM 1608 O O . ALA A 1 212 ? -35.986 29.057 -11.206 1.00 33.44 212 ALA A O 1
ATOM 1609 N N . ILE A 1 213 ? -34.304 28.598 -12.591 1.00 33.12 213 ILE A N 1
ATOM 1610 C CA . ILE A 1 213 ? -34.228 27.166 -12.174 1.00 33.12 213 ILE A CA 1
ATOM 1611 C C . ILE A 1 213 ? -32.795 26.726 -11.789 1.00 33.12 213 ILE A C 1
ATOM 1613 O O . ILE A 1 213 ? -32.441 25.557 -11.854 1.00 33.12 213 ILE A O 1
ATOM 1617 N N . LEU A 1 214 ? -31.942 27.655 -11.342 1.00 32.19 214 LEU A N 1
ATOM 1618 C CA . LEU A 1 214 ? -30.640 27.318 -10.727 1.00 32.19 214 LEU A CA 1
ATOM 1619 C C . LEU A 1 214 ? -30.438 27.902 -9.320 1.00 32.19 214 LEU A C 1
ATOM 1621 O O . LEU A 1 214 ? -29.352 27.802 -8.761 1.00 32.19 214 LEU A O 1
ATOM 1625 N N . VAL A 1 215 ? -31.489 28.449 -8.709 1.00 36.19 215 VAL A N 1
ATOM 1626 C CA . VAL A 1 215 ? -31.470 28.900 -7.312 1.00 36.19 215 VAL A CA 1
ATOM 1627 C C . VAL A 1 215 ? -32.750 28.405 -6.657 1.00 36.19 215 VAL A C 1
ATOM 1629 O O . VAL A 1 215 ? -33.811 28.993 -6.837 1.00 36.19 215 VAL A O 1
ATOM 1632 N N . GLY A 1 216 ? -32.676 27.278 -5.955 1.00 28.95 216 GLY A N 1
ATOM 1633 C CA . GLY A 1 216 ? -33.873 26.715 -5.341 1.00 28.95 216 GLY A CA 1
ATOM 1634 C C . GLY A 1 216 ? -33.686 25.384 -4.639 1.00 28.95 216 GLY A C 1
ATOM 1635 O O . GLY A 1 216 ? -34.500 24.503 -4.863 1.00 28.95 216 GLY A O 1
ATOM 1636 N N . SER A 1 217 ? -32.641 25.241 -3.816 1.00 28.23 217 SER A N 1
ATOM 1637 C CA . SER A 1 217 ? -32.669 24.376 -2.622 1.00 28.23 217 SER A CA 1
ATOM 1638 C C . SER A 1 217 ? -31.320 24.408 -1.903 1.00 28.23 217 SER A C 1
ATOM 1640 O O . SER A 1 217 ? -30.498 23.504 -2.035 1.00 28.23 217 SER A O 1
ATOM 1642 N N . SER A 1 218 ? -31.110 25.455 -1.116 1.00 24.75 218 SER A N 1
ATOM 1643 C CA . SER A 1 218 ? -30.161 25.445 -0.004 1.00 24.75 218 SER A CA 1
ATOM 1644 C C . SER A 1 218 ? -30.792 26.236 1.133 1.00 24.75 218 SER A C 1
ATOM 1646 O O . SER A 1 218 ? -30.634 27.446 1.257 1.00 24.75 218 SER A O 1
ATOM 1648 N N . SER A 1 219 ? -31.570 25.530 1.949 1.00 27.33 219 SER A N 1
ATOM 1649 C CA . SER A 1 219 ? -32.016 26.017 3.245 1.00 27.33 219 SER A CA 1
ATOM 1650 C C . SER A 1 219 ? -31.377 25.158 4.329 1.00 27.33 219 SER A C 1
ATOM 1652 O O . SER A 1 219 ? -31.701 23.985 4.474 1.00 27.33 219 SER A O 1
ATOM 1654 N N . LEU A 1 220 ? -30.494 25.824 5.076 1.00 27.12 220 LEU A N 1
ATOM 1655 C CA . LEU A 1 220 ? -30.311 25.708 6.522 1.00 27.12 220 LEU A CA 1
ATOM 1656 C C . LEU A 1 220 ? -29.701 24.408 7.067 1.00 27.12 220 LEU A C 1
ATOM 1658 O O . LEU A 1 220 ? -30.383 23.577 7.649 1.00 27.12 220 LEU A O 1
ATOM 1662 N N . TYR A 1 221 ? -28.369 24.363 7.045 1.00 24.61 221 TYR A N 1
ATOM 1663 C CA . TYR A 1 221 ? -27.611 24.194 8.287 1.00 24.61 221 TYR A CA 1
ATOM 1664 C C . TYR A 1 221 ? -26.611 25.348 8.377 1.00 24.61 221 TYR A C 1
ATOM 1666 O O . TYR A 1 221 ? -25.582 25.356 7.708 1.00 24.61 221 TYR A O 1
ATOM 1674 N N . VAL A 1 222 ? -26.973 26.367 9.156 1.00 24.12 222 VAL A N 1
ATOM 1675 C CA . VAL A 1 222 ? -26.023 27.352 9.673 1.00 24.12 222 VAL A CA 1
ATOM 1676 C C . VAL A 1 222 ? -25.384 26.689 10.888 1.00 24.12 222 VAL A C 1
ATOM 1678 O O . VAL A 1 222 ? -25.989 26.637 11.953 1.00 24.12 222 VAL A O 1
ATOM 1681 N N . CYS A 1 223 ? -24.197 26.123 10.701 1.00 24.42 223 CYS A N 1
ATOM 1682 C CA . CYS A 1 223 ? -23.201 26.073 11.763 1.00 24.42 223 CYS A CA 1
ATOM 1683 C C . CYS A 1 223 ? -22.208 27.186 11.440 1.00 24.42 223 CYS A C 1
ATOM 1685 O O . CYS A 1 223 ? -21.805 27.331 10.285 1.00 24.42 223 CYS A O 1
ATOM 1687 N N . GLU A 1 224 ? -21.921 28.011 12.440 1.00 24.33 224 GLU A N 1
ATOM 1688 C CA . GLU A 1 224 ? -21.039 29.171 12.367 1.00 24.33 224 GLU A CA 1
ATOM 1689 C C . GLU A 1 224 ? -19.753 28.839 11.605 1.00 24.33 224 GLU A C 1
ATOM 1691 O O . GLU A 1 224 ? -18.964 27.985 12.003 1.00 24.33 224 GLU A O 1
ATOM 1696 N N . ALA A 1 225 ? -19.577 29.500 10.462 1.00 25.45 225 ALA A N 1
ATOM 1697 C CA . ALA A 1 225 ? -18.321 29.509 9.744 1.00 25.45 225 ALA A CA 1
ATOM 1698 C C . ALA A 1 225 ? -17.377 30.453 10.494 1.00 25.45 225 ALA A C 1
ATOM 1700 O O . ALA A 1 225 ? -17.454 31.671 10.327 1.00 25.45 225 ALA A O 1
ATOM 1701 N N . GLU A 1 226 ? -16.507 29.888 11.327 1.00 27.25 226 GLU A N 1
ATOM 1702 C CA . GLU A 1 226 ? -15.298 30.581 11.754 1.00 27.25 226 GLU A CA 1
ATOM 1703 C C . GLU A 1 226 ? -14.423 30.866 10.522 1.00 27.25 226 GLU A C 1
ATOM 1705 O O . GLU A 1 226 ? -13.982 29.975 9.796 1.00 27.25 226 GLU A O 1
ATOM 1710 N N . ASP A 1 227 ? -14.291 32.162 10.257 1.00 25.31 227 ASP A N 1
ATOM 1711 C CA . ASP A 1 227 ? -13.253 32.887 9.526 1.00 25.31 227 ASP A CA 1
ATOM 1712 C C . ASP A 1 227 ? -12.315 32.082 8.591 1.00 25.31 227 ASP A C 1
ATOM 1714 O O . ASP A 1 227 ? -11.148 31.813 8.884 1.00 25.31 227 ASP A O 1
ATOM 1718 N N . GLN A 1 228 ? -12.793 31.778 7.377 1.00 29.27 228 GLN A N 1
ATOM 1719 C CA . GLN A 1 228 ? -11.999 31.166 6.295 1.00 29.27 228 GLN A CA 1
ATOM 1720 C C . GLN A 1 228 ? -10.949 32.103 5.657 1.00 29.27 228 GLN A C 1
ATOM 1722 O O . GLN A 1 228 ? -10.381 31.767 4.617 1.00 29.27 228 GLN A O 1
ATOM 1727 N N . ASN A 1 229 ? -10.655 33.262 6.255 1.00 27.89 229 ASN A N 1
ATOM 1728 C CA . ASN A 1 229 ? -9.674 34.213 5.726 1.00 27.89 229 ASN A CA 1
ATOM 1729 C C . ASN A 1 229 ? -8.319 34.201 6.458 1.00 27.89 229 ASN A C 1
ATOM 1731 O O . ASN A 1 229 ? -7.482 35.075 6.234 1.00 27.89 229 ASN A O 1
ATOM 1735 N N . SER A 1 230 ? -8.058 33.178 7.275 1.00 27.80 230 SER A N 1
ATOM 1736 C CA . SER A 1 230 ? -6.759 32.934 7.911 1.00 27.80 230 SER A CA 1
ATOM 1737 C C . SER A 1 230 ? -6.005 31.765 7.261 1.00 27.80 230 SER A C 1
ATOM 1739 O O . SER A 1 230 ? -5.502 30.865 7.927 1.00 27.80 230 SER A O 1
ATOM 1741 N N . LEU A 1 231 ? -5.839 31.783 5.933 1.00 38.34 231 LEU A N 1
ATOM 1742 C CA . LEU A 1 231 ? -4.759 31.010 5.304 1.00 38.34 231 LEU A CA 1
ATOM 1743 C C . LEU A 1 231 ? -3.428 31.688 5.652 1.00 38.34 231 LEU A C 1
ATOM 1745 O O . LEU A 1 231 ? -2.818 32.375 4.833 1.00 38.34 231 LEU A O 1
ATOM 1749 N N . ALA A 1 232 ? -3.016 31.538 6.912 1.00 33.78 232 ALA A N 1
ATOM 1750 C CA . ALA A 1 232 ? -1.717 31.955 7.386 1.00 33.78 232 ALA A CA 1
ATOM 1751 C C . ALA A 1 232 ? -0.662 31.281 6.507 1.00 33.78 232 ALA A C 1
ATOM 1753 O O . ALA A 1 232 ? -0.583 30.057 6.392 1.00 33.78 232 ALA A O 1
ATOM 1754 N N . THR A 1 233 ? 0.133 32.112 5.851 1.00 41.28 233 THR A N 1
ATOM 1755 C CA . THR A 1 233 ? 1.344 31.731 5.137 1.00 41.28 233 THR A CA 1
ATOM 1756 C C . THR A 1 233 ? 2.167 30.749 5.997 1.00 41.28 233 THR A C 1
ATOM 1758 O O . THR A 1 233 ? 2.270 30.978 7.202 1.00 41.28 233 THR A O 1
ATOM 1761 N N . PRO A 1 234 ? 2.814 29.706 5.433 1.00 51.84 234 PRO A N 1
ATOM 1762 C CA . PRO A 1 234 ? 3.547 28.671 6.191 1.00 51.84 234 PRO A CA 1
ATOM 1763 C C . PRO A 1 234 ? 4.745 29.153 7.036 1.00 51.84 234 PRO A C 1
ATOM 1765 O O . PRO A 1 234 ? 5.483 28.338 7.588 1.00 51.84 234 PRO A O 1
ATOM 1768 N N . ILE A 1 235 ? 4.999 30.459 7.102 1.00 54.47 235 ILE A N 1
ATOM 1769 C CA . ILE A 1 235 ? 6.160 31.041 7.771 1.00 54.47 235 ILE A CA 1
ATOM 1770 C C . ILE A 1 235 ? 5.873 31.082 9.275 1.00 54.47 235 ILE A C 1
ATOM 1772 O O . ILE A 1 235 ? 4.976 31.791 9.725 1.00 54.47 235 ILE A O 1
ATOM 1776 N N . GLY A 1 236 ? 6.636 30.302 10.041 1.00 72.62 236 GLY A N 1
ATOM 1777 C CA . GLY A 1 236 ? 6.611 30.324 11.504 1.00 72.62 236 GLY A CA 1
ATOM 1778 C C . GLY A 1 236 ? 5.637 29.351 12.176 1.00 72.62 236 GLY A C 1
ATOM 1779 O O . GLY A 1 236 ? 5.444 29.466 13.379 1.00 72.62 236 GLY A O 1
ATOM 1780 N N . LEU A 1 237 ? 5.031 28.380 11.470 1.00 84.81 237 LEU A N 1
ATOM 1781 C CA . LEU A 1 237 ? 4.146 27.384 12.111 1.00 84.81 237 LEU A CA 1
ATOM 1782 C C . LEU A 1 237 ? 4.876 26.583 13.202 1.00 84.81 237 LEU A C 1
ATOM 1784 O O . LEU A 1 237 ? 4.375 26.441 14.317 1.00 84.81 237 LEU A O 1
ATOM 1788 N N . ASP A 1 238 ? 6.078 26.092 12.891 1.00 83.19 238 ASP A N 1
ATOM 1789 C CA . ASP A 1 238 ? 6.894 25.375 13.870 1.00 83.19 238 ASP A CA 1
ATOM 1790 C C . ASP A 1 238 ? 7.356 26.305 15.001 1.00 83.19 238 ASP A C 1
ATOM 1792 O O . ASP A 1 238 ? 7.370 25.875 16.148 1.00 83.19 238 ASP A O 1
ATOM 1796 N N . GLU A 1 239 ? 7.674 27.574 14.718 1.00 87.88 239 GLU A N 1
ATOM 1797 C CA . GLU A 1 239 ? 8.053 28.565 15.739 1.00 87.88 239 GLU A CA 1
ATOM 1798 C C . GLU A 1 239 ? 6.895 28.851 16.701 1.00 87.88 239 GLU A C 1
ATOM 1800 O O . GLU A 1 239 ? 7.078 28.760 17.913 1.00 87.88 239 GLU A O 1
ATOM 1805 N N . LYS A 1 240 ? 5.688 29.095 16.173 1.00 90.06 240 LYS A N 1
ATOM 1806 C CA . LYS A 1 240 ? 4.459 29.254 16.962 1.00 90.06 240 LYS A CA 1
ATOM 1807 C C . LYS A 1 240 ? 4.217 28.050 17.866 1.00 90.06 240 LYS A C 1
ATOM 1809 O O . LYS A 1 240 ? 3.981 28.222 19.061 1.00 90.06 240 LYS A O 1
ATOM 1814 N N . TRP A 1 241 ? 4.333 26.838 17.316 1.00 90.62 241 TRP A N 1
ATOM 1815 C CA . TRP A 1 241 ? 4.234 25.613 18.106 1.00 90.62 241 TRP A CA 1
ATOM 1816 C C . TRP A 1 241 ? 5.307 25.551 19.198 1.00 90.62 241 TRP A C 1
ATOM 1818 O O . TRP A 1 241 ? 4.976 25.249 20.339 1.00 90.62 241 TRP A O 1
ATOM 1828 N N . GLN A 1 242 ? 6.577 25.847 18.887 1.00 90.62 242 GLN A N 1
ATOM 1829 C CA . GLN A 1 242 ? 7.645 25.835 19.894 1.00 90.62 242 GLN A CA 1
ATOM 1830 C C . GLN A 1 242 ? 7.354 26.826 21.026 1.00 90.62 242 GLN A C 1
ATOM 1832 O O . GLN A 1 242 ? 7.539 26.481 22.191 1.00 90.62 242 GLN A O 1
ATOM 1837 N N . THR A 1 243 ? 6.873 28.032 20.710 1.00 94.06 243 THR A N 1
ATOM 1838 C CA . THR A 1 243 ? 6.500 29.031 21.718 1.00 94.06 243 THR A CA 1
ATOM 1839 C C . THR A 1 243 ? 5.352 28.538 22.598 1.00 94.06 243 THR A C 1
ATOM 1841 O O . THR A 1 243 ? 5.471 28.581 23.823 1.00 94.06 243 THR A O 1
ATOM 1844 N N . ALA A 1 244 ? 4.275 28.017 22.002 1.00 94.94 244 ALA A N 1
ATOM 1845 C CA . ALA A 1 244 ? 3.133 27.488 22.746 1.00 94.94 244 ALA A CA 1
ATOM 1846 C C . ALA A 1 244 ? 3.520 26.279 23.618 1.00 94.94 244 ALA A C 1
ATOM 1848 O O . ALA A 1 244 ? 3.205 26.237 24.806 1.00 94.94 244 ALA A O 1
ATOM 1849 N N . ALA A 1 245 ? 4.263 25.320 23.061 1.00 95.00 245 ALA A N 1
ATOM 1850 C CA . ALA A 1 245 ? 4.704 24.126 23.775 1.00 95.00 245 ALA A CA 1
ATOM 1851 C C . ALA A 1 245 ? 5.664 24.459 24.928 1.00 95.00 245 ALA A C 1
ATOM 1853 O O . ALA A 1 245 ? 5.537 23.882 26.007 1.00 95.00 245 ALA A O 1
ATOM 1854 N N . ALA A 1 246 ? 6.591 25.407 24.744 1.00 96.38 246 ALA A N 1
ATOM 1855 C CA . ALA A 1 246 ? 7.496 25.852 25.805 1.00 96.38 246 ALA A CA 1
ATOM 1856 C C . ALA A 1 246 ? 6.736 26.507 26.968 1.00 96.38 246 ALA A C 1
ATOM 1858 O O . ALA A 1 246 ? 7.038 26.249 28.135 1.00 96.38 246 ALA A O 1
ATOM 1859 N N . GLU A 1 247 ? 5.721 27.313 26.654 1.00 97.44 247 GLU A N 1
ATOM 1860 C CA . GLU A 1 247 ? 4.861 27.940 27.653 1.00 97.44 247 GLU A CA 1
ATOM 1861 C C . GLU A 1 247 ? 4.032 26.908 28.432 1.00 97.44 247 GLU A C 1
ATOM 1863 O O . GLU A 1 247 ? 4.010 26.921 29.665 1.00 97.44 247 GLU A O 1
ATOM 1868 N N . LEU A 1 248 ? 3.401 25.964 27.731 1.00 97.88 248 LEU A N 1
ATOM 1869 C CA . LEU A 1 248 ? 2.616 24.894 28.349 1.00 97.88 248 LEU A CA 1
ATOM 1870 C C . LEU A 1 248 ? 3.482 23.959 29.197 1.00 97.88 248 LEU A C 1
ATOM 1872 O O . LEU A 1 248 ? 3.091 23.597 30.306 1.00 97.88 248 LEU A O 1
ATOM 1876 N N . HIS A 1 249 ? 4.683 23.624 28.720 1.00 97.69 249 HIS A N 1
ATOM 1877 C CA . HIS A 1 249 ? 5.670 22.870 29.487 1.00 97.69 249 HIS A CA 1
ATOM 1878 C C . HIS A 1 249 ? 6.027 23.601 30.787 1.00 97.69 249 HIS A C 1
ATOM 1880 O O . HIS A 1 249 ? 5.967 23.010 31.862 1.00 97.69 249 HIS A O 1
ATOM 1886 N N . ARG A 1 250 ? 6.343 24.901 30.709 1.00 97.75 250 ARG A N 1
ATOM 1887 C CA . ARG A 1 250 ? 6.671 25.731 31.877 1.00 97.75 250 ARG A CA 1
ATOM 1888 C C . ARG A 1 250 ? 5.528 25.757 32.894 1.00 97.75 250 ARG A C 1
ATOM 1890 O O . ARG A 1 250 ? 5.788 25.566 34.081 1.00 97.75 250 ARG A O 1
ATOM 1897 N N . ARG A 1 251 ? 4.284 25.941 32.435 1.00 97.62 251 ARG A N 1
ATOM 1898 C CA . ARG A 1 251 ? 3.074 25.891 33.278 1.00 97.62 251 ARG A CA 1
ATOM 1899 C C . ARG A 1 251 ? 2.914 24.528 33.953 1.00 97.62 251 ARG A C 1
ATOM 1901 O O . ARG A 1 251 ? 2.714 24.466 35.165 1.00 97.62 251 ARG A O 1
ATOM 1908 N N . ALA A 1 252 ? 3.067 23.439 33.199 1.00 97.00 252 ALA A N 1
ATOM 1909 C CA . ALA A 1 252 ? 2.979 22.081 33.730 1.00 97.00 252 ALA A CA 1
ATOM 1910 C C . ALA A 1 252 ? 4.044 21.813 34.802 1.00 97.00 252 ALA A C 1
ATOM 1912 O O . ALA A 1 252 ? 3.702 21.317 35.875 1.00 97.00 252 ALA A O 1
ATOM 1913 N N . THR A 1 253 ? 5.301 22.207 34.564 1.00 96.75 253 THR A N 1
ATOM 1914 C CA . THR A 1 253 ? 6.381 22.094 35.554 1.00 96.75 253 THR A CA 1
ATOM 1915 C C . THR A 1 253 ? 6.090 22.920 36.808 1.00 96.75 253 THR A C 1
ATOM 1917 O O . THR A 1 253 ? 6.228 22.401 37.912 1.00 96.75 253 THR A O 1
ATOM 1920 N N . SER A 1 254 ? 5.642 24.176 36.674 1.00 95.75 254 SER A N 1
ATOM 1921 C CA . SER A 1 254 ? 5.366 25.034 37.839 1.00 95.75 254 SER A CA 1
ATOM 1922 C C . SER A 1 254 ? 4.206 24.542 38.706 1.00 95.75 254 SER A C 1
ATOM 1924 O O . SER A 1 254 ? 4.209 24.772 39.911 1.00 95.75 254 SER A O 1
ATOM 1926 N N . SER A 1 255 ? 3.240 23.842 38.107 1.00 93.56 255 SER A N 1
ATOM 1927 C CA . SER A 1 255 ? 2.100 23.247 38.814 1.00 93.56 255 SER A CA 1
ATOM 1928 C C . SER A 1 255 ? 2.370 21.814 39.303 1.00 93.56 255 SER A C 1
ATOM 1930 O O . SER A 1 255 ? 1.441 21.141 39.740 1.00 93.56 255 SER A O 1
ATOM 1932 N N . GLY A 1 256 ? 3.611 21.316 39.205 1.00 94.38 256 GLY A N 1
ATOM 1933 C CA . GLY A 1 256 ? 3.992 19.968 39.651 1.00 94.38 256 GLY A CA 1
ATOM 1934 C C . GLY A 1 256 ? 3.492 18.821 38.759 1.00 94.38 256 GLY A C 1
ATOM 1935 O O . GLY A 1 256 ? 3.551 17.661 39.155 1.00 94.38 256 GLY A O 1
ATOM 1936 N N . ASN A 1 257 ? 3.009 19.111 37.546 1.00 95.06 257 ASN A N 1
ATOM 1937 C CA . ASN A 1 257 ? 2.502 18.112 36.599 1.00 95.06 257 ASN A CA 1
ATOM 1938 C C . ASN A 1 257 ? 3.629 17.578 35.697 1.00 95.06 257 ASN A C 1
ATOM 1940 O O . ASN A 1 257 ? 3.612 17.767 34.479 1.00 95.06 257 ASN A O 1
ATOM 1944 N N . GLU A 1 258 ? 4.618 16.901 36.283 1.00 95.06 258 GLU A N 1
ATOM 1945 C CA . GLU A 1 258 ? 5.833 16.451 35.580 1.00 95.06 258 GLU A CA 1
ATOM 1946 C C . GLU A 1 258 ? 5.540 15.548 34.374 1.00 95.06 258 GLU A C 1
ATOM 1948 O O . GLU A 1 258 ? 6.103 15.739 33.298 1.00 95.06 258 GLU A O 1
ATOM 1953 N N . ARG A 1 259 ? 4.600 14.604 34.513 1.00 95.75 259 ARG A N 1
ATOM 1954 C CA . ARG A 1 259 ? 4.209 13.702 33.417 1.00 95.75 259 ARG A CA 1
ATOM 1955 C C . ARG A 1 259 ? 3.587 14.455 32.236 1.00 95.75 259 ARG A C 1
ATOM 1957 O O . ARG A 1 259 ? 3.851 14.106 31.089 1.00 95.75 259 ARG A O 1
ATOM 1964 N N . LEU A 1 260 ? 2.788 15.490 32.511 1.00 96.44 260 LEU A N 1
ATOM 1965 C CA . LEU A 1 260 ? 2.205 16.346 31.474 1.00 96.44 260 LEU A CA 1
ATOM 1966 C C . LEU A 1 260 ? 3.282 17.203 30.803 1.00 96.44 260 LEU A C 1
ATOM 1968 O O . LEU A 1 260 ? 3.289 17.314 29.581 1.00 96.44 260 LEU A O 1
ATOM 1972 N N . ALA A 1 261 ? 4.223 17.751 31.579 1.00 96.44 261 ALA A N 1
ATOM 1973 C CA . ALA A 1 261 ? 5.357 18.494 31.037 1.00 96.44 261 ALA A CA 1
ATOM 1974 C C . ALA A 1 261 ? 6.186 17.621 30.076 1.00 96.44 261 ALA A C 1
ATOM 1976 O O . ALA A 1 261 ? 6.435 18.031 28.943 1.00 96.44 261 ALA A O 1
ATOM 1977 N N . LEU A 1 262 ? 6.531 16.391 30.476 1.00 94.81 262 LEU A N 1
ATOM 1978 C CA . LEU A 1 262 ? 7.241 15.433 29.620 1.00 94.81 262 LEU A CA 1
ATOM 1979 C C . LEU A 1 262 ? 6.464 15.129 28.333 1.00 94.81 262 LEU A C 1
ATOM 1981 O O . LEU A 1 262 ? 7.034 15.224 27.251 1.00 94.81 262 LEU A O 1
ATOM 1985 N N . LEU A 1 263 ? 5.155 14.863 28.432 1.00 94.19 263 LEU A N 1
ATOM 1986 C CA . LEU A 1 263 ? 4.303 14.625 27.262 1.00 94.19 263 LEU A CA 1
ATOM 1987 C C . LEU A 1 263 ? 4.328 15.802 26.274 1.00 94.19 263 LEU A C 1
ATOM 1989 O O . LEU A 1 263 ? 4.443 15.587 25.070 1.00 94.19 263 LEU A O 1
ATOM 1993 N N . ILE A 1 264 ? 4.231 17.040 26.771 1.00 95.50 264 ILE A N 1
ATOM 1994 C CA . ILE A 1 264 ? 4.250 18.254 25.941 1.00 95.50 264 ILE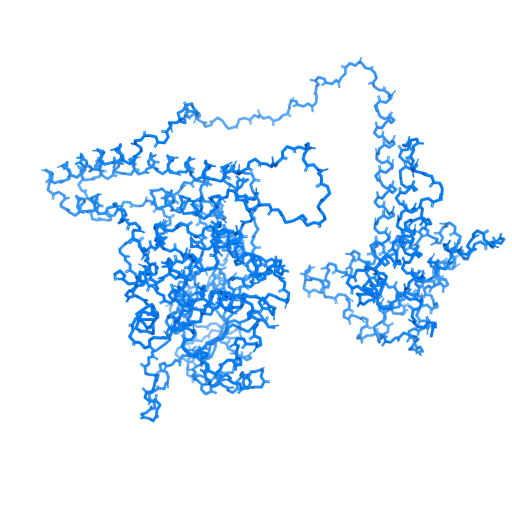 A CA 1
ATOM 1995 C C . ILE A 1 264 ? 5.612 18.417 25.254 1.00 95.50 264 ILE A C 1
ATOM 1997 O O . ILE A 1 264 ? 5.668 18.681 24.051 1.00 95.50 264 ILE A O 1
ATOM 2001 N N . ARG A 1 265 ? 6.709 18.238 26.002 1.00 92.38 265 ARG A N 1
ATOM 2002 C CA . ARG A 1 265 ? 8.084 18.338 25.485 1.00 92.38 265 ARG A CA 1
ATOM 2003 C C . ARG A 1 265 ? 8.352 17.295 24.402 1.00 92.38 265 ARG A C 1
ATOM 2005 O O . ARG A 1 265 ? 8.862 17.631 23.333 1.00 92.38 265 ARG A O 1
ATOM 2012 N N . ASP A 1 266 ? 7.977 16.050 24.676 1.00 90.88 266 ASP A N 1
ATOM 2013 C CA . ASP A 1 266 ? 8.289 14.888 23.840 1.00 90.88 266 ASP A CA 1
ATOM 2014 C C . ASP A 1 266 ? 7.291 14.720 22.681 1.00 90.88 266 ASP A C 1
ATOM 2016 O O . ASP A 1 266 ? 7.466 13.872 21.808 1.00 90.88 266 ASP A O 1
ATOM 2020 N N . TRP A 1 267 ? 6.272 15.588 22.587 1.00 91.69 267 TRP A N 1
ATOM 2021 C CA . TRP A 1 267 ? 5.343 15.596 21.456 1.00 91.69 267 TRP A CA 1
ATOM 2022 C C . TRP A 1 267 ? 6.025 15.926 20.121 1.00 91.69 267 TRP A C 1
ATOM 2024 O O . TRP A 1 267 ? 5.518 15.578 19.047 1.00 91.69 267 TRP A O 1
ATOM 2034 N N . ARG A 1 268 ? 7.174 16.606 20.143 1.00 87.38 268 ARG A N 1
ATOM 2035 C CA . ARG A 1 268 ? 7.927 16.940 18.932 1.00 87.38 268 ARG A CA 1
ATOM 2036 C C . ARG A 1 268 ? 8.507 15.673 18.289 1.00 87.38 268 ARG A C 1
ATOM 2038 O O . ARG A 1 268 ? 9.224 14.916 18.927 1.00 87.38 268 ARG A O 1
ATOM 2045 N N . LEU A 1 269 ? 8.254 15.491 16.991 1.00 89.38 269 LEU A N 1
ATOM 2046 C CA . LEU A 1 269 ? 8.908 14.434 16.215 1.00 89.38 269 LEU A CA 1
ATOM 2047 C C . LEU A 1 269 ? 10.414 14.720 16.053 1.00 89.38 269 LEU A C 1
ATOM 2049 O O . LEU A 1 269 ? 10.786 15.889 15.881 1.00 89.38 269 LEU A O 1
ATOM 2053 N N . PRO A 1 270 ? 11.269 13.681 16.061 1.00 88.38 270 PRO A N 1
ATOM 2054 C CA . PRO A 1 270 ? 12.693 13.836 15.776 1.00 88.38 270 PRO A CA 1
ATOM 2055 C C . PRO A 1 270 ? 12.930 14.351 14.346 1.00 88.38 270 PRO A C 1
ATOM 2057 O O . PRO A 1 270 ? 12.043 14.286 13.490 1.00 88.38 270 PRO A O 1
ATOM 2060 N N . ASP A 1 271 ? 14.136 14.868 14.082 1.00 81.81 271 ASP A N 1
ATOM 2061 C CA . ASP A 1 271 ? 14.544 15.192 12.709 1.00 81.81 271 ASP A CA 1
ATOM 2062 C C . ASP A 1 271 ? 14.582 13.907 11.864 1.00 81.81 271 ASP A C 1
ATOM 2064 O O . ASP A 1 271 ? 15.050 12.863 12.312 1.00 81.81 271 ASP A O 1
ATOM 2068 N N . GLU A 1 272 ? 14.120 13.993 10.619 1.00 78.62 272 GLU A N 1
ATOM 2069 C CA . GLU A 1 272 ? 14.090 12.877 9.660 1.00 78.62 272 GLU A CA 1
ATOM 2070 C C . GLU A 1 272 ? 15.448 12.692 8.962 1.00 78.62 272 GLU A C 1
ATOM 2072 O O . GLU A 1 272 ? 15.537 12.225 7.824 1.00 78.62 272 GLU A O 1
ATOM 2077 N N . ALA A 1 273 ? 16.537 13.115 9.608 1.00 75.31 273 ALA A N 1
ATOM 2078 C CA . ALA A 1 273 ? 17.877 13.042 9.053 1.00 75.31 273 ALA A CA 1
ATOM 2079 C C . ALA A 1 273 ? 18.318 11.574 8.931 1.00 75.31 273 ALA A C 1
ATOM 2081 O O . ALA A 1 273 ? 18.870 10.993 9.858 1.00 75.31 273 ALA A O 1
ATOM 2082 N N . GLY A 1 274 ? 18.063 10.980 7.763 1.00 83.06 274 GLY A N 1
ATOM 2083 C CA . GLY A 1 274 ? 18.448 9.604 7.445 1.00 83.06 274 GLY A CA 1
ATOM 2084 C C . GLY A 1 274 ? 17.416 8.538 7.818 1.00 83.06 274 GLY A C 1
ATOM 2085 O O . GLY A 1 274 ? 17.732 7.361 7.703 1.00 83.06 274 GLY A O 1
ATOM 2086 N N . ARG A 1 275 ? 16.198 8.914 8.234 1.00 91.62 275 ARG A N 1
ATOM 2087 C CA . ARG A 1 275 ? 15.096 7.973 8.504 1.00 91.62 275 ARG A CA 1
ATOM 2088 C C . ARG A 1 275 ? 13.755 8.556 8.076 1.00 91.62 275 ARG A C 1
ATOM 2090 O O . ARG A 1 275 ? 13.536 9.758 8.203 1.00 91.62 275 ARG A O 1
ATOM 2097 N N . THR A 1 276 ? 12.839 7.701 7.634 1.00 93.88 276 THR A N 1
ATOM 2098 C CA . THR A 1 276 ? 11.440 8.082 7.393 1.00 93.88 276 THR A CA 1
ATOM 2099 C C . THR A 1 276 ? 10.605 7.714 8.617 1.00 93.88 276 THR A C 1
ATOM 2101 O O . THR A 1 276 ? 10.877 6.713 9.276 1.00 93.88 276 THR A O 1
ATOM 2104 N N . LEU A 1 277 ? 9.605 8.533 8.945 1.00 95.88 277 LEU A N 1
ATOM 2105 C CA . LEU A 1 277 ? 8.721 8.323 10.092 1.00 95.88 277 LEU A CA 1
ATOM 2106 C C . LEU A 1 277 ? 7.338 7.870 9.619 1.00 95.88 277 LEU A C 1
ATOM 2108 O O . LEU A 1 277 ? 6.788 8.457 8.686 1.00 95.88 277 LEU A O 1
ATOM 2112 N N . ALA A 1 278 ? 6.758 6.898 10.315 1.00 97.06 278 ALA A N 1
ATOM 2113 C CA . ALA A 1 278 ? 5.331 6.601 10.269 1.00 97.06 278 ALA A CA 1
ATOM 2114 C C . ALA A 1 278 ? 4.762 6.778 11.679 1.00 97.06 278 ALA A C 1
ATOM 2116 O O . ALA A 1 278 ? 5.337 6.319 12.661 1.00 97.06 278 ALA A O 1
ATOM 2117 N N . VAL A 1 279 ? 3.660 7.504 11.801 1.00 96.31 279 VAL A N 1
ATOM 2118 C CA . VAL A 1 279 ? 3.088 7.903 13.087 1.00 96.31 279 VAL A CA 1
ATOM 2119 C C . VAL A 1 279 ? 1.904 7.021 13.446 1.00 96.31 279 VAL A C 1
ATOM 2121 O O . VAL A 1 279 ? 1.110 6.639 12.581 1.00 96.31 279 VAL A O 1
ATOM 2124 N N . THR A 1 280 ? 1.761 6.726 14.734 1.00 93.81 280 THR A N 1
ATOM 2125 C CA . THR A 1 280 ? 0.551 6.090 15.253 1.00 93.81 280 THR A CA 1
ATOM 2126 C C . THR A 1 280 ? -0.568 7.120 15.294 1.00 93.81 280 THR A C 1
ATOM 2128 O O . THR A 1 280 ? -0.409 8.211 15.844 1.00 93.81 280 THR A O 1
ATOM 2131 N N . LEU A 1 281 ? -1.713 6.769 14.711 1.00 91.88 281 LEU A N 1
ATOM 2132 C CA . LEU A 1 281 ? -2.907 7.603 14.726 1.00 91.88 281 LEU A CA 1
ATOM 2133 C C . LEU A 1 281 ? -3.855 7.107 15.821 1.00 91.88 281 LEU A C 1
ATOM 2135 O O . LEU A 1 281 ? -4.458 6.044 15.646 1.00 91.88 281 LEU A O 1
ATOM 2139 N N . PRO A 1 282 ? -4.032 7.839 16.932 1.00 84.31 282 PRO A N 1
ATOM 2140 C CA . PRO A 1 282 ? -5.057 7.470 17.895 1.00 84.31 282 PRO A CA 1
ATOM 2141 C C . PRO A 1 282 ? -6.458 7.618 17.263 1.00 84.31 282 PRO A C 1
ATOM 2143 O O . PRO A 1 282 ? -6.648 8.385 16.313 1.00 84.31 282 PRO A O 1
ATOM 2146 N N . PRO A 1 283 ? -7.468 6.876 17.743 1.00 81.00 283 PRO A N 1
ATOM 2147 C CA . PRO A 1 283 ? -8.814 6.926 17.167 1.00 81.00 283 PRO A CA 1
ATOM 2148 C C . PRO A 1 283 ? -9.519 8.266 17.427 1.00 81.00 283 PRO A C 1
ATOM 2150 O O . PRO A 1 283 ? -10.336 8.696 16.615 1.00 81.00 283 PRO A O 1
ATOM 2153 N N . LYS A 1 284 ? -9.196 8.915 18.548 1.00 85.88 284 LYS A N 1
ATOM 2154 C CA . LYS A 1 284 ? -9.730 10.205 18.994 1.00 85.88 284 LYS A CA 1
ATOM 2155 C C . LYS A 1 284 ? -8.754 10.871 19.954 1.00 85.88 284 LYS A C 1
ATOM 2157 O O . LYS A 1 284 ? -7.833 10.226 20.461 1.00 85.88 284 LYS A O 1
ATOM 2162 N N . LEU A 1 285 ? -8.960 12.159 20.195 1.00 87.06 285 LEU A N 1
ATOM 2163 C CA . LEU A 1 285 ? -8.193 12.902 21.181 1.00 87.06 285 LEU A CA 1
ATOM 2164 C C . LEU A 1 285 ? -8.863 12.746 22.554 1.00 87.06 285 LEU A C 1
ATOM 2166 O O . LEU A 1 285 ? -9.833 13.430 22.863 1.00 87.06 285 LEU A O 1
ATOM 2170 N N . GLU A 1 286 ? -8.345 11.836 23.379 1.00 87.81 286 GLU A N 1
ATOM 2171 C CA . GLU A 1 286 ? -8.843 11.606 24.740 1.00 87.81 286 GLU A CA 1
ATOM 2172 C C . GLU A 1 286 ? -7.892 12.142 25.797 1.00 87.81 286 GLU A C 1
ATOM 2174 O O . GLU A 1 286 ? -6.673 11.987 25.694 1.00 87.81 286 GLU A O 1
ATOM 2179 N N . GLN A 1 287 ? -8.470 12.747 26.836 1.00 92.88 287 GLN A N 1
ATOM 2180 C CA . GLN A 1 287 ? -7.724 13.104 28.030 1.00 92.88 287 GLN A CA 1
ATOM 2181 C C . GLN A 1 287 ? -7.227 11.827 28.716 1.00 92.88 287 GLN A C 1
ATOM 2183 O O . GLN A 1 287 ? -8.042 10.963 29.047 1.00 92.88 287 GLN A O 1
ATOM 2188 N N . PRO A 1 288 ? -5.916 11.704 28.977 1.00 93.19 288 PRO A N 1
ATOM 2189 C CA . PRO A 1 288 ? -5.401 10.583 29.741 1.00 93.19 288 PRO A CA 1
ATOM 2190 C C . PRO A 1 288 ? -5.990 10.535 31.157 1.00 93.19 288 PRO A C 1
ATOM 2192 O O . PRO A 1 288 ? -6.079 11.560 31.832 1.00 93.19 288 PRO A O 1
ATOM 2195 N N . GLU A 1 289 ? -6.307 9.334 31.645 1.00 94.06 289 GLU A N 1
ATOM 2196 C CA . GLU A 1 289 ? -6.944 9.117 32.960 1.00 94.06 289 GLU A CA 1
ATOM 2197 C C . GLU A 1 289 ? -6.137 9.671 34.146 1.00 94.06 289 GLU A C 1
ATOM 2199 O O . GLU A 1 289 ? -6.686 9.964 35.203 1.00 94.06 289 GLU A O 1
ATOM 2204 N N . TRP A 1 290 ? -4.824 9.845 33.979 1.00 94.81 290 TRP A N 1
ATOM 2205 C CA . TRP A 1 290 ? -3.934 10.394 35.002 1.00 94.81 290 TRP A CA 1
ATOM 2206 C C . TRP A 1 290 ? -3.969 11.931 35.101 1.00 94.81 290 TRP A C 1
ATOM 2208 O O . TRP A 1 290 ? -3.333 12.493 35.994 1.00 94.81 290 TRP A O 1
ATOM 2218 N N . ILE A 1 291 ? -4.701 12.626 34.223 1.00 94.44 291 ILE A N 1
ATOM 2219 C CA . ILE A 1 291 ? -4.941 14.075 34.310 1.00 94.44 291 ILE A CA 1
ATOM 2220 C C . ILE A 1 291 ? -6.194 14.316 35.160 1.00 94.44 291 ILE A C 1
ATOM 2222 O O . ILE A 1 291 ? -7.320 14.211 34.676 1.00 94.44 291 ILE A O 1
ATOM 2226 N N . LEU A 1 292 ? -5.995 14.636 36.442 1.00 90.44 292 LEU A N 1
ATOM 2227 C CA . LEU A 1 292 ? -7.080 14.708 37.433 1.00 90.44 292 LEU A CA 1
ATOM 2228 C C . LEU A 1 292 ? -7.333 16.113 37.996 1.00 90.44 292 LEU A C 1
ATOM 2230 O O . LEU A 1 292 ? -8.472 16.439 38.318 1.00 90.44 292 LEU A O 1
ATOM 2234 N N . SER A 1 293 ? -6.295 16.942 38.145 1.00 93.38 293 SER A N 1
ATOM 2235 C CA . SER A 1 293 ? -6.439 18.285 38.720 1.00 93.38 293 SER A CA 1
ATOM 2236 C C . SER A 1 293 ? -7.007 19.273 37.700 1.00 93.38 293 SER A C 1
ATOM 2238 O O . SER A 1 293 ? -6.721 19.171 36.507 1.00 93.38 293 SER A O 1
ATOM 2240 N N . ALA A 1 294 ? -7.780 20.258 38.169 1.00 93.62 294 ALA A N 1
ATOM 2241 C CA . ALA A 1 294 ? -8.349 21.298 37.308 1.00 93.62 294 ALA A CA 1
ATOM 2242 C C . ALA A 1 294 ? -7.258 22.058 36.528 1.00 93.62 294 ALA A C 1
ATOM 2244 O O . ALA A 1 294 ? -7.398 22.293 35.330 1.00 93.62 294 ALA A O 1
ATOM 2245 N N . ASP A 1 295 ? -6.130 22.352 37.179 1.00 93.50 295 ASP A N 1
ATOM 2246 C CA . ASP A 1 295 ? -4.974 22.994 36.546 1.00 93.50 295 ASP A CA 1
ATOM 2247 C C . ASP A 1 295 ? -4.380 22.135 35.420 1.00 93.50 295 ASP A C 1
ATOM 2249 O O . ASP A 1 295 ? -4.095 22.641 34.334 1.00 93.50 295 ASP A O 1
ATOM 2253 N N . ALA A 1 296 ? -4.212 20.825 35.643 1.00 95.19 296 ALA A N 1
ATOM 2254 C CA . ALA A 1 296 ? -3.696 19.918 34.620 1.00 95.19 296 ALA A CA 1
ATOM 2255 C C . ALA A 1 296 ? -4.684 19.743 33.459 1.00 95.19 296 ALA A C 1
ATOM 2257 O O . ALA A 1 296 ? -4.258 19.649 32.310 1.00 95.19 296 ALA A O 1
ATOM 2258 N N . GLN A 1 297 ? -5.990 19.740 33.742 1.00 96.75 297 GLN A N 1
ATOM 2259 C CA . GLN A 1 297 ? -7.048 19.702 32.728 1.00 96.75 297 GLN A CA 1
ATOM 2260 C C . GLN A 1 297 ? -7.046 20.966 31.863 1.00 96.75 297 GLN A C 1
ATOM 2262 O O . GLN A 1 297 ? -7.162 20.866 30.644 1.00 96.75 297 GLN A O 1
ATOM 2267 N N . ALA A 1 298 ? -6.839 22.142 32.462 1.00 96.94 298 ALA A N 1
ATOM 2268 C CA . ALA A 1 298 ? -6.706 23.393 31.719 1.00 96.94 298 ALA A CA 1
ATOM 2269 C C . ALA A 1 298 ? -5.469 23.381 30.803 1.00 96.94 298 ALA A C 1
ATOM 2271 O O . ALA A 1 298 ? -5.576 23.687 29.619 1.00 96.94 298 ALA A O 1
ATOM 2272 N N . ILE A 1 299 ? -4.306 22.950 31.313 1.00 97.69 299 ILE A N 1
ATOM 2273 C CA . ILE A 1 299 ? -3.081 22.823 30.500 1.00 97.69 299 ILE A CA 1
ATOM 2274 C C . ILE A 1 299 ? -3.272 21.795 29.377 1.00 97.69 299 ILE A C 1
ATOM 2276 O O . ILE A 1 299 ? -2.813 22.013 28.257 1.00 97.69 299 ILE A O 1
ATOM 2280 N N . TRP A 1 300 ? -3.947 20.679 29.660 1.00 97.25 300 TRP A N 1
ATOM 2281 C CA . TRP A 1 300 ? -4.282 19.680 28.652 1.00 97.25 300 TRP A CA 1
ATOM 2282 C C . TRP A 1 300 ? -5.180 20.257 27.558 1.00 97.25 300 TRP A C 1
ATOM 2284 O O . TRP A 1 300 ? -4.887 20.049 26.384 1.00 97.25 300 TRP A O 1
ATOM 2294 N N . SER A 1 301 ? -6.224 21.010 27.915 1.00 96.81 301 SER A N 1
ATOM 2295 C CA . SER A 1 301 ? -7.100 21.675 26.942 1.00 96.81 301 SER A CA 1
ATOM 2296 C C . SER A 1 301 ? -6.305 22.605 26.026 1.00 96.81 301 SER A C 1
ATOM 2298 O O . SER A 1 301 ? -6.351 22.441 24.809 1.00 96.81 301 SER A O 1
ATOM 2300 N N . ASP A 1 302 ? -5.485 23.488 26.602 1.00 97.44 302 ASP A N 1
ATOM 2301 C CA . ASP A 1 302 ? -4.653 24.418 25.830 1.00 97.44 302 ASP A CA 1
ATOM 2302 C C . ASP A 1 302 ? -3.644 23.675 24.929 1.00 97.44 302 ASP A C 1
ATOM 2304 O O . ASP A 1 302 ? -3.359 24.093 23.806 1.00 97.44 302 ASP A O 1
ATOM 2308 N N . PHE A 1 303 ? -3.112 22.537 25.391 1.00 96.88 303 PHE A N 1
ATOM 2309 C CA . PHE A 1 303 ? -2.255 21.665 24.584 1.00 96.88 303 PHE A CA 1
ATOM 2310 C C . PHE A 1 303 ? -3.005 21.037 23.404 1.00 96.88 303 PHE A C 1
ATOM 2312 O O . PHE A 1 303 ? -2.452 20.933 22.307 1.00 96.88 303 PHE A O 1
ATOM 2319 N N . CYS A 1 304 ? -4.264 20.640 23.595 1.00 95.94 304 CYS A N 1
ATOM 2320 C CA . CYS A 1 304 ? -5.114 20.142 22.515 1.00 95.94 304 CYS A CA 1
ATOM 2321 C C . CYS A 1 304 ? -5.407 21.235 21.485 1.00 95.94 304 CYS A C 1
ATOM 2323 O O . CYS A 1 304 ? -5.351 20.964 20.287 1.00 95.94 304 CYS A O 1
ATOM 2325 N N . ASP A 1 305 ? -5.668 22.461 21.930 1.00 95.50 305 ASP A N 1
ATOM 2326 C CA . ASP A 1 305 ? -5.949 23.591 21.042 1.00 95.50 305 ASP A CA 1
ATOM 2327 C C . ASP A 1 305 ? -4.716 23.979 20.219 1.00 95.50 305 ASP A C 1
ATOM 2329 O O . ASP A 1 305 ? -4.802 24.086 18.994 1.00 95.50 305 ASP A O 1
ATOM 2333 N N . ALA A 1 306 ? -3.536 24.040 20.847 1.00 95.38 306 ALA A N 1
ATOM 2334 C CA . ALA A 1 306 ? -2.273 24.254 20.138 1.00 95.38 306 ALA A CA 1
ATOM 2335 C C . ALA A 1 306 ? -1.993 23.154 19.093 1.00 95.38 306 ALA A C 1
ATOM 2337 O O . ALA A 1 306 ? -1.479 23.428 18.005 1.00 95.38 306 ALA A O 1
ATOM 2338 N N . ARG A 1 307 ? -2.344 21.895 19.396 1.00 95.12 307 ARG A N 1
ATOM 2339 C CA . ARG A 1 307 ? -2.237 20.780 18.442 1.00 95.12 307 ARG A CA 1
ATOM 2340 C C . ARG A 1 307 ? -3.206 20.930 17.271 1.00 95.12 307 ARG A C 1
ATOM 2342 O O . ARG A 1 307 ? -2.793 20.711 16.137 1.00 95.12 307 ARG A O 1
ATOM 2349 N N . ARG A 1 308 ? -4.461 21.322 17.515 1.00 95.50 308 ARG A N 1
ATOM 2350 C CA . ARG A 1 308 ? -5.459 21.556 16.454 1.00 95.50 308 ARG A CA 1
ATOM 2351 C C . ARG A 1 308 ? -5.043 22.698 15.527 1.00 95.50 308 ARG A C 1
ATOM 2353 O O . ARG A 1 308 ? -5.099 22.530 14.309 1.00 95.50 308 ARG A O 1
ATOM 2360 N N . GLU A 1 309 ? -4.542 23.809 16.073 1.00 94.19 309 GLU A N 1
ATOM 2361 C CA . GLU A 1 309 ? -4.000 24.918 15.269 1.00 94.19 309 GLU A CA 1
ATOM 2362 C C . GLU A 1 309 ? -2.840 24.432 14.384 1.00 94.19 309 GLU A C 1
ATOM 2364 O O . GLU A 1 309 ? -2.812 24.671 13.170 1.00 94.19 309 GLU A O 1
ATOM 2369 N N . ARG A 1 310 ? -1.906 23.666 14.966 1.00 93.94 310 ARG A N 1
ATOM 2370 C CA . ARG A 1 310 ? -0.792 23.074 14.218 1.00 93.94 310 ARG A CA 1
ATOM 2371 C C . ARG A 1 310 ? -1.262 22.104 13.135 1.00 93.94 310 ARG A C 1
ATOM 2373 O O . ARG A 1 310 ? -0.708 22.114 12.031 1.00 93.94 310 ARG A O 1
ATOM 2380 N N . ALA A 1 311 ? -2.270 21.285 13.421 1.00 95.69 311 ALA A N 1
ATOM 2381 C CA . ALA A 1 311 ? -2.835 20.328 12.480 1.00 95.69 311 ALA A CA 1
ATOM 2382 C C . ALA A 1 311 ? -3.441 21.034 11.257 1.00 95.69 311 ALA A C 1
ATOM 2384 O O . ALA A 1 311 ? -3.136 20.640 10.127 1.00 95.69 311 ALA A O 1
ATOM 2385 N N . ALA A 1 312 ? -4.203 22.113 11.466 1.00 95.81 312 ALA A N 1
ATOM 2386 C CA . ALA A 1 312 ? -4.787 22.928 10.398 1.00 95.81 312 ALA A CA 1
ATOM 2387 C C . ALA A 1 312 ? -3.713 23.588 9.509 1.00 95.81 312 ALA A C 1
ATOM 2389 O O . ALA A 1 312 ? -3.788 23.545 8.273 1.00 95.81 312 ALA A O 1
ATOM 2390 N N . GLY A 1 313 ? -2.654 24.132 10.121 1.00 94.94 313 GLY A N 1
ATOM 2391 C CA . GLY A 1 313 ? -1.499 24.664 9.390 1.00 94.94 313 GLY A CA 1
ATOM 2392 C C . GLY A 1 313 ? -0.767 23.585 8.582 1.00 94.94 313 GLY A C 1
ATOM 2393 O O . GLY A 1 313 ? -0.483 23.765 7.396 1.00 94.94 313 GLY A O 1
ATOM 2394 N N . THR A 1 314 ? -0.532 22.420 9.189 1.00 95.31 314 THR A N 1
ATOM 2395 C CA . THR A 1 314 ? 0.116 21.270 8.535 1.00 95.31 314 THR A CA 1
ATOM 2396 C C . THR A 1 314 ? -0.731 20.731 7.377 1.00 95.31 314 THR A C 1
ATOM 2398 O O . THR A 1 314 ? -0.191 20.384 6.323 1.00 95.31 314 THR A O 1
ATOM 2401 N N . PHE A 1 315 ? -2.059 20.737 7.515 1.00 97.25 315 PHE A N 1
ATOM 2402 C CA . PHE A 1 315 ? -2.979 20.311 6.460 1.00 97.25 315 PHE A CA 1
ATOM 2403 C C . PHE A 1 315 ? -2.938 21.268 5.267 1.00 97.25 315 PHE A C 1
ATOM 2405 O O . PHE A 1 315 ? -2.880 20.840 4.114 1.00 97.25 315 PHE A O 1
ATOM 2412 N N . SER A 1 316 ? -2.865 22.573 5.538 1.00 95.06 316 SER A N 1
ATOM 2413 C CA . SER A 1 316 ? -2.688 23.597 4.504 1.00 95.06 316 SER A CA 1
ATOM 2414 C C . SER A 1 316 ? -1.381 23.399 3.726 1.00 95.06 316 SER A C 1
ATOM 2416 O O . SER A 1 316 ? -1.356 23.546 2.502 1.00 95.06 316 SER A O 1
ATOM 2418 N N . MET A 1 317 ? -0.303 22.982 4.401 1.00 93.12 317 MET A N 1
ATOM 2419 C CA . MET A 1 317 ? 0.951 22.597 3.742 1.00 93.12 317 MET A CA 1
ATOM 2420 C C . MET A 1 317 ? 0.798 21.323 2.899 1.00 93.12 317 MET A C 1
ATOM 2422 O O . MET A 1 317 ? 1.354 21.264 1.803 1.00 93.12 317 MET A O 1
ATOM 2426 N N . ALA A 1 318 ? 0.039 20.322 3.365 1.00 94.81 318 ALA A N 1
ATOM 2427 C CA . ALA A 1 318 ? -0.251 19.114 2.586 1.00 94.81 318 ALA A CA 1
ATOM 2428 C C . ALA A 1 318 ? -0.979 19.459 1.275 1.00 94.81 318 ALA A C 1
ATOM 2430 O O . ALA A 1 318 ? -0.605 18.978 0.203 1.00 94.81 318 ALA A O 1
ATOM 2431 N N . LEU A 1 319 ? -1.969 20.353 1.349 1.00 93.62 319 LEU A N 1
ATOM 2432 C CA . LEU A 1 319 ? -2.700 20.856 0.188 1.00 93.62 319 LEU A CA 1
ATOM 2433 C C . LEU A 1 319 ? -1.792 21.651 -0.764 1.00 93.62 319 LEU A C 1
ATOM 2435 O O . LEU A 1 319 ? -1.860 21.466 -1.980 1.00 93.62 319 LEU A O 1
ATOM 2439 N N . ALA A 1 320 ? -0.915 22.506 -0.230 1.00 90.50 320 ALA A N 1
ATOM 2440 C CA . ALA A 1 320 ? 0.061 23.243 -1.030 1.00 90.50 320 ALA A CA 1
ATOM 2441 C C . ALA A 1 320 ? 1.039 22.302 -1.755 1.00 90.50 320 ALA A C 1
ATOM 2443 O O . ALA A 1 320 ? 1.268 22.477 -2.951 1.00 90.50 320 ALA A O 1
ATOM 2444 N N . ALA A 1 321 ? 1.553 21.277 -1.069 1.00 90.06 321 ALA A N 1
ATOM 2445 C CA . ALA A 1 321 ? 2.427 20.262 -1.658 1.00 90.06 321 ALA A CA 1
ATOM 2446 C C . ALA A 1 321 ? 1.720 19.488 -2.785 1.00 90.06 321 ALA A C 1
ATOM 2448 O O . ALA A 1 321 ? 2.276 19.323 -3.870 1.00 90.06 321 ALA A O 1
ATOM 2449 N N . ALA A 1 322 ? 0.461 19.086 -2.583 1.00 90.00 322 ALA A N 1
ATOM 2450 C CA . ALA A 1 322 ? -0.317 18.405 -3.619 1.00 90.00 322 ALA A CA 1
ATOM 2451 C C . ALA A 1 322 ? -0.565 19.286 -4.860 1.00 90.00 322 ALA A C 1
ATOM 2453 O O . ALA A 1 322 ? -0.514 18.794 -5.989 1.00 90.00 322 ALA A O 1
ATOM 2454 N N . ARG A 1 323 ? -0.782 20.594 -4.658 1.00 86.75 323 ARG A N 1
ATOM 2455 C CA . ARG A 1 323 ? -0.987 21.586 -5.728 1.00 86.75 323 ARG A CA 1
ATOM 2456 C C . ARG A 1 323 ? 0.291 22.017 -6.437 1.00 86.75 323 ARG A C 1
ATOM 2458 O O . ARG A 1 323 ? 0.200 22.565 -7.535 1.00 86.75 323 ARG A O 1
ATOM 2465 N N . ALA A 1 324 ? 1.464 21.795 -5.844 1.00 79.19 324 ALA A N 1
ATOM 2466 C CA . ALA A 1 324 ? 2.764 22.205 -6.372 1.00 79.19 324 ALA A CA 1
ATOM 2467 C C . ALA A 1 324 ? 3.203 21.373 -7.594 1.00 79.19 324 ALA A C 1
ATOM 2469 O O . ALA A 1 324 ? 4.338 20.910 -7.661 1.00 79.19 324 ALA A O 1
ATOM 2470 N N . ARG A 1 325 ? 2.310 21.177 -8.573 1.00 64.25 325 ARG A N 1
ATOM 2471 C CA . ARG A 1 325 ? 2.591 20.504 -9.840 1.00 64.25 325 ARG A CA 1
ATOM 2472 C C . ARG A 1 325 ? 3.406 21.430 -10.734 1.00 64.25 325 ARG A C 1
ATOM 2474 O O . ARG A 1 325 ? 3.025 22.580 -10.955 1.00 64.25 325 ARG A O 1
ATOM 2481 N N . GLY A 1 326 ? 4.484 20.912 -11.319 1.00 51.09 326 GLY A N 1
ATOM 2482 C CA . GLY A 1 326 ? 5.161 21.599 -12.424 1.00 51.09 326 GLY A CA 1
ATOM 2483 C C . GLY A 1 326 ? 4.164 21.985 -13.531 1.00 51.09 326 GLY A C 1
ATOM 2484 O O . GLY A 1 326 ? 3.283 21.191 -13.874 1.00 51.09 326 GLY A O 1
ATOM 2485 N N . LYS A 1 327 ? 4.276 23.206 -14.082 1.00 40.31 327 LYS A N 1
ATOM 2486 C CA . LYS A 1 327 ? 3.449 23.640 -15.224 1.00 40.31 327 LYS A CA 1
ATOM 2487 C C . LYS A 1 327 ? 3.653 22.673 -16.403 1.00 40.31 327 LYS A C 1
ATOM 2489 O O . LYS A 1 327 ? 4.803 22.340 -16.692 1.00 40.31 327 LYS A O 1
ATOM 2494 N N . PRO A 1 328 ? 2.590 22.256 -17.115 1.00 40.25 328 PRO A N 1
ATOM 2495 C CA . PRO A 1 328 ? 2.771 21.604 -18.407 1.00 40.25 328 PRO A CA 1
ATOM 2496 C C . PRO A 1 328 ? 3.506 22.570 -19.356 1.00 40.25 328 PRO A C 1
ATOM 2498 O O . PRO A 1 328 ? 3.266 23.781 -19.270 1.00 40.25 328 PRO A O 1
ATOM 2501 N N . PRO A 1 329 ? 4.398 22.086 -20.240 1.00 36.81 329 PRO A N 1
ATOM 2502 C CA . PRO A 1 329 ? 5.040 22.950 -21.224 1.00 36.81 329 PRO A CA 1
ATOM 2503 C C . PRO A 1 329 ? 3.974 23.662 -22.069 1.00 36.81 329 PRO A C 1
ATOM 2505 O O . PRO A 1 329 ? 2.930 23.089 -22.399 1.00 36.81 329 PRO A O 1
ATOM 2508 N N . ALA A 1 330 ? 4.211 24.941 -22.368 1.00 36.50 330 ALA A N 1
ATOM 2509 C CA . ALA A 1 330 ? 3.309 25.745 -23.182 1.00 36.50 330 ALA A CA 1
ATOM 2510 C C . ALA A 1 330 ? 3.153 25.112 -24.573 1.00 36.50 330 ALA A C 1
ATOM 2512 O O . ALA A 1 330 ? 4.100 24.569 -25.135 1.00 36.50 330 ALA A O 1
ATOM 2513 N N . SER A 1 331 ? 1.957 25.209 -25.149 1.00 43.19 331 SER A N 1
ATOM 2514 C CA . SER A 1 331 ? 1.545 24.555 -26.399 1.00 43.19 331 SER A CA 1
ATOM 2515 C C . SER A 1 331 ? 2.305 24.981 -27.672 1.00 43.19 331 SER A C 1
ATOM 2517 O O . SER A 1 331 ? 1.864 24.630 -28.762 1.00 43.19 331 SER A O 1
ATOM 2519 N N . GLY A 1 332 ? 3.398 25.740 -27.551 1.00 37.56 332 GLY A N 1
ATOM 2520 C CA . GLY A 1 332 ? 4.205 26.262 -28.656 1.00 37.56 332 GLY A CA 1
ATOM 2521 C C . GLY A 1 332 ? 5.460 25.454 -29.001 1.00 37.56 332 GLY A C 1
ATOM 2522 O O . GLY A 1 332 ? 6.019 25.694 -30.060 1.00 37.56 332 GLY A O 1
ATOM 2523 N N . ASP A 1 333 ? 5.868 24.486 -28.176 1.00 38.56 333 ASP A N 1
ATOM 2524 C CA . ASP A 1 333 ? 7.103 23.699 -28.376 1.00 38.56 333 ASP A CA 1
ATOM 2525 C C . ASP A 1 333 ? 6.822 22.287 -28.930 1.00 38.56 333 ASP A C 1
ATOM 2527 O O . ASP A 1 333 ? 7.423 21.291 -28.537 1.00 38.56 333 ASP A O 1
ATOM 2531 N N . ARG A 1 334 ? 5.849 22.171 -29.845 1.00 39.53 334 ARG A N 1
ATOM 2532 C CA . ARG A 1 334 ? 5.624 20.935 -30.617 1.00 39.53 334 ARG A CA 1
ATOM 2533 C C . ARG A 1 334 ? 6.516 20.937 -31.856 1.00 39.53 334 ARG A C 1
ATOM 2535 O O . ARG A 1 334 ? 6.021 21.089 -32.968 1.00 39.53 334 ARG A O 1
ATOM 2542 N N . GLY A 1 335 ? 7.820 20.815 -31.639 1.00 34.06 335 GLY A N 1
ATOM 2543 C CA . GLY A 1 335 ? 8.765 20.390 -32.666 1.00 34.06 335 GLY A CA 1
ATOM 2544 C C . GLY A 1 335 ? 9.000 18.885 -32.542 1.00 34.06 335 GLY A C 1
ATOM 2545 O O . GLY A 1 335 ? 9.501 18.438 -31.518 1.00 34.06 335 GLY A O 1
ATOM 2546 N N . ASP A 1 336 ? 8.560 18.130 -33.546 1.00 35.28 336 ASP A N 1
ATOM 2547 C CA . ASP A 1 336 ? 9.087 16.841 -34.025 1.00 35.28 336 ASP A CA 1
ATOM 2548 C C . ASP A 1 336 ? 9.878 15.955 -33.036 1.00 35.28 336 ASP A C 1
ATOM 2550 O O . ASP A 1 336 ? 11.056 15.668 -33.241 1.00 35.28 336 ASP A O 1
ATOM 2554 N N . ALA A 1 337 ? 9.214 15.448 -31.995 1.00 33.28 337 ALA A N 1
ATOM 2555 C CA . ALA A 1 337 ? 9.697 14.306 -31.221 1.00 33.28 337 ALA A CA 1
ATOM 2556 C C . ALA A 1 337 ? 8.526 13.372 -30.880 1.00 33.28 337 ALA A C 1
ATOM 2558 O O . ALA A 1 337 ? 7.685 13.679 -30.035 1.00 33.28 337 ALA A O 1
ATOM 2559 N N . GLU A 1 338 ? 8.479 12.218 -31.548 1.00 34.19 338 GLU A N 1
ATOM 2560 C CA . GLU A 1 338 ? 7.591 11.085 -31.241 1.00 34.19 338 GLU A CA 1
ATOM 2561 C C . GLU A 1 338 ? 8.004 10.316 -29.964 1.00 34.19 338 GLU A C 1
ATOM 2563 O O . GLU A 1 338 ? 7.369 9.328 -29.614 1.00 34.19 338 GLU A O 1
ATOM 2568 N N . ASP A 1 339 ? 8.968 10.824 -29.188 1.00 34.94 339 ASP A N 1
ATOM 2569 C CA . ASP A 1 339 ? 9.279 10.379 -27.822 1.00 34.94 339 ASP A CA 1
ATOM 2570 C C . ASP A 1 339 ? 8.542 11.242 -26.787 1.00 34.94 339 ASP A C 1
ATOM 2572 O O . ASP A 1 339 ? 9.121 12.076 -26.087 1.00 34.94 339 ASP A O 1
ATOM 2576 N N . ALA A 1 340 ? 7.227 11.065 -26.648 1.00 35.94 340 ALA A N 1
ATOM 2577 C CA . ALA A 1 340 ? 6.457 11.758 -25.612 1.00 35.94 340 ALA A CA 1
ATOM 2578 C C . ALA A 1 340 ? 6.626 11.098 -24.227 1.00 35.94 340 ALA A C 1
ATOM 2580 O O . ALA A 1 340 ? 5.661 10.701 -23.567 1.00 35.94 340 ALA A O 1
ATOM 2581 N N . VAL A 1 341 ? 7.869 11.032 -23.750 1.00 44.12 341 VAL A N 1
ATOM 2582 C CA . VAL A 1 341 ? 8.194 10.899 -22.330 1.00 44.12 341 VAL A CA 1
ATOM 2583 C C . VAL A 1 341 ? 7.655 12.152 -21.650 1.00 44.12 341 VAL A C 1
ATOM 2585 O O . VAL A 1 341 ? 8.187 13.250 -21.812 1.00 44.12 341 VAL A O 1
ATOM 2588 N N . ARG A 1 342 ? 6.570 12.019 -20.881 1.00 42.94 342 ARG A N 1
ATOM 2589 C CA . ARG A 1 342 ? 6.116 13.120 -20.021 1.00 42.94 342 ARG A CA 1
ATOM 2590 C C . ARG A 1 342 ? 7.278 13.486 -19.087 1.00 42.94 342 ARG A C 1
ATOM 2592 O O . ARG A 1 342 ? 7.708 12.598 -18.345 1.00 42.94 342 ARG A O 1
ATOM 2599 N N . PRO A 1 343 ? 7.778 14.736 -19.087 1.00 38.59 343 PRO A N 1
ATOM 2600 C CA . PRO A 1 343 ? 8.837 15.130 -18.169 1.00 38.59 343 PRO A CA 1
ATOM 2601 C C . PRO A 1 343 ? 8.398 14.856 -16.730 1.00 38.59 343 PRO A C 1
ATOM 2603 O O . PRO A 1 343 ? 7.213 14.993 -16.409 1.00 38.59 343 PRO A O 1
ATOM 2606 N N . ALA A 1 344 ? 9.352 14.463 -15.878 1.00 44.22 344 ALA A N 1
ATOM 2607 C CA . ALA A 1 344 ? 9.139 14.259 -14.450 1.00 44.22 344 ALA A CA 1
ATOM 2608 C C . ALA A 1 344 ? 8.472 15.511 -13.870 1.00 44.22 344 ALA A C 1
ATOM 2610 O O . ALA A 1 344 ? 9.102 16.564 -13.712 1.00 44.22 344 ALA A O 1
ATOM 2611 N N . MET A 1 345 ? 7.164 15.421 -13.630 1.00 50.44 345 MET A N 1
ATOM 2612 C CA . MET A 1 345 ? 6.424 16.498 -13.003 1.00 50.44 345 MET A CA 1
ATOM 2613 C C . MET A 1 345 ? 7.072 16.724 -11.640 1.00 50.44 345 MET A C 1
ATOM 2615 O O . MET A 1 345 ? 7.325 15.771 -10.909 1.00 50.44 345 MET A O 1
ATOM 2619 N N . GLN A 1 346 ? 7.351 17.979 -11.299 1.00 56.53 346 GLN A N 1
ATOM 2620 C CA . GLN A 1 346 ? 7.682 18.357 -9.931 1.00 56.53 346 GLN A CA 1
ATOM 2621 C C . GLN A 1 346 ? 6.424 18.034 -9.110 1.00 56.53 346 GLN A C 1
ATOM 2623 O O . GLN A 1 346 ? 5.466 18.794 -9.134 1.00 56.53 346 GLN A O 1
ATOM 2628 N N . GLN A 1 347 ? 6.341 16.819 -8.576 1.00 69.12 347 GLN A N 1
ATOM 2629 C CA . GLN A 1 347 ? 5.231 16.308 -7.783 1.00 69.12 347 GLN A CA 1
ATOM 2630 C C . GLN A 1 347 ? 5.763 16.105 -6.375 1.00 69.12 347 GLN A C 1
ATOM 2632 O O . GLN A 1 347 ? 6.849 15.564 -6.192 1.00 69.12 347 GLN A O 1
ATOM 2637 N N . GLN A 1 348 ? 5.004 16.575 -5.393 1.00 86.38 348 GLN A N 1
ATOM 2638 C CA . GLN A 1 348 ? 5.338 16.443 -3.977 1.00 86.38 348 GLN A CA 1
ATOM 2639 C C . GLN A 1 348 ? 4.308 15.534 -3.295 1.00 86.38 348 GLN A C 1
ATOM 2641 O O . GLN A 1 348 ? 3.739 15.880 -2.259 1.00 86.38 348 GLN A O 1
ATOM 2646 N N . SER A 1 349 ? 3.984 14.405 -3.936 1.00 91.94 349 SER A N 1
ATOM 2647 C CA . SER A 1 349 ? 2.890 13.533 -3.493 1.00 91.94 349 SER A CA 1
ATOM 2648 C C . SER A 1 349 ? 3.268 12.775 -2.224 1.00 91.94 349 SER A C 1
ATOM 2650 O O . SER A 1 349 ? 2.457 12.702 -1.302 1.00 91.94 349 SER A O 1
ATOM 2652 N N . CYS A 1 350 ? 4.505 12.282 -2.121 1.00 94.12 350 CYS A N 1
ATOM 2653 C CA . CYS A 1 350 ? 5.015 11.683 -0.887 1.00 94.12 350 CYS A CA 1
ATOM 2654 C C . CYS A 1 350 ? 5.047 12.720 0.244 1.00 94.12 350 CYS A C 1
ATOM 2656 O O . CYS A 1 350 ? 4.659 12.421 1.374 1.00 94.12 350 CYS A O 1
ATOM 2658 N N . ALA A 1 351 ? 5.454 13.961 -0.047 1.00 93.25 351 ALA A N 1
ATOM 2659 C CA . ALA A 1 351 ? 5.438 15.039 0.942 1.00 93.25 351 ALA A CA 1
ATOM 2660 C C . ALA A 1 351 ? 4.014 15.384 1.414 1.00 93.25 351 ALA A C 1
ATOM 2662 O O . ALA A 1 351 ? 3.801 15.541 2.617 1.00 93.25 351 ALA A O 1
ATOM 2663 N N . ALA A 1 352 ? 3.045 15.461 0.497 1.00 95.56 352 ALA A N 1
ATOM 2664 C CA . ALA A 1 352 ? 1.641 15.711 0.814 1.00 95.56 352 ALA A CA 1
ATOM 2665 C C . ALA A 1 352 ? 1.044 14.596 1.686 1.00 95.56 352 ALA A C 1
ATOM 2667 O O . ALA A 1 352 ? 0.409 14.891 2.696 1.00 95.56 352 ALA A O 1
ATOM 2668 N N . VAL A 1 353 ? 1.304 13.324 1.354 1.00 96.81 353 VAL A N 1
ATOM 2669 C CA . VAL A 1 353 ? 0.895 12.175 2.180 1.00 96.81 353 VAL A CA 1
ATOM 2670 C C . VAL A 1 353 ? 1.534 12.256 3.568 1.00 96.81 353 VAL A C 1
ATOM 2672 O O . VAL A 1 353 ? 0.833 12.175 4.571 1.00 96.81 353 VAL A O 1
ATOM 2675 N N . ARG A 1 354 ? 2.842 12.507 3.664 1.00 95.38 354 ARG A N 1
ATOM 2676 C CA . ARG A 1 354 ? 3.523 12.639 4.961 1.00 95.38 354 ARG A CA 1
ATOM 2677 C C . ARG A 1 354 ? 2.919 13.753 5.827 1.00 95.38 354 ARG A C 1
ATOM 2679 O O . ARG A 1 354 ? 2.729 13.569 7.026 1.00 95.38 354 ARG A O 1
ATOM 2686 N N . LEU A 1 355 ? 2.611 14.908 5.234 1.00 95.81 355 LEU A N 1
ATOM 2687 C CA . LEU A 1 355 ? 1.981 16.030 5.939 1.00 95.81 355 LEU A CA 1
ATOM 2688 C C . LEU A 1 355 ? 0.544 15.701 6.367 1.00 95.81 355 LEU A C 1
ATOM 2690 O O . LEU A 1 355 ? 0.172 16.023 7.489 1.00 95.81 355 LEU A O 1
ATOM 2694 N N . LEU A 1 356 ? -0.223 14.987 5.538 1.00 97.44 356 LEU A N 1
ATOM 2695 C CA . LEU A 1 356 ? -1.566 14.511 5.879 1.00 97.44 356 LEU A CA 1
ATOM 2696 C C . LEU A 1 356 ? -1.570 13.661 7.160 1.00 97.44 356 LEU A C 1
ATOM 2698 O O . LEU A 1 356 ? -2.383 13.885 8.054 1.00 97.44 356 LEU A O 1
ATOM 2702 N N . TYR A 1 357 ? -0.648 12.705 7.278 1.00 97.50 357 TYR A N 1
ATOM 2703 C CA . TYR A 1 357 ? -0.559 11.866 8.477 1.00 97.50 357 TYR A CA 1
ATOM 2704 C C . TYR A 1 357 ? -0.032 12.629 9.699 1.00 97.50 357 TYR A C 1
ATOM 2706 O O . TYR A 1 357 ? -0.461 12.360 10.819 1.00 97.50 357 TYR A O 1
ATOM 2714 N N . ARG A 1 358 ? 0.825 13.641 9.507 1.00 95.56 358 ARG A N 1
ATOM 2715 C CA . ARG A 1 358 ? 1.229 14.556 10.589 1.00 95.56 358 ARG A CA 1
ATOM 2716 C C . ARG A 1 358 ? 0.062 15.408 11.094 1.00 95.56 358 ARG A C 1
ATOM 2718 O O . ARG A 1 358 ? -0.084 15.537 12.304 1.00 95.56 358 ARG A O 1
ATOM 2725 N N . THR A 1 359 ? -0.800 15.902 10.201 1.00 97.25 359 THR A N 1
ATOM 2726 C CA . THR A 1 359 ? -2.072 16.538 10.583 1.00 97.25 359 THR A CA 1
ATOM 2727 C C . THR A 1 359 ? -2.894 15.603 11.460 1.00 97.25 359 THR A C 1
ATOM 2729 O O . THR A 1 359 ? -3.330 16.016 12.526 1.00 97.25 359 THR A O 1
ATOM 2732 N N . LEU A 1 360 ? -3.056 14.338 11.056 1.00 97.38 360 LEU A N 1
ATOM 2733 C CA . LEU A 1 360 ? -3.849 13.357 11.805 1.00 97.38 360 LEU A CA 1
ATOM 2734 C C . LEU A 1 360 ? -3.222 12.933 13.138 1.00 97.38 360 LEU A C 1
ATOM 2736 O O . LEU A 1 360 ? -3.935 12.515 14.045 1.00 97.38 360 LEU A O 1
ATOM 2740 N N . ARG A 1 361 ? -1.899 13.021 13.289 1.00 94.94 361 ARG A N 1
ATOM 2741 C CA . ARG A 1 361 ? -1.251 12.822 14.591 1.00 94.94 361 ARG A CA 1
ATOM 2742 C C . ARG A 1 361 ? -1.607 13.949 15.555 1.00 94.94 361 ARG A C 1
ATOM 2744 O O . ARG A 1 361 ? -1.927 13.692 16.716 1.00 94.94 361 ARG A O 1
ATOM 2751 N N . ASP A 1 362 ? -1.522 15.191 15.086 1.00 94.12 362 ASP A N 1
ATOM 2752 C CA . ASP A 1 362 ? -1.786 16.359 15.922 1.00 94.12 362 ASP A CA 1
ATOM 2753 C C . ASP A 1 362 ? -3.287 16.493 16.222 1.00 94.12 362 ASP A C 1
ATOM 2755 O O . ASP A 1 362 ? -3.642 16.608 17.396 1.00 94.12 362 ASP A O 1
ATOM 2759 N N . ASP A 1 363 ? -4.152 16.338 15.218 1.00 96.12 363 ASP A N 1
ATOM 2760 C CA . ASP A 1 363 ? -5.610 16.264 15.350 1.00 96.12 363 ASP A CA 1
ATOM 2761 C C . ASP A 1 363 ? -6.174 14.980 14.697 1.00 96.12 363 ASP A C 1
ATOM 2763 O O . ASP A 1 363 ? -6.440 14.939 13.489 1.00 96.12 363 ASP A O 1
ATOM 2767 N N . PRO A 1 364 ? -6.405 13.920 15.492 1.00 95.38 364 PRO A N 1
ATOM 2768 C CA . PRO A 1 364 ? -6.922 12.640 15.005 1.00 95.38 364 PRO A CA 1
ATOM 2769 C C . PRO A 1 364 ? -8.354 12.690 14.480 1.00 95.38 364 PRO A C 1
ATOM 2771 O O . PRO A 1 364 ? -8.796 11.734 13.832 1.00 95.38 364 PRO A O 1
ATOM 2774 N N . GLU A 1 365 ? -9.083 13.768 14.759 1.00 94.81 365 GLU A N 1
ATOM 2775 C CA . GLU A 1 365 ? -10.471 13.960 14.353 1.00 94.81 365 GLU A CA 1
ATOM 2776 C C . GLU A 1 365 ? -10.616 14.980 13.216 1.00 94.81 365 GLU A C 1
ATOM 2778 O O . GLU A 1 365 ? -11.741 15.232 12.779 1.00 94.81 365 GLU A O 1
ATOM 2783 N N . HIS A 1 366 ? -9.501 15.491 12.675 1.00 96.25 366 HIS A N 1
ATOM 2784 C CA . HIS A 1 366 ? -9.486 16.448 11.571 1.00 96.25 366 HIS A CA 1
ATOM 2785 C C . HIS A 1 366 ? -10.225 15.893 10.342 1.00 96.25 366 HIS A C 1
ATOM 2787 O O . HIS A 1 366 ? -9.687 15.094 9.562 1.00 96.25 366 HIS A O 1
ATOM 2793 N N . ALA A 1 367 ? -11.469 16.337 10.145 1.00 94.56 367 ALA A N 1
ATOM 2794 C CA . ALA A 1 367 ? -12.418 15.691 9.240 1.00 94.56 367 ALA A CA 1
ATOM 2795 C C . ALA A 1 367 ? -11.922 15.628 7.791 1.00 94.56 367 ALA A C 1
ATOM 2797 O O . ALA A 1 367 ? -11.877 14.552 7.200 1.00 94.56 367 ALA A O 1
ATOM 2798 N N . GLN A 1 368 ? -11.438 16.749 7.250 1.00 95.38 368 GLN A N 1
ATOM 2799 C CA . GLN A 1 368 ? -10.916 16.792 5.879 1.00 95.38 368 GLN A CA 1
ATOM 2800 C C . GLN A 1 368 ? -9.679 15.907 5.688 1.00 95.38 368 GLN A C 1
ATOM 2802 O O . GLN A 1 368 ? -9.464 15.372 4.605 1.00 95.38 368 GLN A O 1
ATOM 2807 N N . ALA A 1 369 ? -8.872 15.713 6.735 1.00 96.44 369 ALA A N 1
ATOM 2808 C CA . ALA A 1 369 ? -7.678 14.876 6.652 1.00 96.44 369 ALA A CA 1
ATOM 2809 C C . ALA A 1 369 ? -8.055 13.390 6.711 1.00 96.44 369 ALA A C 1
ATOM 2811 O O . ALA A 1 369 ? -7.523 12.579 5.952 1.00 96.44 369 ALA A O 1
ATOM 2812 N N . ARG A 1 370 ? -9.032 13.033 7.553 1.00 95.38 370 ARG A N 1
ATOM 2813 C CA . ARG A 1 370 ? -9.606 11.685 7.592 1.00 95.38 370 ARG A CA 1
ATOM 2814 C C . ARG A 1 370 ? -10.264 11.329 6.262 1.00 95.38 370 ARG A C 1
ATOM 2816 O O . ARG A 1 370 ? -9.987 10.276 5.698 1.00 95.38 370 ARG A O 1
ATOM 2823 N N . GLU A 1 371 ? -11.063 12.224 5.703 1.00 94.81 371 GLU A N 1
ATOM 2824 C CA . GLU A 1 371 ? -11.672 12.005 4.393 1.00 94.81 371 GLU A CA 1
ATOM 2825 C C . GLU A 1 371 ? -10.602 11.897 3.299 1.00 94.81 371 GLU A C 1
ATOM 2827 O O . GLU A 1 371 ? -10.585 10.925 2.547 1.00 94.81 371 GLU A O 1
ATOM 2832 N N . ALA A 1 372 ? -9.630 12.814 3.250 1.00 94.62 372 ALA A N 1
ATOM 2833 C CA . ALA A 1 372 ? -8.564 12.760 2.249 1.00 94.62 372 ALA A CA 1
ATOM 2834 C C . ALA A 1 372 ? -7.734 11.465 2.324 1.00 94.62 372 ALA A C 1
ATOM 2836 O O . ALA A 1 372 ? -7.338 10.909 1.293 1.00 94.62 372 ALA A O 1
ATOM 2837 N N . GLY A 1 373 ? -7.508 10.961 3.539 1.00 92.88 373 GLY A N 1
ATOM 2838 C CA . GLY A 1 373 ? -6.826 9.697 3.795 1.00 92.88 373 GLY A CA 1
ATOM 2839 C C . GLY A 1 373 ? -7.662 8.448 3.507 1.00 92.88 373 GLY A C 1
ATOM 2840 O O . GLY A 1 373 ? -7.106 7.356 3.412 1.00 92.88 373 GLY A O 1
ATOM 2841 N N . GLY A 1 374 ? -8.965 8.583 3.269 1.00 92.88 374 GLY A N 1
ATOM 2842 C CA . GLY A 1 374 ? -9.833 7.468 2.894 1.00 92.88 374 GLY A CA 1
ATOM 2843 C C . GLY A 1 374 ? -10.700 6.914 4.022 1.00 92.88 374 GLY A C 1
ATOM 2844 O O . GLY A 1 374 ? -11.344 5.894 3.811 1.00 92.88 374 GLY A O 1
ATOM 2845 N N . TRP A 1 375 ? -10.738 7.548 5.194 1.00 94.31 375 TRP A N 1
ATOM 2846 C CA . TRP A 1 375 ? -11.631 7.150 6.283 1.00 94.31 375 TRP A CA 1
ATOM 2847 C C . TRP A 1 375 ? -13.047 7.687 6.073 1.00 94.31 375 TRP A C 1
ATOM 2849 O O . TRP A 1 375 ? -13.266 8.719 5.438 1.00 94.31 375 TRP A O 1
ATOM 2859 N N . VAL A 1 376 ? -14.017 6.998 6.668 1.00 94.12 376 VAL A N 1
ATOM 2860 C CA . VAL A 1 376 ? -15.424 7.406 6.708 1.00 94.12 376 VAL A CA 1
ATOM 2861 C C . VAL A 1 376 ? -15.933 7.389 8.144 1.00 94.12 376 VAL A C 1
ATOM 2863 O O . VAL A 1 376 ? -15.456 6.625 8.984 1.00 94.12 376 VAL A O 1
ATOM 2866 N N . ARG A 1 377 ? -16.926 8.228 8.444 1.00 92.50 377 ARG A N 1
ATOM 2867 C CA . ARG A 1 377 ? -17.512 8.302 9.785 1.00 92.50 377 ARG A CA 1
ATOM 2868 C C . ARG A 1 377 ? -18.655 7.296 9.945 1.00 92.50 377 ARG A C 1
ATOM 2870 O O . ARG A 1 377 ? -19.600 7.296 9.149 1.00 92.50 377 ARG A O 1
ATOM 2877 N N . ARG A 1 378 ? -18.599 6.457 10.982 1.00 92.56 378 ARG A N 1
ATOM 2878 C CA . ARG A 1 378 ? -19.665 5.521 11.390 1.00 92.56 378 ARG A CA 1
ATOM 2879 C C . ARG A 1 378 ? -19.719 5.416 12.906 1.00 92.56 378 ARG A C 1
ATOM 2881 O O . ARG A 1 378 ? -18.685 5.320 13.551 1.00 92.56 378 ARG A O 1
ATOM 2888 N N . GLY A 1 379 ? -20.921 5.469 13.481 1.00 84.00 379 GLY A N 1
ATOM 2889 C CA . GLY A 1 379 ? -21.101 5.327 14.934 1.00 84.00 379 GLY A CA 1
ATOM 2890 C C . GLY A 1 379 ? -20.312 6.341 15.776 1.00 84.00 379 GLY A C 1
ATOM 2891 O O . GLY A 1 379 ? -19.919 6.026 16.888 1.00 84.00 379 GLY A O 1
ATOM 2892 N N . GLY A 1 380 ? -20.033 7.534 15.236 1.00 85.75 380 GLY A N 1
ATOM 2893 C CA . GLY A 1 380 ? -19.207 8.551 15.897 1.00 85.75 380 GLY A CA 1
ATOM 2894 C C . GLY A 1 380 ? -17.694 8.385 15.712 1.00 85.75 380 GLY A C 1
ATOM 2895 O O . GLY A 1 380 ? -16.966 9.316 16.035 1.00 85.75 380 GLY A O 1
ATOM 2896 N N . SER A 1 381 ? -17.223 7.284 15.123 1.00 90.19 381 SER A N 1
ATOM 2897 C CA . SER A 1 381 ? -15.799 6.991 14.921 1.00 90.19 381 SER A CA 1
ATOM 2898 C C . SER A 1 381 ? -15.382 7.082 13.453 1.00 90.19 381 SER A C 1
ATOM 2900 O O . SER A 1 381 ? -16.184 6.863 12.541 1.00 90.19 381 SER A O 1
ATOM 2902 N N . TRP A 1 382 ? -14.107 7.395 13.228 1.00 94.00 382 TRP A N 1
ATOM 2903 C CA . TRP A 1 382 ? -13.467 7.289 11.920 1.00 94.00 382 TRP A CA 1
ATOM 2904 C C . TRP A 1 382 ? -12.993 5.860 11.698 1.00 94.00 382 TRP A C 1
ATOM 2906 O O . TRP A 1 382 ? -12.155 5.358 12.441 1.00 94.00 382 TRP A O 1
ATOM 2916 N N . VAL A 1 383 ? -13.529 5.215 10.670 1.00 94.25 383 VAL A N 1
ATOM 2917 C CA . VAL A 1 383 ? -13.229 3.823 10.325 1.00 94.25 383 VAL A CA 1
ATOM 2918 C C . VAL A 1 383 ? -12.895 3.711 8.846 1.00 94.25 383 VAL A C 1
ATOM 2920 O O . VAL A 1 383 ? -13.203 4.605 8.052 1.00 94.25 383 VAL A O 1
ATOM 2923 N N . TRP A 1 384 ? -12.254 2.613 8.466 1.00 94.50 384 TRP A N 1
ATOM 2924 C CA . TRP A 1 384 ? -12.056 2.300 7.059 1.00 94.50 384 TRP A CA 1
ATOM 2925 C C . TRP A 1 384 ? -13.397 2.008 6.367 1.00 94.50 384 TRP A C 1
ATOM 2927 O O . TRP A 1 384 ? -14.331 1.528 7.017 1.00 94.50 384 TRP A O 1
ATOM 2937 N N . PRO A 1 385 ? -13.543 2.294 5.064 1.00 94.38 385 PRO A N 1
ATOM 2938 C CA . PRO A 1 385 ? -14.750 1.971 4.304 1.00 94.38 385 PRO A CA 1
ATOM 2939 C C . PRO A 1 385 ? -15.157 0.489 4.397 1.00 94.38 385 PRO A C 1
ATOM 2941 O O . PRO A 1 385 ? -16.346 0.163 4.408 1.00 94.38 385 PRO A O 1
ATOM 2944 N N . GLU A 1 386 ? -14.180 -0.408 4.480 1.00 94.56 386 GLU A N 1
ATOM 2945 C CA . GLU A 1 386 ? -14.326 -1.854 4.640 1.00 94.56 386 GLU A CA 1
ATOM 2946 C C . GLU A 1 386 ? -14.965 -2.186 5.995 1.00 94.56 386 GLU A C 1
ATOM 2948 O O . GLU A 1 386 ? -15.994 -2.866 6.052 1.00 94.56 386 GLU A O 1
ATOM 2953 N N . ALA A 1 387 ? -14.424 -1.616 7.074 1.00 95.00 387 ALA A N 1
ATOM 2954 C CA . ALA A 1 387 ? -14.987 -1.697 8.418 1.00 95.00 387 ALA A CA 1
ATOM 2955 C C . ALA A 1 387 ? -16.390 -1.074 8.485 1.00 95.00 387 ALA A C 1
ATOM 2957 O O . ALA A 1 387 ? -17.308 -1.667 9.046 1.00 95.00 387 ALA A O 1
ATOM 2958 N N . ALA A 1 388 ? -16.607 0.080 7.845 1.00 94.94 388 ALA A N 1
ATOM 2959 C CA . ALA A 1 388 ? -17.917 0.724 7.769 1.00 94.94 388 ALA A CA 1
ATOM 2960 C C . ALA A 1 388 ? -18.974 -0.203 7.157 1.00 94.94 388 ALA A C 1
ATOM 2962 O O . ALA A 1 388 ? -20.059 -0.351 7.714 1.00 94.94 388 ALA A O 1
ATOM 2963 N N . ARG A 1 389 ? -18.638 -0.894 6.061 1.00 93.31 389 ARG A N 1
ATOM 2964 C CA . ARG A 1 389 ? -19.521 -1.875 5.413 1.00 93.31 389 ARG A CA 1
ATOM 2965 C C . ARG A 1 389 ? -19.895 -3.028 6.355 1.00 93.31 389 ARG A C 1
ATOM 2967 O O . ARG A 1 389 ? -20.996 -3.564 6.243 1.00 93.31 389 ARG A O 1
ATOM 2974 N N . ARG A 1 390 ? -18.993 -3.440 7.250 1.00 94.44 390 ARG A N 1
ATOM 2975 C CA . ARG A 1 390 ? -19.226 -4.510 8.239 1.00 94.44 390 ARG A CA 1
ATOM 2976 C C . ARG A 1 390 ? -20.052 -4.028 9.430 1.00 94.44 390 ARG A C 1
ATOM 2978 O O . ARG A 1 390 ? -21.005 -4.702 9.818 1.00 94.44 390 ARG A O 1
ATOM 2985 N N . LEU A 1 391 ? -19.768 -2.828 9.932 1.00 94.69 391 LEU A N 1
ATOM 2986 C CA . LEU A 1 391 ? -20.576 -2.165 10.958 1.00 94.69 391 LEU A CA 1
ATOM 2987 C C . LEU A 1 391 ? -22.018 -1.951 10.486 1.00 94.69 391 LEU A C 1
ATOM 2989 O O . LEU A 1 391 ? -22.952 -2.238 11.231 1.00 94.69 391 LEU A O 1
ATOM 2993 N N . ASP A 1 392 ? -22.213 -1.547 9.227 1.00 93.50 392 ASP A N 1
ATOM 2994 C CA . ASP A 1 392 ? -23.541 -1.377 8.623 1.00 93.50 392 ASP A CA 1
ATOM 2995 C C . ASP A 1 392 ? -24.317 -2.720 8.543 1.00 93.50 392 ASP A C 1
ATOM 2997 O O . ASP A 1 392 ? -25.549 -2.732 8.558 1.00 93.50 392 ASP A O 1
ATOM 3001 N N . LYS A 1 393 ? -23.619 -3.869 8.533 1.00 94.12 393 LYS A N 1
ATOM 3002 C CA . LYS A 1 393 ? -24.208 -5.223 8.645 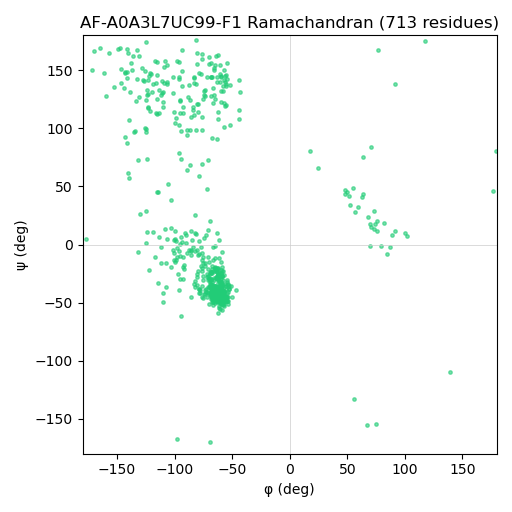1.00 94.12 393 LYS A CA 1
ATOM 3003 C C . LYS A 1 393 ? -24.434 -5.679 10.095 1.00 94.12 393 LYS A C 1
ATOM 3005 O O . LYS A 1 393 ? -25.012 -6.744 10.316 1.00 94.12 393 LYS A O 1
ATOM 3010 N N . GLY A 1 394 ? -23.992 -4.900 11.080 1.00 95.00 394 GLY A N 1
ATOM 3011 C CA . GLY A 1 394 ? -24.052 -5.236 12.501 1.00 95.00 394 GLY A CA 1
ATOM 3012 C C . GLY A 1 394 ? -23.006 -6.255 12.957 1.00 95.00 394 GLY A C 1
ATOM 3013 O O . GLY A 1 394 ? -23.224 -6.903 13.978 1.00 95.00 394 GLY A O 1
ATOM 3014 N N . GLU A 1 395 ? -21.918 -6.440 12.204 1.00 96.31 395 GLU A N 1
ATOM 3015 C CA . GLU A 1 395 ? -20.771 -7.241 12.650 1.00 96.31 395 GLU A CA 1
ATOM 3016 C C . GLU A 1 395 ? -20.029 -6.549 13.810 1.00 96.31 395 GLU A C 1
ATOM 3018 O O . GLU A 1 395 ? -20.095 -5.331 13.980 1.00 96.31 395 GLU A O 1
ATOM 3023 N N . GLU A 1 396 ? -19.324 -7.342 14.612 1.00 95.75 396 GLU A N 1
ATOM 3024 C CA . GLU A 1 396 ? -18.580 -6.927 15.804 1.00 95.75 396 GLU A CA 1
ATOM 3025 C C . GLU A 1 396 ? -17.096 -7.249 15.604 1.00 95.75 396 GLU A C 1
ATOM 3027 O O . GLU A 1 396 ? -16.769 -8.327 15.111 1.00 95.75 396 GLU A O 1
ATOM 3032 N N . TYR A 1 397 ? -16.196 -6.347 15.993 1.00 94.12 397 TYR A N 1
ATOM 3033 C CA . TYR A 1 397 ? -14.750 -6.536 15.848 1.00 94.12 397 TYR A CA 1
ATOM 3034 C C . TYR A 1 397 ? -14.066 -6.709 17.204 1.00 94.12 397 TYR A C 1
ATOM 3036 O O . TYR A 1 397 ? -14.370 -5.982 18.149 1.00 94.12 397 TYR A O 1
ATOM 3044 N N . SER A 1 398 ? -13.083 -7.607 17.276 1.00 93.81 398 SER A N 1
ATOM 3045 C CA . SER A 1 398 ? -12.069 -7.589 18.333 1.00 93.81 398 SER A CA 1
ATOM 3046 C C . SER A 1 398 ? -10.693 -7.949 17.789 1.00 93.81 398 SER A C 1
ATOM 3048 O O . SER A 1 398 ? -10.567 -8.763 16.879 1.00 93.81 398 SER A O 1
ATOM 3050 N N . ALA A 1 399 ? -9.635 -7.391 18.380 1.00 89.00 399 ALA A N 1
ATOM 3051 C CA . ALA A 1 399 ? -8.263 -7.665 17.943 1.00 89.00 399 ALA A CA 1
ATOM 3052 C C . ALA A 1 399 ? -7.889 -9.160 18.035 1.00 89.00 399 ALA A C 1
ATOM 3054 O O . ALA A 1 399 ? -7.105 -9.656 17.235 1.00 89.00 399 ALA A O 1
ATOM 3055 N N . ALA A 1 400 ? -8.479 -9.899 18.982 1.00 88.75 400 ALA A N 1
ATOM 3056 C CA . ALA A 1 400 ? -8.197 -11.319 19.183 1.00 88.75 400 ALA A CA 1
ATOM 3057 C C . ALA A 1 400 ? -8.925 -12.251 18.195 1.00 88.75 400 ALA A C 1
ATOM 3059 O O . ALA A 1 400 ? -8.521 -13.404 18.025 1.00 88.75 400 ALA A O 1
ATOM 3060 N N . HIS A 1 401 ? -10.035 -11.808 17.594 1.00 90.94 401 HIS A N 1
ATOM 3061 C CA . HIS A 1 401 ? -10.923 -12.680 16.809 1.00 90.94 401 HIS A CA 1
ATOM 3062 C C . HIS A 1 401 ? -11.305 -12.123 15.434 1.00 90.94 401 HIS A C 1
ATOM 3064 O O . HIS A 1 401 ? -11.941 -12.833 14.651 1.00 90.94 401 HIS A O 1
ATOM 3070 N N . GLY A 1 402 ? -10.916 -10.886 15.134 1.00 94.25 402 GLY A N 1
ATOM 3071 C CA . GLY A 1 402 ? -11.330 -10.173 13.938 1.00 94.25 402 GLY A CA 1
ATOM 3072 C C . GLY A 1 402 ? -12.824 -9.841 13.940 1.00 94.25 402 GLY A C 1
ATOM 3073 O O . GLY A 1 402 ? -13.469 -9.748 14.986 1.00 94.25 402 GLY A O 1
ATOM 3074 N N . TRP A 1 403 ? -13.377 -9.663 12.742 1.00 96.31 403 TRP A N 1
ATOM 3075 C CA . TRP A 1 403 ? -14.796 -9.420 12.508 1.00 96.31 403 TRP A CA 1
ATOM 3076 C C . TRP A 1 403 ? -15.631 -10.691 12.668 1.00 96.31 403 TRP A C 1
ATOM 3078 O O . TRP A 1 403 ? -15.418 -11.704 11.991 1.00 96.31 403 TRP A O 1
ATOM 3088 N N . LEU A 1 404 ? -16.643 -10.600 13.526 1.00 96.12 404 LEU A N 1
ATOM 3089 C CA . LEU A 1 404 ? -17.598 -11.647 13.847 1.00 96.12 404 LEU A CA 1
ATOM 3090 C C . LEU A 1 404 ? -19.033 -11.188 13.544 1.00 96.12 404 LEU A C 1
ATOM 3092 O O . LEU A 1 404 ? -19.371 -10.019 13.718 1.00 96.12 404 LEU A O 1
ATOM 3096 N N . PRO A 1 405 ? -19.931 -12.103 13.140 1.00 95.25 405 PRO A N 1
ATOM 3097 C CA . PRO A 1 405 ? -21.353 -11.795 13.043 1.00 95.25 405 PRO A CA 1
ATOM 3098 C C . PRO A 1 405 ? -21.945 -11.310 14.370 1.00 95.25 405 PRO A C 1
ATOM 3100 O O . PRO A 1 405 ? -21.534 -11.771 15.436 1.00 95.25 405 PRO A O 1
ATOM 3103 N N . LYS A 1 406 ? -22.976 -10.465 14.277 1.00 95.44 406 LYS A N 1
ATOM 3104 C CA . LYS A 1 406 ? -23.686 -9.862 15.413 1.00 95.44 406 LYS A CA 1
ATOM 3105 C C . LYS A 1 406 ? -23.972 -10.839 16.560 1.00 95.44 406 LYS A C 1
ATOM 3107 O O . LYS A 1 406 ? -24.558 -11.904 16.341 1.00 95.44 406 LYS A O 1
ATOM 3112 N N . GLY A 1 407 ? -23.648 -10.428 17.785 1.00 94.12 407 GLY A N 1
ATOM 3113 C CA . GLY A 1 407 ? -23.959 -11.143 19.022 1.00 94.12 407 GLY A CA 1
ATOM 3114 C C . GLY A 1 407 ? -23.074 -12.361 19.284 1.00 94.12 407 GLY A C 1
ATOM 3115 O O . GLY A 1 407 ? -23.401 -13.175 20.151 1.00 94.12 407 GLY A O 1
ATOM 3116 N N . ARG A 1 408 ? -21.980 -12.536 18.531 1.00 95.06 408 ARG A N 1
ATOM 3117 C CA . ARG A 1 408 ? -21.049 -13.658 18.727 1.00 95.06 408 ARG A CA 1
ATOM 3118 C C . ARG A 1 408 ? -19.838 -13.278 19.561 1.00 95.06 408 ARG A C 1
ATOM 3120 O O . ARG A 1 408 ? -19.282 -14.177 20.192 1.00 95.06 408 ARG A O 1
ATOM 3127 N N . LEU A 1 409 ? -19.452 -12.002 19.591 1.00 95.25 409 LEU A N 1
ATOM 3128 C CA . LEU A 1 409 ? -18.203 -11.575 20.218 1.00 95.25 409 LEU A CA 1
ATOM 3129 C C . LEU A 1 409 ? -18.134 -11.954 21.705 1.00 95.25 409 LEU A C 1
ATOM 3131 O O . LEU A 1 409 ? -17.207 -12.653 22.104 1.00 95.25 409 LEU A O 1
ATOM 3135 N N . ALA A 1 410 ? -19.170 -11.640 22.487 1.00 95.56 410 ALA A N 1
ATOM 3136 C CA . ALA A 1 410 ? -19.209 -11.949 23.922 1.00 95.56 410 ALA A CA 1
ATOM 3137 C C . ALA A 1 410 ? -19.009 -13.446 24.235 1.00 95.56 410 ALA A C 1
ATOM 3139 O O . ALA A 1 410 ? -18.402 -13.819 25.237 1.00 95.56 410 ALA A O 1
ATOM 3140 N N . ARG A 1 411 ? -19.494 -14.339 23.362 1.00 96.06 411 ARG A N 1
ATOM 3141 C CA . ARG A 1 411 ? -19.284 -15.787 23.519 1.00 96.06 411 ARG A CA 1
ATOM 3142 C C . ARG A 1 411 ? -17.875 -16.220 23.135 1.00 96.06 411 ARG A C 1
ATOM 3144 O O . ARG A 1 411 ? -17.338 -17.131 23.758 1.00 96.06 411 ARG A O 1
ATOM 3151 N N . TYR A 1 412 ? -17.290 -15.585 22.122 1.00 94.31 412 TYR A N 1
ATOM 3152 C CA . TYR A 1 412 ? -15.897 -15.819 21.750 1.00 94.31 412 TYR A CA 1
ATOM 3153 C C . TYR A 1 412 ? -14.947 -15.409 22.881 1.00 94.31 412 TYR A C 1
ATOM 3155 O O . TYR A 1 412 ? -14.051 -16.187 23.222 1.00 94.31 412 TYR A O 1
ATOM 3163 N N . GLU A 1 413 ? -15.212 -14.267 23.517 1.00 93.94 413 GLU A N 1
ATOM 3164 C CA . GLU A 1 413 ? -14.492 -13.781 24.701 1.00 93.94 413 GLU A CA 1
ATOM 3165 C C . GLU A 1 413 ? -14.684 -14.703 25.915 1.00 93.94 413 GLU A C 1
ATOM 3167 O O . GLU A 1 413 ? -13.736 -14.969 26.647 1.00 93.94 413 GLU A O 1
ATOM 3172 N N . ALA A 1 414 ? -15.872 -15.296 26.076 1.00 94.44 414 ALA A N 1
ATOM 3173 C CA . ALA A 1 414 ? -16.144 -16.313 27.098 1.00 94.44 414 ALA A CA 1
ATOM 3174 C C . ALA A 1 414 ? -15.530 -17.704 26.800 1.00 94.44 414 ALA A C 1
ATOM 3176 O O . ALA A 1 414 ? -15.798 -18.673 27.518 1.00 94.44 414 ALA A O 1
ATOM 3177 N N . GLY A 1 415 ? -14.727 -17.834 25.738 1.00 93.81 415 GLY A N 1
ATOM 3178 C CA . GLY A 1 415 ? -14.021 -19.071 25.396 1.00 93.81 415 GLY A CA 1
ATOM 3179 C C . GLY A 1 415 ? -14.855 -20.106 24.637 1.00 93.81 415 GLY A C 1
ATOM 3180 O O . GLY A 1 415 ? -14.479 -21.279 24.599 1.00 93.81 415 GLY A O 1
ATOM 3181 N N . ASP A 1 416 ? -15.968 -19.708 24.017 1.00 94.50 416 ASP A N 1
ATOM 3182 C CA . ASP A 1 416 ? -16.715 -20.555 23.083 1.00 94.50 416 ASP A CA 1
ATOM 3183 C C . ASP A 1 416 ? -16.311 -20.266 21.624 1.00 94.50 416 ASP A C 1
ATOM 3185 O O . ASP A 1 416 ? -15.830 -19.188 21.278 1.00 94.50 416 ASP A O 1
ATOM 3189 N N . ARG A 1 417 ? -16.527 -21.225 20.723 1.00 92.12 417 ARG A N 1
ATOM 3190 C CA . ARG A 1 417 ? -16.289 -21.095 19.279 1.00 92.12 417 ARG A CA 1
ATOM 3191 C C . ARG A 1 417 ? -17.483 -21.609 18.498 1.00 92.12 417 ARG A C 1
ATOM 3193 O O . ARG A 1 417 ? -18.097 -22.607 18.876 1.00 92.12 417 ARG A O 1
ATOM 3200 N N . TYR A 1 418 ? -17.804 -20.930 17.399 1.00 91.75 418 TYR A N 1
ATOM 3201 C CA . TYR A 1 418 ? -18.873 -21.344 16.500 1.00 91.75 418 TYR A CA 1
ATOM 3202 C C . TYR A 1 418 ? -18.298 -22.075 15.288 1.00 91.75 418 TYR A C 1
ATOM 3204 O O . TYR A 1 418 ? -17.747 -21.464 14.373 1.00 91.75 418 TYR A O 1
ATOM 3212 N N . VAL A 1 419 ? -18.440 -23.398 15.271 1.00 86.94 419 VAL A N 1
ATOM 3213 C CA . VAL A 1 419 ? -17.835 -24.281 14.270 1.00 86.94 419 VAL A CA 1
ATOM 3214 C C . VAL A 1 419 ? -18.927 -25.126 13.626 1.00 86.94 419 VAL A C 1
ATOM 3216 O O . VAL A 1 419 ? -19.678 -25.819 14.309 1.00 86.94 419 VAL A O 1
ATOM 3219 N N . ARG A 1 420 ? -19.033 -25.068 12.290 1.00 84.12 420 ARG A N 1
ATOM 3220 C CA . ARG A 1 420 ? -19.995 -25.858 11.488 1.00 84.12 420 ARG A CA 1
ATOM 3221 C C . ARG A 1 420 ? -21.434 -25.821 12.035 1.00 84.12 420 ARG A C 1
ATOM 3223 O O . ARG A 1 420 ? -22.111 -26.841 12.123 1.00 84.12 420 ARG A O 1
ATOM 3230 N N . GLY A 1 421 ? -21.894 -24.636 12.429 1.00 88.62 421 GLY A N 1
ATOM 3231 C CA . GLY A 1 421 ? -23.265 -24.434 12.899 1.00 88.62 421 GLY A CA 1
ATOM 3232 C C . GLY A 1 421 ? -23.493 -24.684 14.395 1.00 88.62 421 GLY A C 1
ATOM 3233 O O . GLY A 1 421 ? -24.613 -24.497 14.867 1.00 88.62 421 GLY A O 1
ATOM 3234 N N . ARG A 1 422 ? -22.467 -25.097 15.152 1.00 92.56 422 ARG A N 1
ATOM 3235 C CA . ARG A 1 422 ? -22.581 -25.451 16.575 1.00 92.56 422 ARG A CA 1
ATOM 3236 C C . ARG A 1 422 ? -21.596 -24.663 17.429 1.00 92.56 422 ARG A C 1
ATOM 3238 O O . ARG A 1 422 ? -20.508 -24.321 16.979 1.00 92.56 422 ARG A O 1
ATOM 3245 N N . TRP A 1 423 ? -21.989 -24.403 18.670 1.00 94.88 423 TRP A N 1
ATOM 3246 C CA . TRP A 1 423 ? -21.105 -23.835 19.681 1.00 94.88 423 TRP A CA 1
ATOM 3247 C C . TRP A 1 423 ? -20.356 -24.946 20.411 1.00 94.88 423 TRP A C 1
ATOM 3249 O O . TRP A 1 423 ? -20.957 -25.959 20.761 1.00 94.88 423 TRP A O 1
ATOM 3259 N N . MET A 1 424 ? -19.068 -24.741 20.652 1.00 95.12 424 MET A N 1
ATOM 3260 C CA . MET A 1 424 ? -18.214 -25.645 21.424 1.00 95.12 424 MET A CA 1
ATOM 3261 C C . MET A 1 424 ? -17.148 -24.856 22.184 1.00 95.12 424 MET A C 1
ATOM 3263 O O . MET A 1 424 ? -16.977 -23.665 21.926 1.00 95.12 424 MET A O 1
ATOM 3267 N N . LYS A 1 425 ? -16.429 -25.491 23.113 1.00 95.25 425 LYS A N 1
ATOM 3268 C CA . LYS A 1 425 ? -15.345 -24.817 23.840 1.00 95.25 425 LYS A CA 1
ATOM 3269 C C . LYS A 1 425 ? -14.131 -24.588 22.944 1.00 95.25 425 LYS A C 1
ATOM 3271 O O . LYS A 1 425 ? -13.800 -25.425 22.107 1.00 95.25 425 LYS A O 1
ATOM 3276 N N . ALA A 1 426 ? -13.452 -23.457 23.133 1.00 90.56 426 ALA A N 1
ATOM 3277 C CA . ALA A 1 426 ? -12.261 -23.100 22.367 1.00 90.56 426 ALA A CA 1
ATOM 3278 C C . ALA A 1 426 ? -11.140 -24.139 22.519 1.00 90.56 426 ALA A C 1
ATOM 3280 O O . ALA A 1 426 ? -10.484 -24.464 21.535 1.00 90.56 426 ALA A O 1
ATOM 3281 N N . SER A 1 427 ? -10.976 -24.716 23.713 1.00 90.31 427 SER A N 1
ATOM 3282 C CA . SER A 1 427 ? -10.021 -25.802 23.972 1.00 90.31 427 SER A CA 1
ATOM 3283 C C . SER A 1 427 ? -10.338 -27.071 23.173 1.00 90.31 427 SER A C 1
ATOM 3285 O O . SER A 1 427 ? -9.442 -27.684 22.601 1.00 90.31 427 SER A O 1
ATOM 3287 N N . GLU A 1 428 ? -11.615 -27.444 23.077 1.00 90.88 428 GLU A N 1
ATOM 3288 C CA . GLU A 1 428 ? -12.060 -28.597 22.287 1.00 90.88 428 GLU A CA 1
ATOM 3289 C C . GLU A 1 428 ? -11.905 -28.375 20.777 1.00 90.88 428 GLU A C 1
ATOM 3291 O O . GLU A 1 428 ? -11.698 -29.333 20.032 1.00 90.88 428 GLU A O 1
ATOM 3296 N N . ASP A 1 429 ? -12.054 -27.132 20.308 1.00 88.31 429 ASP A N 1
ATOM 3297 C CA . ASP A 1 429 ? -11.840 -26.776 18.903 1.00 88.31 429 ASP A CA 1
ATOM 3298 C C . ASP A 1 429 ? -10.346 -26.775 18.555 1.00 88.31 429 ASP A C 1
ATOM 3300 O O . ASP A 1 429 ? -9.952 -27.325 17.530 1.00 88.31 429 ASP A O 1
ATOM 3304 N N . ALA A 1 430 ? -9.510 -26.224 19.440 1.00 86.00 430 ALA A N 1
ATOM 3305 C CA . ALA A 1 430 ? -8.058 -26.177 19.280 1.00 86.00 430 ALA A CA 1
ATOM 3306 C C . ALA A 1 430 ? -7.397 -27.565 19.303 1.00 86.00 430 ALA A C 1
ATOM 3308 O O . ALA A 1 430 ? -6.393 -27.770 18.630 1.00 86.00 430 ALA A O 1
ATOM 3309 N N . ALA A 1 431 ? -7.967 -28.533 20.027 1.00 85.75 431 ALA A N 1
ATOM 3310 C CA . ALA A 1 431 ? -7.437 -29.896 20.102 1.00 85.75 431 ALA A CA 1
ATOM 3311 C C . ALA A 1 431 ? -7.602 -30.710 18.801 1.00 85.75 431 ALA A C 1
ATOM 3313 O O . ALA A 1 431 ? -7.062 -31.811 18.691 1.00 85.75 431 ALA A O 1
ATOM 3314 N N . LYS A 1 432 ? -8.377 -30.219 17.824 1.00 84.25 432 LYS A N 1
ATOM 3315 C CA . LYS A 1 432 ? -8.662 -30.942 16.580 1.00 84.25 432 LYS A CA 1
ATOM 3316 C C . LYS A 1 432 ? -7.700 -30.499 15.475 1.00 84.25 432 LYS A C 1
ATOM 3318 O O . LYS A 1 432 ? -7.717 -29.320 15.122 1.00 84.25 432 LYS A O 1
ATOM 3323 N N . PRO A 1 433 ? -6.940 -31.423 14.857 1.00 80.06 433 PRO A N 1
ATOM 3324 C CA . PRO A 1 433 ? -6.144 -31.106 13.677 1.00 80.06 433 PRO A CA 1
ATOM 3325 C C . PRO A 1 433 ? -7.025 -30.548 12.555 1.00 80.06 433 PRO A C 1
ATOM 3327 O O . PRO A 1 433 ? -8.146 -31.023 12.339 1.00 80.06 433 PRO A O 1
ATOM 3330 N N . ARG A 1 434 ? -6.516 -29.555 11.822 1.00 85.38 434 ARG A N 1
ATOM 3331 C CA . ARG A 1 434 ? -7.236 -28.906 10.721 1.00 85.38 434 ARG A CA 1
ATOM 3332 C C . ARG A 1 434 ? -6.460 -29.004 9.421 1.00 85.38 434 ARG A C 1
ATOM 3334 O O . ARG A 1 434 ? -5.243 -28.918 9.395 1.00 85.38 434 ARG A O 1
ATOM 3341 N N . THR A 1 435 ? -7.204 -29.149 8.333 1.00 89.31 435 THR A N 1
ATOM 3342 C CA . THR A 1 435 ? -6.707 -28.963 6.968 1.00 89.31 435 THR A CA 1
ATOM 3343 C C . THR A 1 435 ? -7.072 -27.563 6.497 1.00 89.31 435 THR A C 1
ATOM 3345 O O . THR A 1 435 ? -8.064 -27.012 6.972 1.00 89.31 435 THR A O 1
ATOM 3348 N N . LEU A 1 436 ? -6.364 -27.009 5.509 1.00 88.94 436 LEU A N 1
ATOM 3349 C CA . LEU A 1 436 ? -6.693 -25.690 4.942 1.00 88.94 436 LEU A CA 1
ATOM 3350 C C . LEU A 1 436 ? -8.149 -25.567 4.469 1.00 88.94 436 LEU A C 1
ATOM 3352 O O . LEU A 1 436 ? -8.813 -24.574 4.759 1.00 88.94 436 LEU A O 1
ATOM 3356 N N . SER A 1 437 ? -8.692 -26.606 3.825 1.00 88.19 437 SER A N 1
ATOM 3357 C CA . SER A 1 437 ? -10.103 -26.652 3.396 1.00 88.19 437 SER A CA 1
ATOM 3358 C C . SER A 1 437 ? -11.107 -26.484 4.546 1.00 88.19 437 SER A C 1
ATOM 3360 O O . SER A 1 437 ? -12.243 -26.061 4.334 1.00 88.19 437 SER A O 1
ATOM 3362 N N . HIS A 1 438 ? -10.681 -26.777 5.774 1.00 88.25 438 HIS A N 1
ATOM 3363 C CA . HIS A 1 438 ? -11.446 -26.607 7.004 1.00 88.25 438 HIS A CA 1
ATOM 3364 C C . HIS A 1 438 ? -10.690 -25.745 8.028 1.00 88.25 438 HIS A C 1
ATOM 3366 O O . HIS A 1 438 ? -10.879 -25.910 9.238 1.00 88.25 438 HIS A O 1
ATOM 3372 N N . GLY A 1 439 ? -9.841 -24.830 7.554 1.00 91.44 439 GLY A N 1
ATOM 3373 C CA . GLY A 1 439 ? -9.063 -23.931 8.394 1.00 91.44 439 GLY A CA 1
ATOM 3374 C C . GLY A 1 439 ? -9.952 -22.983 9.195 1.00 91.44 439 GLY A C 1
ATOM 3375 O O . GLY A 1 439 ? -11.140 -22.791 8.900 1.00 91.44 439 GLY A O 1
ATOM 3376 N N . TRP A 1 440 ? -9.387 -22.394 10.242 1.00 92.31 440 TRP A N 1
ATOM 3377 C CA . TRP A 1 440 ? -10.001 -21.237 10.876 1.00 92.31 440 TRP A CA 1
ATOM 3378 C C . TRP A 1 440 ? -10.050 -20.079 9.888 1.00 92.31 440 TRP A C 1
ATOM 3380 O O . TRP A 1 440 ? -9.153 -19.914 9.065 1.00 92.31 440 TRP A O 1
ATOM 3390 N N . LYS A 1 441 ? -11.124 -19.295 9.969 1.00 93.56 441 LYS A N 1
ATOM 3391 C CA . LYS A 1 441 ? -11.304 -18.087 9.169 1.00 93.56 441 LYS A CA 1
ATOM 3392 C C . LYS A 1 441 ? -11.326 -16.899 10.110 1.00 93.56 441 LYS A C 1
ATOM 3394 O O . LYS A 1 441 ? -12.141 -16.882 11.031 1.00 93.56 441 LYS A O 1
ATOM 3399 N N . CYS A 1 442 ? -10.460 -15.932 9.859 1.00 95.06 442 CYS A N 1
ATOM 3400 C CA . CYS A 1 442 ? -10.418 -14.662 10.566 1.00 95.06 442 CYS A CA 1
ATOM 3401 C C . CYS A 1 442 ? -10.470 -13.540 9.532 1.00 95.06 442 CYS A C 1
ATOM 3403 O O . CYS A 1 442 ? -9.886 -13.666 8.461 1.00 95.06 442 CYS A O 1
ATOM 3405 N N . ASN A 1 443 ? -11.195 -12.467 9.825 1.00 95.75 443 ASN A N 1
ATOM 3406 C CA . ASN A 1 443 ? -11.228 -11.290 8.967 1.00 95.75 443 ASN A CA 1
ATOM 3407 C C . ASN A 1 443 ? -10.793 -10.077 9.776 1.00 95.75 443 ASN A C 1
ATOM 3409 O O . ASN A 1 443 ? -11.369 -9.827 10.831 1.00 95.75 443 ASN A O 1
ATOM 3413 N N . SER A 1 444 ? -9.845 -9.306 9.270 1.00 96.19 444 SER A N 1
ATOM 3414 C CA . SER A 1 444 ? -9.536 -7.970 9.768 1.00 96.19 444 SER A CA 1
ATOM 3415 C C . SER A 1 444 ? -10.225 -6.912 8.894 1.00 96.19 444 SER A C 1
ATOM 3417 O O . SER A 1 444 ? -11.130 -7.239 8.115 1.00 96.19 444 SER A O 1
ATOM 3419 N N . ASP A 1 445 ? -9.849 -5.643 9.051 1.00 95.50 445 ASP A N 1
ATOM 3420 C CA . ASP A 1 445 ? -10.378 -4.562 8.216 1.00 95.50 445 ASP A CA 1
ATOM 3421 C C . ASP A 1 445 ? -9.995 -4.768 6.746 1.00 95.50 445 ASP A C 1
ATOM 3423 O O . ASP A 1 445 ? -10.852 -4.616 5.873 1.00 95.50 445 ASP A O 1
ATOM 3427 N N . HIS A 1 446 ? -8.750 -5.181 6.485 1.00 97.12 446 HIS A N 1
ATOM 3428 C CA . HIS A 1 446 ? -8.207 -5.293 5.131 1.00 97.12 446 HIS A CA 1
ATOM 3429 C C . HIS A 1 446 ? -7.823 -6.714 4.709 1.00 97.12 446 HIS A C 1
ATOM 3431 O O . HIS A 1 446 ? -7.593 -6.911 3.522 1.00 97.12 446 HIS A O 1
ATOM 3437 N N . TRP A 1 447 ? -7.784 -7.706 5.607 1.00 98.06 447 TRP A N 1
ATOM 3438 C CA . TRP A 1 447 ? -7.428 -9.088 5.262 1.00 98.06 447 TRP A CA 1
ATOM 3439 C C . TRP A 1 447 ? -8.518 -10.103 5.583 1.00 98.06 447 TRP A C 1
ATOM 3441 O O . TRP A 1 447 ? -9.223 -10.028 6.591 1.00 98.06 447 TRP A O 1
ATOM 3451 N N . GLN A 1 448 ? -8.590 -11.126 4.739 1.00 97.50 448 GLN A N 1
ATOM 3452 C CA . GLN A 1 448 ? -9.252 -12.389 5.010 1.00 97.50 448 GLN A CA 1
ATOM 3453 C C . GLN A 1 448 ? -8.183 -13.474 5.159 1.00 97.50 448 GLN A C 1
ATOM 3455 O O . GLN A 1 448 ? -7.454 -13.788 4.219 1.00 97.50 448 GLN A O 1
ATOM 3460 N N . ILE A 1 449 ? -8.133 -14.081 6.341 1.00 98.00 449 ILE A N 1
ATOM 3461 C CA . ILE A 1 449 ? -7.120 -15.062 6.723 1.00 98.00 449 ILE A CA 1
ATOM 3462 C C . ILE A 1 449 ? -7.752 -16.443 6.845 1.00 98.00 449 ILE A C 1
ATOM 3464 O O . ILE A 1 449 ? -8.754 -16.623 7.547 1.00 98.00 449 ILE A O 1
ATOM 3468 N N . VAL A 1 450 ? -7.134 -17.431 6.199 1.00 97.31 450 VAL A N 1
ATOM 3469 C CA . VAL A 1 450 ? -7.403 -18.857 6.427 1.00 97.31 450 VAL A CA 1
ATOM 3470 C C . VAL A 1 450 ? -6.197 -19.482 7.114 1.00 97.31 450 VAL A C 1
ATOM 3472 O O . VAL A 1 450 ? -5.071 -19.289 6.674 1.00 97.31 450 VAL A O 1
ATOM 3475 N N . SER A 1 451 ? -6.411 -20.229 8.196 1.00 95.75 451 SER A N 1
ATOM 3476 C CA . SER A 1 451 ? -5.297 -20.729 9.003 1.00 95.75 451 SER A CA 1
ATOM 3477 C C . SER A 1 451 ? -5.493 -22.145 9.539 1.00 95.75 451 SER A C 1
ATOM 3479 O O . SER A 1 451 ? -6.601 -22.520 9.938 1.00 95.75 451 SER A O 1
ATOM 3481 N N . THR A 1 452 ? -4.406 -22.916 9.584 1.00 95.06 452 THR A N 1
ATOM 3482 C CA . THR A 1 452 ? -4.282 -24.137 10.405 1.00 95.06 452 THR A CA 1
ATOM 3483 C C . THR A 1 452 ? -3.502 -23.887 11.702 1.00 95.06 452 THR A C 1
ATOM 3485 O O . THR A 1 452 ? -3.564 -24.716 12.608 1.00 95.06 452 THR A O 1
ATOM 3488 N N . ALA A 1 453 ? -2.818 -22.743 11.827 1.00 92.19 453 ALA A N 1
ATOM 3489 C CA . ALA A 1 453 ? -2.090 -22.330 13.026 1.00 92.19 453 ALA A CA 1
ATOM 3490 C C . ALA A 1 453 ? -3.012 -21.819 14.140 1.00 92.19 453 ALA A C 1
ATOM 3492 O O . ALA A 1 453 ? -4.159 -21.452 13.889 1.00 92.19 453 ALA A O 1
ATOM 3493 N N . SER A 1 454 ? -2.485 -21.742 15.366 1.00 89.44 454 SER A N 1
ATOM 3494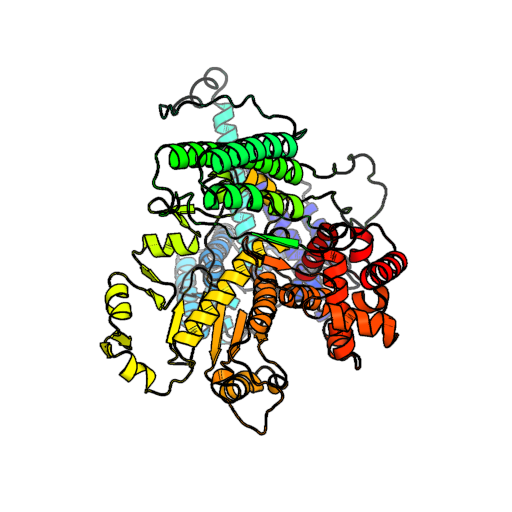 C CA . SER A 1 454 ? -3.231 -21.346 16.567 1.00 89.44 454 SER A CA 1
ATOM 3495 C C . SER A 1 454 ? -3.947 -19.988 16.434 1.00 89.44 454 SER A C 1
ATOM 3497 O O . SER A 1 454 ? -3.532 -19.113 15.676 1.00 89.44 454 SER A O 1
ATOM 3499 N N . HIS A 1 455 ? -5.002 -19.772 17.226 1.00 88.44 455 HIS A N 1
ATOM 3500 C CA . HIS A 1 455 ? -5.715 -18.486 17.259 1.00 88.44 455 HIS A CA 1
ATOM 3501 C C . HIS A 1 455 ? -4.818 -17.314 17.685 1.00 88.44 455 HIS A C 1
ATOM 3503 O O . HIS A 1 455 ? -5.012 -16.198 17.211 1.00 88.44 455 HIS A O 1
ATOM 3509 N N . GLU A 1 456 ? -3.839 -17.564 18.553 1.00 88.25 456 GLU A N 1
ATOM 3510 C CA . GLU A 1 456 ? -2.862 -16.563 18.994 1.00 88.25 456 GLU A CA 1
ATOM 3511 C C . GLU A 1 456 ? -1.969 -16.138 17.825 1.00 88.25 456 GLU A C 1
ATOM 3513 O O . GLU A 1 456 ? -1.778 -14.947 17.585 1.00 88.25 456 GLU A O 1
ATOM 3518 N N . SER A 1 457 ? -1.497 -17.106 17.038 1.00 91.69 457 SER A N 1
ATOM 3519 C CA . SER A 1 457 ? -0.694 -16.864 15.836 1.00 91.69 457 SER A CA 1
ATOM 3520 C C . SER A 1 457 ? -1.501 -16.137 14.756 1.00 91.69 457 SER A C 1
ATOM 3522 O O . SER A 1 457 ? -0.979 -15.241 14.098 1.00 91.69 457 SER A O 1
ATOM 3524 N N . ILE A 1 458 ? -2.795 -16.454 14.616 1.00 93.94 458 ILE A N 1
ATOM 3525 C CA . ILE A 1 458 ? -3.713 -15.719 13.731 1.00 93.94 458 ILE A CA 1
ATOM 3526 C C . ILE A 1 458 ? -3.850 -14.259 14.178 1.00 93.94 458 ILE A C 1
ATOM 3528 O O . ILE A 1 458 ? -3.765 -13.365 13.342 1.00 93.94 458 ILE A O 1
ATOM 3532 N N . ALA A 1 459 ? -4.062 -14.005 15.473 1.00 92.56 459 ALA A N 1
ATOM 3533 C CA . ALA A 1 459 ? -4.207 -12.646 15.995 1.00 92.56 459 ALA A CA 1
ATOM 3534 C C . ALA A 1 459 ? -2.923 -11.817 15.806 1.00 92.56 459 ALA A C 1
ATOM 3536 O O . ALA A 1 459 ? -2.999 -10.648 15.433 1.00 92.56 459 ALA A O 1
ATOM 3537 N N . LEU A 1 460 ? -1.748 -12.433 15.989 1.00 92.88 460 LEU A N 1
ATOM 3538 C CA . LEU A 1 460 ? -0.460 -11.798 15.694 1.00 92.88 460 LEU A CA 1
ATOM 3539 C C . LEU A 1 460 ? -0.304 -11.475 14.204 1.00 92.88 460 LEU A C 1
ATOM 3541 O O . LEU A 1 460 ? 0.102 -10.366 13.867 1.00 92.88 460 LEU A O 1
ATOM 3545 N N . LEU A 1 461 ? -0.674 -12.399 13.311 1.00 95.81 461 LEU A N 1
ATOM 3546 C CA . LEU A 1 461 ? -0.639 -12.140 11.872 1.00 95.81 461 LEU A CA 1
ATOM 3547 C C . LEU A 1 461 ? -1.563 -10.975 11.487 1.00 95.81 461 LEU A C 1
ATOM 3549 O O . LEU A 1 461 ? -1.145 -10.099 10.738 1.00 95.81 461 LEU A O 1
ATOM 3553 N N . VAL A 1 462 ? -2.790 -10.931 12.022 1.00 96.19 462 VAL A N 1
ATOM 3554 C CA . VAL A 1 462 ? -3.715 -9.801 11.814 1.00 96.19 462 VAL A CA 1
ATOM 3555 C C . VAL A 1 462 ? -3.064 -8.486 12.234 1.00 96.19 462 VAL A C 1
ATOM 3557 O O . VAL A 1 462 ? -3.096 -7.526 11.469 1.00 96.19 462 VAL A O 1
ATOM 3560 N N . LEU A 1 463 ? -2.463 -8.447 13.426 1.00 94.56 463 LEU A N 1
ATOM 3561 C CA . LEU A 1 463 ? -1.815 -7.248 13.949 1.00 94.56 463 LEU A CA 1
ATOM 3562 C C . LEU A 1 463 ? -0.711 -6.758 13.007 1.00 94.56 463 LEU A C 1
ATOM 3564 O O . LEU A 1 463 ? -0.731 -5.594 12.613 1.00 94.56 463 LEU A O 1
ATOM 3568 N N . TYR A 1 464 ? 0.202 -7.641 12.594 1.00 96.00 464 TYR A N 1
ATOM 3569 C CA . TYR A 1 464 ? 1.316 -7.258 11.726 1.00 96.00 464 TYR A CA 1
ATOM 3570 C C . TYR A 1 464 ? 0.876 -6.887 10.305 1.00 96.00 464 TYR A C 1
ATOM 3572 O O . TYR A 1 464 ? 1.451 -5.971 9.719 1.00 96.00 464 TYR A O 1
ATOM 3580 N N . LEU A 1 465 ? -0.158 -7.523 9.745 1.00 97.81 465 LEU A N 1
ATOM 3581 C CA . LEU A 1 465 ? -0.696 -7.157 8.428 1.00 97.81 465 LEU A CA 1
ATOM 3582 C C . LEU A 1 465 ? -1.381 -5.780 8.451 1.00 97.81 465 LEU A C 1
ATOM 3584 O O . LEU A 1 465 ? -1.097 -4.928 7.609 1.00 97.81 465 LEU A O 1
ATOM 3588 N N . GLU A 1 466 ? -2.232 -5.517 9.445 1.00 96.81 466 GLU A N 1
ATOM 3589 C CA . GLU A 1 466 ? -2.895 -4.213 9.600 1.00 96.81 466 GLU A CA 1
ATOM 3590 C C . GLU A 1 466 ? -1.890 -3.085 9.880 1.00 96.81 466 GLU A C 1
ATOM 3592 O O . GLU A 1 466 ? -2.005 -1.975 9.346 1.00 96.81 466 GLU A O 1
ATOM 3597 N N . GLU A 1 467 ? -0.853 -3.381 10.662 1.00 96.06 467 GLU A N 1
ATOM 3598 C CA . GLU A 1 467 ? 0.276 -2.484 10.880 1.00 96.06 467 GLU A CA 1
ATOM 3599 C C . GLU A 1 467 ? 1.054 -2.221 9.585 1.00 96.06 467 GLU A C 1
ATOM 3601 O O . GLU A 1 467 ? 1.300 -1.058 9.253 1.00 96.06 467 GLU A O 1
ATOM 3606 N N . SER A 1 468 ? 1.343 -3.269 8.801 1.00 97.56 468 SER A N 1
ATOM 3607 C CA . SER A 1 468 ? 1.968 -3.154 7.476 1.00 97.56 468 SER A CA 1
ATOM 3608 C C . SER A 1 468 ? 1.178 -2.204 6.586 1.00 97.56 468 SER A C 1
ATOM 3610 O O . SER A 1 468 ? 1.756 -1.290 6.005 1.00 97.56 468 SER A O 1
ATOM 3612 N N . HIS A 1 469 ? -0.148 -2.366 6.513 1.00 97.31 469 HIS A N 1
ATOM 3613 C CA . HIS A 1 469 ? -1.010 -1.486 5.724 1.00 97.31 469 HIS A CA 1
ATOM 3614 C C . HIS A 1 469 ? -0.926 -0.033 6.190 1.00 97.31 469 HIS A C 1
ATOM 3616 O O . HIS A 1 469 ? -0.718 0.871 5.375 1.00 97.31 469 HIS A O 1
ATOM 3622 N N . SER A 1 470 ? -1.072 0.195 7.498 1.00 95.94 470 SER A N 1
ATOM 3623 C CA . SER A 1 470 ? -1.043 1.535 8.086 1.00 95.94 470 SER A CA 1
ATOM 3624 C C . SER A 1 470 ? 0.278 2.249 7.800 1.00 95.94 470 SER A C 1
ATOM 3626 O O . SER A 1 470 ? 0.276 3.405 7.374 1.00 95.94 470 SER A O 1
ATOM 3628 N N . ILE A 1 471 ? 1.404 1.558 7.976 1.00 98.00 471 ILE A N 1
ATOM 3629 C CA . ILE A 1 471 ? 2.743 2.100 7.740 1.00 98.00 471 ILE A CA 1
ATOM 3630 C C . ILE A 1 471 ? 2.980 2.299 6.245 1.00 98.00 471 ILE A C 1
ATOM 3632 O O . ILE A 1 471 ? 3.328 3.399 5.819 1.00 98.00 471 ILE A O 1
ATOM 3636 N N . TRP A 1 472 ? 2.738 1.280 5.423 1.00 98.31 472 TRP A N 1
ATOM 3637 C CA . TRP A 1 472 ? 2.946 1.345 3.978 1.00 98.31 472 TRP A CA 1
ATOM 3638 C C . TRP A 1 472 ? 2.170 2.505 3.349 1.00 98.31 472 TRP A C 1
ATOM 3640 O O . TRP A 1 472 ? 2.693 3.223 2.502 1.00 98.31 472 TRP A O 1
ATOM 3650 N N . ARG A 1 473 ? 0.951 2.785 3.821 1.00 96.69 473 ARG A N 1
ATOM 3651 C CA . ARG A 1 473 ? 0.157 3.940 3.379 1.00 96.69 473 ARG A CA 1
ATOM 3652 C C . ARG A 1 473 ? 0.803 5.293 3.693 1.00 96.69 473 ARG A C 1
ATOM 3654 O O . ARG A 1 473 ? 0.577 6.243 2.947 1.00 96.69 473 ARG A O 1
ATOM 3661 N N . GLN A 1 474 ? 1.592 5.397 4.757 1.00 97.50 474 GLN A N 1
ATOM 3662 C CA . GLN A 1 474 ? 2.324 6.619 5.114 1.00 97.50 474 GLN A CA 1
ATOM 3663 C C . GLN A 1 474 ? 3.590 6.787 4.276 1.00 97.50 474 GLN A C 1
ATOM 3665 O O . GLN A 1 474 ? 3.917 7.898 3.861 1.00 97.50 474 GLN A O 1
ATOM 3670 N N . ILE A 1 475 ? 4.278 5.678 4.010 1.00 96.75 475 ILE A N 1
ATOM 3671 C CA . ILE A 1 475 ? 5.589 5.655 3.354 1.00 96.75 475 ILE A CA 1
ATOM 3672 C C . ILE A 1 475 ? 5.455 5.665 1.828 1.00 96.75 475 ILE A C 1
ATOM 3674 O O . ILE A 1 475 ? 6.115 6.442 1.141 1.00 96.75 475 ILE A O 1
ATOM 3678 N N . PHE A 1 476 ? 4.547 4.844 1.309 1.00 97.50 476 PHE A N 1
ATOM 3679 C CA . PHE A 1 476 ? 4.319 4.589 -0.109 1.00 97.50 476 PHE A CA 1
ATOM 3680 C C . PHE A 1 476 ? 2.907 4.978 -0.566 1.00 97.50 476 PHE A C 1
ATOM 3682 O O . PHE A 1 476 ? 2.528 4.684 -1.693 1.00 97.50 476 PHE A O 1
ATOM 3689 N N . GLY A 1 477 ? 2.106 5.690 0.235 1.00 94.06 477 GLY A N 1
ATOM 3690 C CA . GLY A 1 477 ? 0.722 6.040 -0.130 1.00 94.06 477 GLY A CA 1
ATOM 3691 C C . GLY A 1 477 ? 0.571 6.761 -1.476 1.00 94.06 477 GLY A C 1
ATOM 3692 O O . GLY A 1 477 ? -0.421 6.543 -2.178 1.00 94.06 477 GLY A O 1
ATOM 3693 N N . ALA A 1 478 ? 1.579 7.545 -1.874 1.00 93.62 478 ALA A N 1
ATOM 3694 C CA . ALA A 1 478 ? 1.653 8.209 -3.178 1.00 93.62 478 ALA A CA 1
ATOM 3695 C C . ALA A 1 478 ? 1.737 7.229 -4.368 1.00 93.62 478 ALA A C 1
ATOM 3697 O O . ALA A 1 478 ? 1.335 7.580 -5.473 1.00 93.62 478 ALA A O 1
ATOM 3698 N N . PHE A 1 479 ? 2.169 5.984 -4.147 1.00 95.75 479 PHE A N 1
ATOM 3699 C CA . PHE A 1 479 ? 2.054 4.910 -5.132 1.00 95.75 479 PHE A CA 1
ATOM 3700 C C . PHE A 1 479 ? 0.587 4.546 -5.398 1.00 95.75 479 PHE A C 1
ATOM 3702 O O . PHE A 1 479 ? 0.200 4.334 -6.544 1.00 95.75 479 PHE A O 1
ATOM 3709 N N . SER A 1 480 ? -0.247 4.464 -4.356 1.00 91.00 480 SER A N 1
ATOM 3710 C CA . SER A 1 480 ? -1.633 3.978 -4.477 1.00 91.00 480 SER A CA 1
ATOM 3711 C C . SER A 1 480 ? -2.622 5.031 -4.987 1.00 91.00 480 SER A C 1
ATOM 3713 O O . SER A 1 480 ? -3.657 4.685 -5.559 1.00 91.00 480 SER A O 1
ATOM 3715 N N . ILE A 1 481 ? -2.325 6.318 -4.782 1.00 89.00 481 ILE A N 1
ATOM 3716 C CA . ILE A 1 481 ? -3.222 7.427 -5.120 1.00 89.00 481 ILE A CA 1
ATOM 3717 C C . ILE A 1 481 ? -2.562 8.277 -6.206 1.00 89.00 481 ILE A C 1
ATOM 3719 O O . ILE A 1 481 ? -1.575 8.954 -5.922 1.00 89.00 481 ILE A O 1
ATOM 3723 N N . PRO A 1 482 ? -3.112 8.315 -7.435 1.00 88.56 482 PRO A N 1
ATOM 3724 C CA . PRO A 1 482 ? -2.597 9.195 -8.473 1.00 88.56 482 PRO A CA 1
ATOM 3725 C C . PRO A 1 482 ? -2.555 10.654 -7.990 1.00 88.56 482 PRO A C 1
ATOM 3727 O O . PRO A 1 482 ? -3.518 11.098 -7.359 1.00 88.56 482 PRO A O 1
ATOM 3730 N N . PRO A 1 483 ? -1.536 11.449 -8.358 1.00 89.06 483 PRO A N 1
ATOM 3731 C CA . PRO A 1 483 ? -1.389 12.837 -7.898 1.00 89.06 483 PRO A CA 1
ATOM 3732 C C . PRO A 1 483 ? -2.643 13.689 -8.138 1.00 89.06 483 PRO A C 1
ATOM 3734 O O . PRO A 1 483 ? -3.058 14.484 -7.298 1.00 89.06 483 PRO A O 1
ATOM 3737 N N . ALA A 1 484 ? -3.296 13.460 -9.285 1.00 88.25 484 ALA A N 1
ATOM 3738 C CA . ALA A 1 484 ? -4.551 14.102 -9.652 1.00 88.25 484 ALA A CA 1
ATOM 3739 C C . ALA A 1 484 ? -5.690 13.857 -8.660 1.00 88.25 484 ALA A C 1
ATOM 3741 O O . ALA A 1 484 ? -6.488 14.756 -8.403 1.00 88.25 484 ALA A O 1
ATOM 3742 N N . GLU A 1 485 ? -5.765 12.637 -8.147 1.00 90.12 485 GLU A N 1
ATOM 3743 C CA . GLU A 1 485 ? -6.780 12.205 -7.200 1.00 90.12 485 GLU A CA 1
ATOM 3744 C C . GLU A 1 485 ? -6.410 12.606 -5.769 1.00 90.12 485 GLU A C 1
ATOM 3746 O O . GLU A 1 485 ? -7.291 13.017 -5.021 1.00 90.12 485 GLU A O 1
ATOM 3751 N N . LEU A 1 486 ? -5.123 12.570 -5.405 1.00 91.75 486 LEU A N 1
ATOM 3752 C CA . LEU A 1 486 ? -4.645 13.023 -4.096 1.00 91.75 486 LEU A CA 1
ATOM 3753 C C . LEU A 1 486 ? -5.006 14.493 -3.847 1.00 91.75 486 LEU A C 1
ATOM 3755 O O . LEU A 1 486 ? -5.559 14.818 -2.800 1.00 91.75 486 LEU A O 1
ATOM 3759 N N . GLU A 1 487 ? -4.774 15.367 -4.830 1.00 92.12 487 GLU A N 1
ATOM 3760 C CA . GLU A 1 487 ? -5.172 16.777 -4.740 1.00 92.12 487 GLU A CA 1
ATOM 3761 C C . GLU A 1 487 ? -6.688 16.926 -4.558 1.00 92.12 487 GLU A C 1
ATOM 3763 O O . GLU A 1 487 ? -7.135 17.614 -3.646 1.00 92.12 487 GLU A O 1
ATOM 3768 N N . LYS A 1 488 ? -7.495 16.222 -5.365 1.00 92.50 488 LYS A N 1
ATOM 3769 C CA . LYS A 1 488 ? -8.960 16.269 -5.238 1.00 92.50 488 LYS A CA 1
ATOM 3770 C C . LYS A 1 488 ? -9.437 15.801 -3.867 1.00 92.50 488 LYS A C 1
ATOM 3772 O O . LYS A 1 488 ? -10.382 16.374 -3.335 1.00 92.50 488 LYS A O 1
ATOM 3777 N N . ARG A 1 489 ? -8.816 14.758 -3.313 1.00 93.56 489 ARG A N 1
ATOM 3778 C CA . ARG A 1 489 ? -9.123 14.227 -1.979 1.00 93.56 489 ARG A CA 1
ATOM 3779 C C . ARG A 1 489 ? -8.814 15.243 -0.888 1.00 93.56 489 ARG A C 1
ATOM 3781 O O . ARG A 1 489 ? -9.684 15.497 -0.065 1.00 93.56 489 ARG A O 1
ATOM 3788 N N . LEU A 1 490 ? -7.639 15.869 -0.932 1.00 94.31 490 LEU A N 1
ATOM 3789 C CA . LEU A 1 490 ? -7.253 16.932 0.005 1.00 94.31 490 LEU A CA 1
ATOM 3790 C C . LEU A 1 490 ? -8.163 18.166 -0.090 1.00 94.31 490 LEU A C 1
ATOM 3792 O O . LEU A 1 490 ? -8.358 18.863 0.896 1.00 94.31 490 LEU A O 1
ATOM 3796 N N . GLU A 1 491 ? -8.768 18.413 -1.251 1.00 93.81 491 GLU A N 1
ATOM 3797 C CA . GLU A 1 491 ? -9.761 19.477 -1.451 1.00 93.81 491 GLU A CA 1
ATOM 3798 C C . GLU A 1 491 ? -11.199 19.079 -1.072 1.00 93.81 491 GLU A C 1
ATOM 3800 O O . GLU A 1 491 ? -12.127 19.849 -1.317 1.00 93.81 491 GLU A O 1
ATOM 3805 N N . GLY A 1 492 ? -11.413 17.876 -0.527 1.00 91.88 492 GLY A N 1
ATOM 3806 C CA . GLY A 1 492 ? -12.739 17.381 -0.140 1.00 91.88 492 GLY A CA 1
ATOM 3807 C C . GLY A 1 492 ? -13.631 16.962 -1.317 1.00 91.88 492 GLY A C 1
ATOM 3808 O O . GLY A 1 492 ? -14.847 16.873 -1.180 1.00 91.88 492 GLY A O 1
ATOM 3809 N N . ARG A 1 493 ? -13.054 16.725 -2.503 1.00 88.12 493 ARG A N 1
ATOM 3810 C CA . ARG A 1 493 ? -13.782 16.392 -3.748 1.00 88.12 493 ARG A CA 1
ATOM 3811 C C . ARG A 1 493 ? -13.561 14.955 -4.236 1.00 88.12 493 ARG A C 1
ATOM 3813 O O . ARG A 1 493 ? -14.097 14.575 -5.278 1.00 88.12 493 ARG A O 1
ATOM 3820 N N . GLY A 1 494 ? -12.728 14.180 -3.545 1.00 76.25 494 GLY A N 1
ATOM 3821 C CA . GLY A 1 494 ? -12.371 12.813 -3.930 1.00 76.25 494 GLY A CA 1
ATOM 3822 C C . GLY A 1 494 ? -13.467 11.788 -3.634 1.00 76.25 494 GLY A C 1
ATOM 3823 O O . GLY A 1 494 ? -14.342 12.015 -2.802 1.00 76.25 494 GLY A O 1
ATOM 3824 N N . ARG A 1 495 ? -13.414 10.634 -4.311 1.00 72.69 495 ARG A N 1
ATOM 3825 C CA . ARG A 1 495 ? -14.292 9.487 -4.014 1.00 72.69 495 ARG A CA 1
ATOM 3826 C C . ARG A 1 495 ? -13.491 8.360 -3.375 1.00 72.69 495 ARG A C 1
ATOM 3828 O O . ARG A 1 495 ? -12.382 8.042 -3.808 1.00 72.69 495 ARG A O 1
ATOM 3835 N N . ILE A 1 496 ? -14.090 7.736 -2.367 1.00 77.94 496 ILE A N 1
ATOM 3836 C CA . ILE A 1 496 ? -13.504 6.631 -1.611 1.00 77.94 496 ILE A CA 1
ATOM 3837 C C . ILE A 1 496 ? -14.473 5.459 -1.702 1.00 77.94 496 ILE A C 1
ATOM 3839 O O . ILE A 1 496 ? -15.666 5.613 -1.444 1.00 77.94 496 ILE A O 1
ATOM 3843 N N . ALA A 1 497 ? -13.960 4.300 -2.094 1.00 77.25 497 ALA A N 1
ATOM 3844 C CA . ALA A 1 497 ? -14.725 3.068 -2.163 1.00 77.25 497 ALA A CA 1
ATOM 3845 C C . ALA A 1 497 ? -14.040 2.010 -1.305 1.00 77.25 497 ALA A C 1
ATOM 3847 O O . ALA A 1 497 ? -12.812 1.930 -1.292 1.00 77.25 497 ALA A O 1
ATOM 3848 N N . ALA A 1 498 ? -14.856 1.213 -0.620 1.00 84.75 498 ALA A N 1
ATOM 3849 C CA . ALA A 1 498 ? -14.396 0.019 0.066 1.00 84.75 498 ALA A CA 1
ATOM 3850 C C . ALA A 1 498 ? -13.928 -1.023 -0.952 1.00 84.75 498 ALA A C 1
ATOM 3852 O O . ALA A 1 498 ? -14.615 -1.272 -1.949 1.00 84.75 498 ALA A O 1
ATOM 3853 N N . ARG A 1 499 ? -12.780 -1.621 -0.672 1.00 88.00 499 ARG A N 1
ATOM 3854 C CA . ARG A 1 499 ? -12.148 -2.681 -1.448 1.00 88.00 499 ARG A CA 1
ATOM 3855 C C . ARG A 1 499 ? -12.545 -4.047 -0.909 1.00 88.00 499 ARG A C 1
ATOM 3857 O O . ARG A 1 499 ? -13.162 -4.167 0.153 1.00 88.00 499 ARG A O 1
ATOM 3864 N N . ASP A 1 500 ? -12.240 -5.064 -1.695 1.00 90.75 500 ASP A N 1
ATOM 3865 C CA . ASP A 1 500 ? -12.267 -6.430 -1.198 1.00 90.75 500 ASP A CA 1
ATOM 3866 C C . ASP A 1 500 ? -11.013 -6.676 -0.350 1.00 90.75 500 ASP A C 1
ATOM 3868 O O . ASP A 1 500 ? -9.976 -6.056 -0.606 1.00 90.75 500 ASP A O 1
ATOM 3872 N N . PRO A 1 501 ? -11.115 -7.507 0.699 1.00 95.12 501 PRO A N 1
ATOM 3873 C CA . PRO A 1 501 ? -9.981 -7.783 1.561 1.00 95.12 501 PRO A CA 1
ATOM 3874 C C . PRO A 1 501 ? -8.914 -8.588 0.814 1.00 95.12 501 PRO A C 1
ATOM 3876 O O . PRO A 1 501 ? -9.233 -9.490 0.038 1.00 95.12 501 PRO A O 1
ATOM 3879 N N . PHE A 1 502 ? -7.653 -8.303 1.118 1.00 98.12 502 PHE A N 1
ATOM 3880 C CA . PHE A 1 502 ? -6.503 -9.099 0.710 1.00 98.12 502 PHE A CA 1
ATOM 3881 C C . PHE A 1 502 ? -6.602 -10.519 1.279 1.00 98.12 502 PHE A C 1
ATOM 3883 O O . PHE A 1 502 ? -7.094 -10.722 2.395 1.00 98.12 502 PHE A O 1
ATOM 3890 N N . ALA A 1 503 ? -6.108 -11.516 0.548 1.00 98.38 503 ALA A N 1
ATOM 3891 C CA . ALA A 1 503 ? -6.072 -12.886 1.045 1.00 98.38 503 ALA A CA 1
ATOM 3892 C C . ALA A 1 503 ? -4.727 -13.195 1.713 1.00 98.38 503 ALA A C 1
ATOM 3894 O O . ALA A 1 503 ? -3.662 -12.878 1.179 1.00 98.38 503 ALA A O 1
ATOM 3895 N N . ALA A 1 504 ? -4.781 -13.868 2.863 1.00 98.38 504 ALA A N 1
ATOM 3896 C CA . ALA A 1 504 ? -3.605 -14.449 3.496 1.00 98.38 504 ALA A CA 1
ATOM 3897 C C . ALA A 1 504 ? -3.881 -15.858 4.037 1.00 98.38 504 ALA A C 1
ATOM 3899 O O . ALA A 1 504 ? -4.999 -16.198 4.442 1.00 98.38 504 ALA A O 1
ATOM 3900 N N . VAL A 1 505 ? -2.839 -16.684 4.058 1.00 97.94 505 VAL A N 1
ATOM 3901 C CA . VAL A 1 505 ? -2.860 -18.038 4.607 1.00 97.94 505 VAL A CA 1
ATOM 3902 C C . VAL A 1 505 ? -1.773 -18.181 5.663 1.00 97.94 505 VAL A C 1
ATOM 3904 O O . VAL A 1 505 ? -0.627 -17.808 5.428 1.00 97.94 505 VAL A O 1
ATOM 3907 N N . LEU A 1 506 ? -2.131 -18.755 6.813 1.00 96.62 506 LEU A N 1
ATOM 3908 C CA . LEU A 1 506 ? -1.192 -19.072 7.889 1.00 96.62 506 LEU A CA 1
ATOM 3909 C C . LEU A 1 506 ? -1.203 -20.567 8.201 1.00 96.62 506 LEU A C 1
ATOM 3911 O O . LEU A 1 506 ? -2.192 -21.120 8.684 1.00 96.62 506 LEU A O 1
ATOM 3915 N N . LEU A 1 507 ? -0.086 -21.229 7.945 1.00 95.19 507 LEU A N 1
ATOM 3916 C CA . LEU A 1 507 ? 0.064 -22.657 8.194 1.00 95.19 507 LEU A CA 1
ATOM 3917 C C . LEU A 1 507 ? 0.669 -22.927 9.566 1.00 95.19 507 LEU A C 1
ATOM 3919 O O . LEU A 1 507 ? 1.442 -22.130 10.091 1.00 95.19 507 LEU A O 1
ATOM 3923 N N . ALA A 1 508 ? 0.300 -24.055 10.168 1.00 91.62 508 ALA A N 1
ATOM 3924 C CA . ALA A 1 508 ? 0.693 -24.380 11.536 1.00 91.62 508 ALA A CA 1
ATOM 3925 C C . ALA A 1 508 ? 2.204 -24.580 11.711 1.00 91.62 508 ALA A C 1
ATOM 3927 O O . ALA A 1 508 ? 2.691 -24.497 12.832 1.00 91.62 508 ALA A O 1
ATOM 3928 N N . ASN A 1 509 ? 2.922 -24.909 10.635 1.00 89.44 509 ASN A N 1
ATOM 3929 C CA . ASN A 1 509 ? 4.356 -25.181 10.644 1.00 89.44 509 ASN A CA 1
ATOM 3930 C C . ASN A 1 509 ? 4.931 -25.153 9.217 1.00 89.44 509 ASN A C 1
ATOM 3932 O O . ASN A 1 509 ? 4.195 -25.182 8.223 1.00 89.44 509 ASN A O 1
ATOM 3936 N N . ARG A 1 510 ? 6.265 -25.164 9.122 1.00 89.88 510 ARG A N 1
ATOM 3937 C CA . ARG A 1 510 ? 6.995 -25.146 7.848 1.00 89.88 510 ARG A CA 1
ATOM 3938 C C . ARG A 1 510 ? 6.721 -26.374 6.982 1.00 89.88 510 ARG A C 1
ATOM 3940 O O . ARG A 1 510 ? 6.630 -26.258 5.764 1.00 89.88 510 ARG A O 1
ATOM 3947 N N . LYS A 1 511 ? 6.560 -27.553 7.590 1.00 91.69 511 LYS A N 1
ATOM 3948 C CA . LYS A 1 511 ? 6.275 -28.792 6.851 1.00 91.69 511 LYS A CA 1
ATOM 3949 C C . LYS A 1 511 ? 4.955 -28.693 6.086 1.00 91.69 511 LYS A C 1
ATOM 3951 O O . LYS A 1 511 ? 4.897 -29.090 4.926 1.00 91.69 511 LYS A O 1
ATOM 3956 N N . GLU A 1 512 ? 3.911 -28.155 6.714 1.00 92.31 512 GLU A N 1
ATOM 3957 C CA . GLU A 1 512 ? 2.643 -27.870 6.041 1.00 92.31 512 GLU A CA 1
ATOM 3958 C C . GLU A 1 512 ? 2.820 -26.832 4.933 1.00 92.31 512 GLU A C 1
ATOM 3960 O O . GLU A 1 512 ? 2.301 -27.037 3.842 1.00 92.31 512 GLU A O 1
ATOM 3965 N N . TYR A 1 513 ? 3.579 -25.762 5.176 1.00 93.12 513 TYR A N 1
ATOM 3966 C CA . TYR A 1 513 ? 3.871 -24.736 4.169 1.00 93.12 513 TYR A CA 1
ATOM 3967 C C . TYR A 1 513 ? 4.518 -25.284 2.907 1.00 93.12 513 TYR A C 1
ATOM 3969 O O . TYR A 1 513 ? 3.972 -25.099 1.818 1.00 93.12 513 TYR A O 1
ATOM 3977 N N . VAL A 1 514 ? 5.605 -26.039 3.053 1.00 93.12 514 VAL A N 1
ATOM 3978 C CA . VAL A 1 514 ? 6.267 -26.676 1.913 1.00 93.12 514 VAL A CA 1
ATOM 3979 C C . VAL A 1 514 ? 5.309 -27.640 1.217 1.00 93.12 514 VAL A C 1
ATOM 3981 O O . VAL A 1 514 ? 5.125 -27.540 0.012 1.00 93.12 514 VAL A O 1
ATOM 3984 N N . ALA A 1 515 ? 4.602 -28.494 1.962 1.00 93.44 515 ALA A N 1
ATOM 3985 C CA . ALA A 1 515 ? 3.684 -29.466 1.366 1.00 93.44 515 ALA A CA 1
ATOM 3986 C C . ALA A 1 515 ? 2.531 -28.830 0.564 1.00 93.44 515 ALA A C 1
ATOM 3988 O O . ALA A 1 515 ? 2.051 -29.437 -0.392 1.00 93.44 515 ALA A O 1
ATOM 3989 N N . GLN A 1 516 ? 2.056 -27.642 0.954 1.00 93.19 516 GLN A N 1
ATOM 3990 C CA . GLN A 1 516 ? 0.989 -26.937 0.234 1.00 93.19 516 GLN A CA 1
ATOM 3991 C C . GLN A 1 516 ? 1.508 -26.180 -0.990 1.00 93.19 516 GLN A C 1
ATOM 3993 O O . GLN A 1 516 ? 0.802 -26.094 -1.994 1.00 93.19 516 GLN A O 1
ATOM 3998 N N . MET A 1 517 ? 2.721 -25.633 -0.910 1.00 93.00 517 MET A N 1
ATOM 3999 C CA . MET A 1 517 ? 3.227 -24.689 -1.905 1.00 93.00 517 MET A CA 1
ATOM 4000 C C . MET A 1 517 ? 4.233 -25.289 -2.888 1.00 93.00 517 MET A C 1
ATOM 4002 O O . MET A 1 517 ? 4.391 -24.735 -3.967 1.00 93.00 517 MET A O 1
ATOM 4006 N N . GLU A 1 518 ? 4.877 -26.419 -2.586 1.00 92.81 518 GLU A N 1
ATOM 4007 C CA . GLU A 1 518 ? 5.949 -27.001 -3.418 1.00 92.81 518 GLU A CA 1
ATOM 4008 C C . GLU A 1 518 ? 5.477 -27.363 -4.833 1.00 92.81 518 GLU A C 1
ATOM 4010 O O . GLU A 1 518 ? 6.220 -27.216 -5.801 1.00 92.81 518 GLU A O 1
ATOM 4015 N N . ALA A 1 519 ? 4.211 -27.768 -4.980 1.00 88.94 519 ALA A N 1
ATOM 4016 C CA . ALA A 1 519 ? 3.615 -28.029 -6.290 1.00 88.94 519 ALA A CA 1
ATOM 4017 C C . ALA A 1 519 ? 3.422 -26.755 -7.138 1.00 88.94 519 ALA A C 1
ATOM 4019 O O . ALA A 1 519 ? 3.315 -26.850 -8.360 1.00 88.94 519 ALA A O 1
ATOM 4020 N N . LEU A 1 520 ? 3.339 -25.583 -6.498 1.00 88.69 520 LEU A N 1
ATOM 4021 C CA . LEU A 1 520 ? 3.152 -24.281 -7.145 1.00 88.69 520 LEU A CA 1
ATOM 4022 C C . LEU A 1 520 ? 4.485 -23.554 -7.353 1.00 88.69 520 LEU A C 1
ATOM 4024 O O . LEU A 1 520 ? 4.692 -22.949 -8.400 1.00 88.69 520 LEU A O 1
ATOM 4028 N N . GLU A 1 521 ? 5.380 -23.645 -6.372 1.00 88.00 521 GLU A N 1
ATOM 4029 C CA . GLU A 1 521 ? 6.709 -23.046 -6.367 1.00 88.00 521 GLU A CA 1
ATOM 4030 C C . GLU A 1 521 ? 7.725 -24.093 -5.871 1.00 88.00 521 GLU A C 1
ATOM 4032 O O . GLU A 1 521 ? 7.880 -24.291 -4.663 1.00 88.00 521 GLU A O 1
ATOM 4037 N N . PRO A 1 522 ? 8.435 -24.791 -6.777 1.00 88.75 522 PRO A N 1
ATOM 4038 C CA . PRO A 1 522 ? 9.352 -25.872 -6.409 1.00 88.75 522 PRO A CA 1
ATOM 4039 C C . PRO A 1 522 ? 10.488 -25.451 -5.470 1.00 88.75 522 PRO A C 1
ATOM 4041 O O . PRO A 1 522 ? 11.078 -26.294 -4.797 1.00 88.75 522 PRO A O 1
ATOM 4044 N N . THR A 1 523 ? 10.825 -24.158 -5.417 1.00 85.19 523 THR A N 1
ATOM 4045 C CA . THR A 1 523 ? 11.882 -23.646 -4.535 1.00 85.19 523 THR A CA 1
ATOM 4046 C C . THR A 1 523 ? 11.368 -23.121 -3.194 1.00 85.19 523 THR A C 1
ATOM 4048 O O . THR A 1 523 ? 12.167 -22.631 -2.392 1.00 85.19 523 THR A O 1
ATOM 4051 N N . ILE A 1 524 ? 10.073 -23.292 -2.892 1.00 89.50 524 ILE A N 1
ATOM 4052 C CA . ILE A 1 524 ? 9.419 -22.710 -1.711 1.00 89.50 524 ILE A CA 1
ATOM 4053 C C . ILE A 1 524 ? 10.033 -23.142 -0.378 1.00 89.50 524 ILE A C 1
ATOM 4055 O O . ILE A 1 524 ? 9.976 -22.421 0.611 1.00 89.50 524 ILE A O 1
ATOM 4059 N N . ALA A 1 525 ? 10.694 -24.299 -0.325 1.00 87.38 525 ALA A N 1
ATOM 4060 C CA . ALA A 1 525 ? 11.404 -24.715 0.879 1.00 87.38 525 ALA A CA 1
ATOM 4061 C C . ALA A 1 525 ? 12.484 -23.702 1.310 1.00 87.38 525 ALA A C 1
ATOM 4063 O O . ALA A 1 525 ? 12.904 -23.709 2.462 1.00 87.38 525 ALA A O 1
ATOM 4064 N N . ARG A 1 526 ? 12.944 -22.816 0.423 1.00 83.44 526 ARG A N 1
ATOM 4065 C CA . ARG A 1 526 ? 13.967 -21.806 0.726 1.00 83.44 526 ARG A CA 1
ATOM 4066 C C . ARG A 1 526 ? 13.399 -20.502 1.296 1.00 83.44 526 ARG A C 1
ATOM 4068 O O . ARG A 1 526 ? 14.192 -19.632 1.644 1.00 83.44 526 ARG A O 1
ATOM 4075 N N . THR A 1 527 ? 12.078 -20.348 1.372 1.00 86.75 527 THR A N 1
ATOM 4076 C CA . THR A 1 527 ? 11.422 -19.102 1.789 1.00 86.75 527 THR A CA 1
ATOM 4077 C C . THR A 1 527 ? 10.823 -19.214 3.196 1.00 86.75 527 THR A C 1
ATOM 4079 O O . THR A 1 527 ? 10.500 -20.302 3.677 1.00 86.75 527 THR A O 1
ATOM 4082 N N . LEU A 1 528 ? 10.682 -18.067 3.868 1.00 87.81 528 LEU A N 1
ATOM 4083 C CA . LEU A 1 528 ? 10.011 -17.940 5.176 1.00 87.81 528 LEU A CA 1
ATOM 4084 C C . LEU A 1 528 ? 8.559 -17.446 5.051 1.00 87.81 528 LEU A C 1
ATOM 4086 O O . LEU A 1 528 ? 7.772 -17.523 5.991 1.00 87.81 528 LEU A O 1
ATOM 4090 N N . GLY A 1 529 ? 8.206 -16.959 3.870 1.00 92.56 529 GLY A N 1
ATOM 4091 C CA . GLY A 1 529 ? 6.892 -16.498 3.458 1.00 92.56 529 GLY A CA 1
ATOM 4092 C C . GLY A 1 529 ? 6.917 -16.270 1.950 1.00 92.56 529 GLY A C 1
ATOM 4093 O O . GLY A 1 529 ? 7.984 -16.316 1.338 1.00 92.56 529 GLY A O 1
ATOM 4094 N N . ILE A 1 530 ? 5.748 -16.114 1.333 1.00 94.69 530 ILE A N 1
ATOM 4095 C CA . ILE A 1 530 ? 5.664 -15.689 -0.069 1.00 94.69 530 ILE A CA 1
ATOM 4096 C C . ILE A 1 530 ? 4.351 -14.957 -0.331 1.00 94.69 530 ILE A C 1
ATOM 4098 O O . ILE A 1 530 ? 3.279 -15.438 0.038 1.00 94.69 530 ILE A O 1
ATOM 4102 N N . TYR A 1 531 ? 4.401 -13.838 -1.039 1.00 96.75 531 TYR A N 1
ATOM 4103 C CA . TYR A 1 531 ? 3.254 -13.324 -1.770 1.00 96.75 531 TYR A CA 1
ATOM 4104 C C . TYR A 1 531 ? 3.143 -14.019 -3.132 1.00 96.75 531 TYR A C 1
ATOM 4106 O O . TYR A 1 531 ? 3.957 -13.821 -4.036 1.00 96.75 531 TYR A O 1
ATOM 4114 N N . TRP A 1 532 ? 2.107 -14.842 -3.297 1.00 94.50 532 TRP A N 1
ATOM 4115 C CA . TRP A 1 532 ? 1.858 -15.563 -4.538 1.00 94.50 532 TRP A CA 1
ATOM 4116 C C . TRP A 1 532 ? 0.884 -14.794 -5.431 1.00 94.50 532 TRP A C 1
ATOM 4118 O O . TRP A 1 532 ? -0.339 -14.881 -5.280 1.00 94.50 532 TRP A O 1
ATOM 4128 N N . SER A 1 533 ? 1.447 -14.052 -6.386 1.00 89.75 533 SER A N 1
ATOM 4129 C CA . SER A 1 533 ? 0.696 -13.196 -7.312 1.00 89.75 533 SER A CA 1
ATOM 4130 C C . SER A 1 533 ? -0.412 -13.931 -8.091 1.00 89.75 533 SER A C 1
ATOM 4132 O O . SER A 1 533 ? -1.520 -13.412 -8.146 1.00 89.75 533 SER A O 1
ATOM 4134 N N . PRO A 1 534 ? -0.237 -15.164 -8.613 1.00 89.56 534 PRO A N 1
ATOM 4135 C CA . PRO A 1 534 ? -1.306 -15.839 -9.361 1.00 89.56 534 PRO A CA 1
ATOM 4136 C C . PRO A 1 534 ? -2.618 -16.056 -8.594 1.00 89.56 534 PRO A C 1
ATOM 4138 O O . PRO A 1 534 ? -3.672 -16.145 -9.220 1.00 89.56 534 PRO A O 1
ATOM 4141 N N . THR A 1 535 ? -2.575 -16.154 -7.259 1.00 90.88 535 THR A N 1
ATOM 4142 C CA . THR A 1 535 ? -3.782 -16.294 -6.424 1.00 90.88 535 THR A CA 1
ATOM 4143 C C . THR A 1 535 ? -4.037 -15.085 -5.528 1.00 90.88 535 THR A C 1
ATOM 4145 O O . THR A 1 535 ? -4.926 -15.160 -4.681 1.00 90.88 535 THR A O 1
ATOM 4148 N N . HIS A 1 536 ? -3.264 -14.001 -5.669 1.00 95.38 536 HIS A N 1
ATOM 4149 C CA . HIS A 1 536 ? -3.336 -12.810 -4.810 1.00 95.38 536 HIS A CA 1
ATOM 4150 C C . HIS A 1 536 ? -3.349 -13.168 -3.313 1.00 95.38 536 HIS A C 1
ATOM 4152 O O . HIS A 1 536 ? -4.223 -12.756 -2.553 1.00 95.38 536 HIS A O 1
ATOM 4158 N N . THR A 1 537 ? -2.445 -14.060 -2.896 1.00 97.31 537 THR A N 1
ATOM 4159 C CA . THR A 1 537 ? -2.441 -14.596 -1.527 1.00 97.31 537 THR A CA 1
ATOM 4160 C C . THR A 1 537 ? -1.052 -14.518 -0.916 1.00 97.31 537 THR A C 1
ATOM 4162 O O . THR A 1 537 ? -0.099 -15.040 -1.490 1.00 97.31 537 THR A O 1
ATOM 4165 N N . ALA A 1 538 ? -0.946 -13.923 0.272 1.00 98.00 538 ALA A N 1
ATOM 4166 C CA . ALA A 1 538 ? 0.262 -13.985 1.088 1.00 98.00 538 ALA A CA 1
ATOM 4167 C C . ALA A 1 538 ? 0.252 -15.247 1.966 1.00 98.00 538 ALA A C 1
ATOM 4169 O O . ALA A 1 538 ? -0.696 -15.484 2.716 1.00 98.00 538 ALA A O 1
ATOM 4170 N N . TRP A 1 539 ? 1.287 -16.073 1.866 1.00 97.31 539 TRP A N 1
ATOM 4171 C CA . TRP A 1 539 ? 1.409 -17.348 2.565 1.00 97.31 539 TRP A CA 1
ATOM 4172 C C . TRP A 1 539 ? 2.513 -17.286 3.613 1.00 97.31 539 TRP A C 1
ATOM 4174 O O . TRP A 1 539 ? 3.658 -16.959 3.305 1.00 97.31 539 TRP A O 1
ATOM 4184 N N . PHE A 1 540 ? 2.163 -17.681 4.832 1.00 95.81 540 PHE A N 1
ATOM 4185 C CA . PHE A 1 540 ? 3.036 -17.699 6.000 1.00 95.81 540 PHE A CA 1
ATOM 4186 C C . PHE A 1 540 ? 2.919 -19.032 6.738 1.00 95.81 540 PHE A C 1
ATOM 4188 O O . PHE A 1 540 ? 1.970 -19.799 6.539 1.00 95.81 540 PHE A O 1
ATOM 4195 N N . PHE A 1 541 ? 3.843 -19.278 7.661 1.00 93.38 541 PHE A N 1
ATOM 4196 C CA . PHE A 1 541 ? 3.732 -20.359 8.632 1.00 93.38 541 PHE A CA 1
ATOM 4197 C C . PHE A 1 541 ? 4.174 -19.917 10.023 1.00 93.38 541 PHE A C 1
ATOM 4199 O O . PHE A 1 541 ? 4.942 -18.973 10.180 1.00 93.38 541 PHE A O 1
ATOM 4206 N N . ASP A 1 542 ? 3.672 -20.612 11.040 1.00 89.69 542 ASP A N 1
ATOM 4207 C CA . ASP A 1 542 ? 4.096 -20.413 12.419 1.00 89.69 542 ASP A CA 1
ATOM 4208 C C . ASP A 1 542 ? 5.337 -21.254 12.730 1.00 89.69 542 ASP A C 1
ATOM 4210 O O . ASP A 1 542 ? 5.293 -22.482 12.827 1.00 89.69 542 ASP A O 1
ATOM 4214 N N . SER A 1 543 ? 6.464 -20.577 12.897 1.00 73.19 543 SER A N 1
ATOM 4215 C CA . SER A 1 543 ? 7.748 -21.180 13.240 1.00 73.19 543 SER A CA 1
ATOM 4216 C C . SER A 1 543 ? 7.886 -21.519 14.732 1.00 73.19 543 SER A C 1
ATOM 4218 O O . SER A 1 543 ? 8.773 -22.289 15.092 1.00 73.19 543 SER A O 1
ATOM 4220 N N . LYS A 1 544 ? 6.957 -21.089 15.614 1.00 66.06 544 LYS A N 1
ATOM 4221 C CA . LYS A 1 544 ? 6.950 -21.520 17.034 1.00 66.06 544 LYS A CA 1
ATOM 4222 C C . LYS A 1 544 ? 6.738 -23.025 17.196 1.00 66.06 544 LYS A C 1
ATOM 4224 O O . LYS A 1 544 ? 7.128 -23.592 18.214 1.00 66.06 544 LYS A O 1
ATOM 4229 N N . ALA A 1 545 ? 6.085 -23.667 16.227 1.00 53.06 545 ALA A N 1
ATOM 4230 C CA . ALA A 1 545 ? 5.713 -25.075 16.306 1.00 53.06 545 ALA A CA 1
ATOM 4231 C C . ALA A 1 545 ? 6.889 -26.048 16.079 1.00 53.06 545 ALA A C 1
ATOM 4233 O O . ALA A 1 545 ? 6.715 -27.251 16.278 1.00 53.06 545 ALA A O 1
ATOM 4234 N N . GLN A 1 546 ? 8.075 -25.564 15.688 1.00 51.91 546 GLN A N 1
ATOM 4235 C CA . GLN A 1 546 ? 9.274 -26.382 15.499 1.00 51.91 546 GLN A CA 1
ATOM 4236 C C . GLN A 1 546 ? 10.444 -25.836 16.322 1.00 51.91 546 GLN A C 1
ATOM 4238 O O . GLN A 1 546 ? 11.140 -24.917 15.914 1.00 51.91 546 GLN A O 1
ATOM 4243 N N . HIS A 1 547 ? 10.697 -26.463 17.470 1.00 45.31 547 HIS A N 1
ATOM 4244 C CA . HIS A 1 547 ? 12.050 -26.546 18.013 1.00 45.31 547 HIS A CA 1
ATOM 4245 C C . HIS A 1 547 ? 12.611 -27.905 17.579 1.00 45.31 547 HIS A C 1
ATOM 4247 O O . HIS A 1 547 ? 12.535 -28.881 18.325 1.00 45.31 547 HIS A O 1
ATOM 4253 N N . ASP A 1 548 ? 13.051 -27.998 16.322 1.00 46.34 548 ASP A N 1
ATOM 4254 C CA . ASP A 1 548 ? 13.860 -29.125 15.859 1.00 46.34 548 ASP A CA 1
ATOM 4255 C C . ASP A 1 548 ? 15.338 -28.728 16.023 1.00 46.34 548 ASP A C 1
ATOM 4257 O O . ASP A 1 548 ? 15.779 -27.805 15.338 1.00 46.34 548 ASP A O 1
ATOM 4261 N N . PRO A 1 549 ? 16.106 -29.368 16.923 1.00 42.75 549 PRO A N 1
ATOM 4262 C CA . PRO A 1 549 ? 17.513 -29.036 17.158 1.00 42.75 549 PRO A CA 1
ATOM 4263 C C . PRO A 1 549 ? 18.435 -29.350 15.963 1.00 42.75 549 PRO A C 1
ATOM 4265 O O . PRO A 1 549 ? 19.636 -29.117 16.044 1.00 42.75 549 PRO A O 1
ATOM 4268 N N . ALA A 1 550 ? 17.914 -29.918 14.868 1.00 45.91 550 ALA A N 1
ATOM 4269 C CA . ALA A 1 550 ? 18.650 -30.087 13.614 1.00 45.91 550 ALA A CA 1
ATOM 4270 C C . ALA A 1 550 ? 18.453 -28.927 12.613 1.00 45.91 550 ALA A C 1
ATOM 4272 O O . ALA A 1 550 ? 19.182 -28.867 11.623 1.00 45.91 550 ALA A O 1
ATOM 4273 N N . ASP A 1 551 ? 17.501 -28.018 12.859 1.00 45.69 551 ASP A N 1
ATOM 4274 C CA . ASP A 1 551 ? 17.130 -26.894 11.980 1.00 45.69 551 ASP A CA 1
ATOM 4275 C C . ASP A 1 551 ? 17.443 -25.542 12.678 1.00 45.69 551 ASP A C 1
ATOM 4277 O O . ASP A 1 551 ? 16.654 -24.597 12.676 1.00 45.69 551 ASP A O 1
ATOM 4281 N N . ASP A 1 552 ? 18.638 -25.449 13.285 1.00 39.84 552 ASP A N 1
ATOM 4282 C CA . ASP A 1 552 ? 19.155 -24.306 14.074 1.00 39.84 552 ASP A CA 1
ATOM 4283 C C . ASP A 1 552 ? 19.233 -22.967 13.306 1.00 39.84 552 ASP A C 1
ATOM 4285 O O . ASP A 1 552 ? 19.538 -21.925 13.887 1.00 39.84 552 ASP A O 1
ATOM 4289 N N . ALA A 1 553 ? 18.962 -22.959 11.998 1.00 43.47 553 ALA A N 1
ATOM 4290 C CA . ALA A 1 553 ? 19.009 -21.749 11.182 1.00 43.47 553 ALA A CA 1
ATOM 4291 C C . ALA A 1 553 ? 17.797 -20.818 11.388 1.00 43.47 553 ALA A C 1
ATOM 4293 O O . ALA A 1 553 ? 17.898 -19.635 11.069 1.00 43.47 553 ALA A O 1
ATOM 4294 N N . PHE A 1 554 ? 16.672 -21.321 11.916 1.00 49.84 554 PHE A N 1
ATOM 4295 C CA . PHE A 1 554 ? 15.413 -20.566 12.005 1.00 49.84 554 PHE A CA 1
ATOM 4296 C C . PHE A 1 554 ? 14.677 -20.815 13.329 1.00 49.84 554 PHE A C 1
ATOM 4298 O O . PHE A 1 554 ? 13.554 -21.318 13.366 1.00 49.84 554 PHE A O 1
ATOM 4305 N N . SER A 1 555 ? 15.318 -20.464 14.447 1.00 33.66 555 SER A N 1
ATOM 4306 C CA . SER A 1 555 ? 14.697 -20.484 15.773 1.00 33.66 555 SER A CA 1
ATOM 4307 C C . SER A 1 555 ? 14.015 -19.141 16.076 1.00 33.66 555 SER A C 1
ATOM 4309 O O . SER A 1 555 ? 14.640 -18.208 16.579 1.00 33.66 555 SER A O 1
ATOM 4311 N N . GLY A 1 556 ? 12.721 -19.028 15.802 1.00 43.91 556 GLY A N 1
ATOM 4312 C CA . GLY A 1 556 ? 11.937 -17.831 16.117 1.00 43.91 556 GLY A CA 1
ATOM 4313 C C . GLY A 1 556 ? 10.463 -18.095 15.864 1.00 43.91 556 GLY A C 1
ATOM 4314 O O . GLY A 1 556 ? 10.142 -18.934 15.040 1.00 43.91 556 GLY A O 1
ATOM 4315 N N . GLY A 1 557 ? 9.545 -17.452 16.586 1.00 54.12 557 GLY A N 1
ATOM 4316 C CA . GLY A 1 557 ? 8.117 -17.528 16.247 1.00 54.12 557 GLY A CA 1
ATOM 4317 C C . GLY A 1 557 ? 7.782 -16.790 14.952 1.00 54.12 557 GLY A C 1
ATOM 4318 O O . GLY A 1 557 ? 8.694 -16.365 14.261 1.00 54.12 557 GLY A O 1
ATOM 4319 N N . LEU A 1 558 ? 6.492 -16.606 14.645 1.00 63.53 558 LEU A N 1
ATOM 4320 C CA . LEU A 1 558 ? 6.045 -15.795 13.504 1.00 63.53 558 LEU A CA 1
ATOM 4321 C C . LEU A 1 558 ? 6.838 -14.469 13.405 1.00 63.53 558 LEU A C 1
ATOM 4323 O O . LEU A 1 558 ? 6.674 -13.586 14.250 1.00 63.53 558 LEU A O 1
ATOM 4327 N N . GLU A 1 559 ? 7.717 -14.355 12.406 1.00 78.81 559 GLU A N 1
ATOM 4328 C CA . GLU A 1 559 ? 8.660 -13.239 12.283 1.00 78.81 559 GLU A CA 1
ATOM 4329 C C . GLU A 1 559 ? 7.996 -12.040 11.599 1.00 78.81 559 GLU A C 1
ATOM 4331 O O . GLU A 1 559 ? 7.628 -12.100 10.422 1.00 78.81 559 GLU A O 1
ATOM 4336 N N . SER A 1 560 ? 7.861 -10.927 12.325 1.00 84.62 560 SER A N 1
ATOM 4337 C CA . SER A 1 560 ? 7.227 -9.706 11.810 1.00 84.62 560 SER A CA 1
ATOM 4338 C C . SER A 1 560 ? 7.925 -9.166 10.559 1.00 84.62 560 SER A C 1
ATOM 4340 O O . SER A 1 560 ? 7.248 -8.727 9.636 1.00 84.62 560 SER A O 1
ATOM 4342 N N . THR A 1 561 ? 9.253 -9.282 10.473 1.00 90.25 561 THR A N 1
ATOM 4343 C CA . THR A 1 561 ? 10.062 -8.874 9.312 1.00 90.25 561 THR A CA 1
ATOM 4344 C C . THR A 1 561 ? 9.593 -9.521 8.009 1.00 90.25 561 THR A C 1
ATOM 4346 O O . THR A 1 561 ? 9.371 -8.822 7.020 1.00 90.25 561 THR A O 1
ATOM 4349 N N . THR A 1 562 ? 9.380 -10.840 8.016 1.00 92.56 562 THR A N 1
ATOM 4350 C CA . THR A 1 562 ? 8.881 -11.584 6.850 1.00 92.56 562 THR A CA 1
ATOM 4351 C C . THR A 1 562 ? 7.460 -11.150 6.490 1.00 92.56 562 THR A C 1
ATOM 4353 O O . THR A 1 562 ? 7.139 -10.993 5.316 1.00 92.56 562 THR A O 1
ATOM 4356 N N . ILE A 1 563 ? 6.610 -10.878 7.486 1.00 96.00 563 ILE A N 1
ATOM 4357 C CA . ILE A 1 563 ? 5.254 -10.366 7.240 1.00 96.00 563 ILE A CA 1
ATOM 4358 C C . ILE A 1 563 ? 5.300 -8.984 6.593 1.00 96.00 563 ILE A C 1
ATOM 4360 O O . ILE A 1 563 ? 4.628 -8.781 5.586 1.00 96.00 563 ILE A O 1
ATOM 4364 N N . TYR A 1 564 ? 6.107 -8.055 7.115 1.00 96.56 564 TYR A N 1
ATOM 4365 C CA . TYR A 1 564 ? 6.263 -6.725 6.524 1.00 96.56 564 TYR A CA 1
ATOM 4366 C C . TYR A 1 564 ? 6.768 -6.811 5.077 1.00 96.56 564 TYR A C 1
ATOM 4368 O O . TYR A 1 564 ? 6.278 -6.069 4.223 1.00 96.56 564 TYR A O 1
ATOM 4376 N N . HIS A 1 565 ? 7.697 -7.727 4.785 1.00 96.81 565 HIS A N 1
ATOM 4377 C CA . HIS A 1 565 ? 8.220 -7.956 3.437 1.00 96.81 565 HIS A CA 1
ATOM 4378 C C . HIS A 1 565 ? 7.119 -8.425 2.472 1.00 96.81 565 HIS A C 1
ATOM 4380 O O . HIS A 1 565 ? 6.812 -7.743 1.493 1.00 96.81 565 HIS A O 1
ATOM 4386 N N . GLU A 1 566 ? 6.464 -9.549 2.770 1.00 97.75 566 GLU A N 1
ATOM 4387 C CA . GLU A 1 566 ? 5.471 -10.136 1.862 1.00 97.75 566 GLU A CA 1
ATOM 4388 C C . GLU A 1 566 ? 4.195 -9.292 1.760 1.00 97.75 566 GLU A C 1
ATOM 4390 O O . GLU A 1 566 ? 3.617 -9.150 0.680 1.00 97.75 566 GLU A O 1
ATOM 4395 N N . ALA A 1 567 ? 3.770 -8.661 2.860 1.00 98.25 567 ALA A N 1
ATOM 4396 C CA . ALA A 1 567 ? 2.657 -7.718 2.833 1.00 98.25 567 ALA A CA 1
ATOM 4397 C C . ALA A 1 567 ? 2.974 -6.508 1.947 1.00 98.25 567 ALA A C 1
ATOM 4399 O O . ALA A 1 567 ? 2.081 -5.981 1.290 1.00 98.25 567 ALA A O 1
ATOM 4400 N N . THR A 1 568 ? 4.236 -6.076 1.878 1.00 98.50 568 THR A N 1
ATOM 4401 C CA . THR A 1 568 ? 4.639 -4.974 0.997 1.00 98.50 568 THR A CA 1
ATOM 4402 C C . THR A 1 568 ? 4.469 -5.345 -0.472 1.00 98.50 568 THR A C 1
ATOM 4404 O O . THR A 1 568 ? 3.865 -4.565 -1.213 1.00 98.50 568 THR A O 1
ATOM 4407 N N . HIS A 1 569 ? 4.909 -6.541 -0.882 1.00 98.06 569 HIS A N 1
ATOM 4408 C CA . HIS A 1 569 ? 4.656 -7.059 -2.235 1.00 98.06 569 HIS A CA 1
ATOM 4409 C C . HIS A 1 569 ? 3.163 -7.087 -2.555 1.00 98.06 569 HIS A C 1
ATOM 4411 O O . HIS A 1 569 ? 2.736 -6.544 -3.577 1.00 98.06 569 HIS A O 1
ATOM 4417 N N . GLN A 1 570 ? 2.361 -7.636 -1.639 1.00 98.31 570 GLN A N 1
ATOM 4418 C CA . GLN A 1 570 ? 0.910 -7.701 -1.780 1.00 98.31 570 GLN A CA 1
ATOM 4419 C C . GLN A 1 570 ? 0.282 -6.308 -1.956 1.00 98.31 570 GLN A C 1
ATOM 4421 O O . GLN A 1 570 ? -0.489 -6.064 -2.886 1.00 98.31 570 GLN A O 1
ATOM 4426 N N . LEU A 1 571 ? 0.648 -5.356 -1.094 1.00 98.06 571 LEU A N 1
ATOM 4427 C CA . LEU A 1 571 ? 0.119 -3.995 -1.129 1.00 98.06 571 LEU A CA 1
ATOM 4428 C C . LEU A 1 571 ? 0.487 -3.271 -2.428 1.00 98.06 571 LEU A C 1
ATOM 4430 O O . LEU A 1 571 ? -0.359 -2.584 -3.004 1.00 98.06 571 LEU A O 1
ATOM 4434 N N . PHE A 1 572 ? 1.704 -3.432 -2.945 1.00 97.94 572 PHE A N 1
ATOM 4435 C CA . PHE A 1 572 ? 2.054 -2.857 -4.243 1.00 97.94 572 PHE A CA 1
ATOM 4436 C C . PHE A 1 572 ? 1.299 -3.518 -5.407 1.00 97.94 572 PHE A C 1
ATOM 4438 O O . PHE A 1 572 ? 0.835 -2.812 -6.306 1.00 97.94 572 PHE A O 1
ATOM 4445 N N . ALA A 1 573 ? 1.141 -4.843 -5.381 1.00 95.94 573 ALA A N 1
ATOM 4446 C CA . ALA A 1 573 ? 0.503 -5.597 -6.455 1.00 95.94 573 ALA A CA 1
ATOM 4447 C C . ALA A 1 573 ? -1.009 -5.337 -6.564 1.00 95.94 573 ALA A C 1
ATOM 4449 O O . ALA A 1 573 ? -1.537 -5.275 -7.676 1.00 95.94 573 ALA A O 1
ATOM 4450 N N . GLU A 1 574 ? -1.691 -5.156 -5.427 1.00 95.50 574 GLU A N 1
ATOM 4451 C CA . GLU A 1 574 ? -3.157 -5.204 -5.356 1.00 95.50 574 GLU A CA 1
ATOM 4452 C C . GLU A 1 574 ? -3.828 -3.846 -5.050 1.00 95.50 574 GLU A C 1
ATOM 4454 O O . GLU A 1 574 ? -5.026 -3.668 -5.277 1.00 95.50 574 GLU A O 1
ATOM 4459 N N . THR A 1 575 ? -3.101 -2.827 -4.564 1.00 92.19 575 THR A N 1
ATOM 4460 C CA . THR A 1 575 ? -3.725 -1.528 -4.208 1.00 92.19 575 THR A CA 1
ATOM 4461 C C . THR A 1 575 ? -4.021 -0.614 -5.398 1.00 92.19 575 THR A C 1
ATOM 4463 O O . THR A 1 575 ? -4.678 0.426 -5.229 1.00 92.19 575 THR A O 1
ATOM 4466 N N . ARG A 1 576 ? -3.555 -0.977 -6.595 1.00 90.44 576 ARG A N 1
ATOM 4467 C CA . ARG A 1 576 ? -3.837 -0.293 -7.860 1.00 90.44 576 ARG A CA 1
ATOM 4468 C C . ARG A 1 576 ? -3.826 -1.287 -9.016 1.00 90.44 576 ARG A C 1
ATOM 4470 O O . ARG A 1 576 ? -3.343 -2.397 -8.876 1.00 90.44 576 ARG A O 1
ATOM 4477 N N . VAL A 1 577 ? -4.306 -0.852 -10.180 1.00 89.62 577 VAL A N 1
ATOM 4478 C CA . VAL A 1 577 ? -4.151 -1.635 -11.413 1.00 89.62 577 VAL A CA 1
ATOM 4479 C C . VAL A 1 577 ? -2.669 -1.691 -11.781 1.00 89.62 577 VAL A C 1
ATOM 4481 O O . VAL A 1 577 ? -2.041 -0.641 -11.965 1.00 89.62 577 VAL A O 1
ATOM 4484 N N . THR A 1 578 ? -2.143 -2.906 -11.879 1.00 92.44 578 THR A N 1
ATOM 4485 C CA . THR A 1 578 ? -0.751 -3.221 -12.207 1.00 92.44 578 THR A CA 1
ATOM 4486 C C . THR A 1 578 ? -0.663 -3.969 -13.541 1.00 92.44 578 THR A C 1
ATOM 4488 O O . THR A 1 578 ? -1.642 -4.526 -14.038 1.00 92.44 578 THR A O 1
ATOM 4491 N N . SER A 1 579 ? 0.504 -3.910 -14.178 1.00 93.06 579 SER A N 1
ATOM 4492 C CA . SER A 1 579 ? 0.813 -4.636 -15.407 1.00 93.06 579 SER A CA 1
ATOM 4493 C C . SER A 1 579 ? 1.234 -6.068 -15.072 1.00 93.06 579 SER A C 1
ATOM 4495 O O . SER A 1 579 ? 2.055 -6.245 -14.173 1.00 93.06 579 SER A O 1
ATOM 4497 N N . PRO A 1 580 ? 0.794 -7.086 -15.836 1.00 88.06 580 PRO A N 1
ATOM 4498 C CA . PRO A 1 580 ? 1.304 -8.450 -15.686 1.00 88.06 580 PRO A CA 1
ATOM 4499 C C . PRO A 1 580 ? 2.794 -8.574 -16.052 1.00 88.06 580 PRO A C 1
ATOM 4501 O O . PRO A 1 580 ? 3.400 -9.605 -15.794 1.00 88.06 580 PRO A O 1
ATOM 4504 N N . LEU A 1 581 ? 3.382 -7.538 -16.665 1.00 88.56 581 LEU A N 1
ATOM 4505 C CA . LEU A 1 581 ? 4.805 -7.461 -17.009 1.00 88.56 581 LEU A CA 1
ATOM 4506 C C . LEU A 1 581 ? 5.621 -6.637 -15.997 1.00 88.56 581 LEU A C 1
ATOM 4508 O O . LEU A 1 581 ? 6.754 -6.252 -16.296 1.00 88.56 581 LEU A O 1
ATOM 4512 N N . ALA A 1 582 ? 5.049 -6.301 -14.836 1.00 92.31 582 ALA A N 1
ATOM 4513 C CA . ALA A 1 582 ? 5.732 -5.529 -13.803 1.00 92.31 582 ALA A CA 1
ATOM 4514 C C . ALA A 1 582 ? 7.045 -6.210 -13.388 1.00 92.31 582 ALA A C 1
ATOM 4516 O O . ALA A 1 582 ? 7.050 -7.350 -12.938 1.00 92.31 582 ALA A O 1
ATOM 4517 N N . GLY A 1 583 ? 8.169 -5.515 -13.578 1.00 92.38 583 GLY A N 1
ATOM 4518 C CA . GLY A 1 583 ? 9.498 -6.044 -13.265 1.00 92.38 583 GLY A CA 1
ATOM 4519 C C . GLY A 1 583 ? 9.988 -7.177 -14.180 1.00 92.38 583 GLY A C 1
ATOM 4520 O O . GLY A 1 583 ? 11.119 -7.619 -14.028 1.00 92.38 583 GLY A O 1
ATOM 4521 N N . GLU A 1 584 ? 9.211 -7.636 -15.168 1.00 93.94 584 GLU A N 1
ATOM 4522 C CA . GLU A 1 584 ? 9.636 -8.738 -16.051 1.00 93.94 584 GLU A CA 1
ATOM 4523 C C . GLU A 1 584 ? 10.793 -8.341 -16.975 1.00 93.94 584 GLU A C 1
ATOM 4525 O O . GLU A 1 584 ? 11.591 -9.192 -17.350 1.00 93.94 584 GLU A O 1
ATOM 4530 N N . ARG A 1 585 ? 10.889 -7.056 -17.348 1.00 92.56 585 ARG A N 1
ATOM 4531 C CA . ARG A 1 585 ? 11.912 -6.547 -18.282 1.00 92.56 585 ARG A CA 1
ATOM 4532 C C . ARG A 1 585 ? 12.973 -5.662 -17.640 1.00 92.56 585 ARG A C 1
ATOM 4534 O O . ARG A 1 585 ? 14.130 -5.772 -18.009 1.00 92.56 585 ARG A O 1
ATOM 4541 N N . PHE A 1 586 ? 12.575 -4.771 -16.735 1.00 94.19 586 PHE A N 1
ATOM 4542 C CA . PHE A 1 586 ? 13.456 -3.769 -16.135 1.00 94.19 586 PHE A CA 1
ATOM 4543 C C . PHE A 1 586 ? 13.055 -3.500 -14.689 1.00 94.19 586 PHE A C 1
ATOM 4545 O O . PHE A 1 586 ? 11.869 -3.552 -14.346 1.00 94.19 586 PHE A O 1
ATOM 4552 N N . GLY A 1 587 ? 14.034 -3.128 -13.866 1.00 93.94 587 GLY A N 1
ATOM 4553 C CA . GLY A 1 587 ? 13.792 -2.567 -12.539 1.00 93.94 587 GLY A CA 1
ATOM 4554 C C . GLY A 1 587 ? 13.241 -3.543 -11.500 1.00 93.94 587 GLY A C 1
ATOM 4555 O O . GLY A 1 587 ? 12.724 -3.082 -10.483 1.00 93.94 587 GLY A O 1
ATOM 4556 N N . PHE A 1 588 ? 13.352 -4.863 -11.711 1.00 96.69 588 PHE A N 1
ATOM 4557 C CA . PHE A 1 588 ? 12.862 -5.858 -10.742 1.00 96.69 588 PHE A CA 1
ATOM 4558 C C . PHE A 1 588 ? 13.489 -5.668 -9.354 1.00 96.69 588 PHE A C 1
ATOM 4560 O O . PHE A 1 588 ? 12.805 -5.781 -8.341 1.00 96.69 588 PHE A O 1
ATOM 4567 N N . TRP A 1 589 ? 14.763 -5.268 -9.311 1.00 97.75 589 TRP A N 1
ATOM 4568 C CA . TRP A 1 589 ? 15.487 -4.976 -8.074 1.00 97.75 589 TRP A CA 1
ATOM 4569 C C . TRP A 1 589 ? 14.730 -4.015 -7.145 1.00 97.75 589 TRP A C 1
ATOM 4571 O O . TRP A 1 589 ? 14.808 -4.165 -5.932 1.00 97.75 589 TRP A O 1
ATOM 4581 N N . ALA A 1 590 ? 14.000 -3.033 -7.690 1.00 98.25 590 ALA A N 1
ATOM 4582 C CA . ALA A 1 590 ? 13.327 -2.013 -6.892 1.00 98.25 590 ALA A CA 1
ATOM 4583 C C . ALA A 1 590 ? 12.061 -2.544 -6.207 1.00 98.25 590 ALA A C 1
ATOM 4585 O O . ALA A 1 590 ? 11.697 -2.039 -5.146 1.00 98.25 590 ALA A O 1
ATOM 4586 N N . ILE A 1 591 ? 11.419 -3.569 -6.783 1.00 98.00 591 ILE A N 1
ATOM 4587 C CA . ILE A 1 591 ? 10.296 -4.280 -6.157 1.00 98.00 591 ILE A CA 1
ATOM 4588 C C . ILE A 1 591 ? 10.779 -4.930 -4.856 1.00 98.00 591 ILE A C 1
ATOM 4590 O O . ILE A 1 591 ? 10.250 -4.638 -3.784 1.00 98.00 591 ILE A O 1
ATOM 4594 N N . GLU A 1 592 ? 11.854 -5.712 -4.945 1.00 97.81 592 GLU A N 1
ATOM 4595 C CA . GLU A 1 592 ? 12.501 -6.351 -3.796 1.00 97.81 592 GLU A CA 1
ATOM 4596 C C . GLU A 1 592 ? 13.075 -5.315 -2.815 1.00 97.81 592 GLU A C 1
ATOM 4598 O O . GLU A 1 592 ? 12.907 -5.434 -1.604 1.00 97.81 592 GLU A O 1
ATOM 4603 N N . ALA A 1 593 ? 13.682 -4.238 -3.325 1.00 98.25 593 ALA A N 1
ATOM 4604 C CA . ALA A 1 593 ? 14.233 -3.156 -2.511 1.00 98.25 593 ALA A CA 1
ATOM 4605 C C . ALA A 1 593 ? 13.169 -2.493 -1.623 1.00 98.25 593 ALA A C 1
ATOM 4607 O O . ALA A 1 593 ? 13.431 -2.200 -0.457 1.00 98.25 593 ALA A O 1
ATOM 4608 N N . ALA A 1 594 ? 11.965 -2.253 -2.154 1.00 98.38 594 ALA A N 1
ATOM 4609 C CA . ALA A 1 594 ? 10.875 -1.640 -1.401 1.00 98.38 594 ALA A CA 1
ATOM 4610 C C . ALA A 1 594 ? 10.360 -2.556 -0.276 1.00 98.38 594 ALA A C 1
ATOM 4612 O O . ALA A 1 594 ? 10.071 -2.066 0.818 1.00 98.38 594 ALA A O 1
ATOM 4613 N N . ALA A 1 595 ? 10.300 -3.869 -0.515 1.00 97.69 595 ALA A N 1
ATOM 4614 C CA . ALA A 1 595 ? 9.966 -4.853 0.511 1.00 97.69 595 ALA A CA 1
ATOM 4615 C C . ALA A 1 595 ? 11.070 -4.951 1.581 1.00 97.69 595 ALA A C 1
ATOM 4617 O O . ALA A 1 595 ? 10.782 -4.835 2.772 1.00 97.69 595 ALA A O 1
ATOM 4618 N N . CYS A 1 596 ? 12.343 -5.013 1.177 1.00 96.12 596 CYS A N 1
ATOM 4619 C CA . CYS A 1 596 ? 13.477 -4.977 2.104 1.00 96.12 596 CYS A CA 1
ATOM 4620 C C . CYS A 1 596 ? 13.564 -3.670 2.909 1.00 96.12 596 CYS A C 1
ATOM 4622 O O . CYS A 1 596 ? 14.021 -3.675 4.050 1.00 96.12 596 CYS A O 1
ATOM 4624 N N . PHE A 1 597 ? 13.102 -2.541 2.367 1.00 97.69 597 PHE A N 1
ATOM 4625 C CA . PHE A 1 597 ? 13.020 -1.294 3.129 1.00 97.69 597 PHE A CA 1
ATOM 4626 C C . PHE A 1 597 ? 12.055 -1.414 4.313 1.00 97.69 597 PHE A C 1
ATOM 4628 O O . PHE A 1 597 ? 12.346 -0.909 5.395 1.00 97.69 597 PHE A O 1
ATOM 4635 N N . MET A 1 598 ? 10.934 -2.117 4.149 1.00 97.44 598 MET A N 1
ATOM 4636 C CA . MET A 1 598 ? 9.952 -2.325 5.220 1.00 97.44 598 MET A CA 1
ATOM 4637 C C . MET A 1 598 ? 10.463 -3.272 6.318 1.00 97.44 598 MET A C 1
ATOM 4639 O O . MET A 1 598 ? 10.035 -3.158 7.462 1.00 97.44 598 MET A O 1
ATOM 4643 N N . GLU A 1 599 ? 11.458 -4.115 6.033 1.00 94.56 599 GLU A N 1
ATOM 4644 C CA . GLU A 1 599 ? 12.148 -4.928 7.050 1.00 94.56 599 GLU A CA 1
ATOM 4645 C C . GLU A 1 599 ? 12.927 -4.091 8.079 1.00 94.56 599 GLU A C 1
ATOM 4647 O O . GLU A 1 599 ? 13.239 -4.565 9.167 1.00 94.56 599 GLU A O 1
ATOM 4652 N N . SER A 1 600 ? 13.253 -2.836 7.755 1.00 94.88 600 SER A N 1
ATOM 4653 C CA . SER A 1 600 ? 14.014 -1.938 8.638 1.00 94.88 600 SER A CA 1
ATOM 4654 C C . SER A 1 600 ? 13.164 -1.237 9.706 1.00 94.88 600 SER A C 1
ATOM 4656 O O . SER A 1 600 ? 13.641 -0.313 10.370 1.00 94.88 600 SER A O 1
ATOM 4658 N N . LEU A 1 601 ? 11.904 -1.648 9.861 1.00 94.44 601 LEU A N 1
ATOM 4659 C CA . LEU A 1 601 ? 10.964 -1.069 10.810 1.00 94.44 601 LEU A CA 1
ATOM 4660 C C . LEU A 1 601 ? 11.468 -1.146 12.254 1.00 94.44 601 LEU A C 1
ATOM 4662 O O . LEU A 1 601 ? 11.895 -2.194 12.731 1.00 94.44 601 LEU A O 1
ATOM 4666 N N . GLN A 1 602 ? 11.383 -0.019 12.962 1.00 93.62 602 GLN A N 1
ATOM 4667 C CA . GLN A 1 602 ? 11.708 0.093 14.384 1.00 93.62 602 GLN A CA 1
ATOM 4668 C C . GLN A 1 602 ? 10.609 0.865 15.112 1.00 93.62 602 GLN A C 1
ATOM 4670 O O . GLN A 1 602 ? 10.317 2.009 14.746 1.00 93.62 602 GLN A O 1
ATOM 4675 N N . ALA A 1 603 ? 10.027 0.248 16.140 1.00 92.94 603 ALA A N 1
ATOM 4676 C CA . ALA A 1 603 ? 8.990 0.854 16.967 1.00 92.94 603 ALA A CA 1
ATOM 4677 C C . ALA A 1 603 ? 9.551 2.008 17.814 1.00 92.94 603 ALA A C 1
ATOM 4679 O O . ALA A 1 603 ? 10.682 1.956 18.299 1.00 92.94 603 ALA A O 1
ATOM 4680 N N . THR A 1 604 ? 8.743 3.046 18.009 1.00 93.19 604 THR A N 1
ATOM 4681 C CA . THR A 1 604 ? 9.034 4.215 18.846 1.00 93.19 604 THR A CA 1
ATOM 4682 C C . THR A 1 604 ? 7.780 4.655 19.600 1.00 93.19 604 THR A C 1
ATOM 4684 O O . THR A 1 604 ? 6.663 4.271 19.257 1.00 93.19 604 THR A O 1
ATOM 4687 N N . ASP A 1 605 ? 7.932 5.548 20.579 1.00 90.31 605 ASP A N 1
ATOM 4688 C CA . ASP A 1 605 ? 6.801 6.076 21.359 1.00 90.31 605 ASP A CA 1
ATOM 4689 C C . ASP A 1 605 ? 5.775 6.859 20.516 1.00 90.31 605 ASP A C 1
ATOM 4691 O O . ASP A 1 605 ? 4.626 7.031 20.921 1.00 90.31 605 ASP A O 1
ATOM 4695 N N . PHE A 1 606 ? 6.167 7.348 19.332 1.00 91.81 606 PHE A N 1
ATOM 4696 C CA . PHE A 1 606 ? 5.280 8.070 18.413 1.00 91.81 606 PHE A CA 1
ATOM 4697 C C . PHE A 1 606 ? 4.769 7.213 17.245 1.00 91.81 606 PHE A C 1
ATOM 4699 O O . PHE A 1 606 ? 3.974 7.712 16.440 1.00 91.81 606 PHE A O 1
ATOM 4706 N N . GLY A 1 607 ? 5.237 5.970 17.114 1.00 94.88 607 GLY A N 1
ATOM 4707 C CA . GLY A 1 607 ? 4.946 5.086 15.989 1.00 94.88 607 GLY A CA 1
ATOM 4708 C C . GLY A 1 607 ? 6.174 4.299 15.556 1.00 94.88 607 GLY A C 1
ATOM 4709 O O . GLY A 1 607 ? 6.597 3.382 16.249 1.00 94.88 607 GLY A O 1
ATOM 4710 N N . TRP A 1 608 ? 6.713 4.632 14.385 1.00 96.19 608 TRP A N 1
ATOM 4711 C CA . TRP A 1 608 ? 7.721 3.835 13.697 1.00 96.19 608 TRP A CA 1
ATOM 4712 C C . TRP A 1 608 ? 8.759 4.701 12.986 1.00 96.19 608 TRP A C 1
ATOM 4714 O O . TRP A 1 608 ? 8.461 5.784 12.467 1.00 96.19 608 TRP A O 1
ATOM 4724 N N . THR A 1 609 ? 9.981 4.183 12.906 1.00 96.00 609 THR A N 1
ATOM 4725 C CA . THR A 1 609 ? 11.029 4.680 12.005 1.00 96.00 609 THR A CA 1
ATOM 4726 C C . THR A 1 609 ? 11.384 3.610 10.979 1.00 96.00 609 THR A C 1
ATOM 4728 O O . THR A 1 609 ? 11.334 2.422 11.294 1.00 96.00 609 THR A O 1
ATOM 4731 N N . LEU A 1 610 ? 11.717 4.038 9.760 1.00 95.25 610 LEU A N 1
ATOM 4732 C CA . LEU A 1 610 ? 12.152 3.175 8.666 1.00 95.25 610 LEU A CA 1
ATOM 4733 C C . LEU A 1 610 ? 13.473 3.660 8.076 1.00 95.25 610 LEU A C 1
ATOM 4735 O O . LEU A 1 610 ? 13.695 4.863 7.872 1.00 95.25 610 LEU A O 1
ATOM 4739 N N . GLY A 1 611 ? 14.305 2.687 7.741 1.00 92.88 611 GLY A N 1
ATOM 4740 C CA . GLY A 1 611 ? 15.645 2.841 7.214 1.00 92.88 611 GLY A CA 1
ATOM 4741 C C . GLY A 1 611 ? 16.652 3.258 8.278 1.00 92.88 611 GLY A C 1
ATOM 4742 O O . GLY A 1 611 ? 16.481 3.018 9.478 1.00 92.88 611 GLY A O 1
ATOM 4743 N N . GLY A 1 612 ? 17.711 3.909 7.820 1.00 90.44 612 GLY A N 1
ATOM 4744 C CA . GLY A 1 612 ? 18.935 4.135 8.565 1.00 90.44 612 GLY A CA 1
ATOM 4745 C C . GLY A 1 612 ? 19.938 3.012 8.314 1.00 90.44 612 GLY A C 1
ATOM 4746 O O . GLY A 1 612 ? 19.588 1.834 8.328 1.00 90.44 612 GLY A O 1
ATOM 4747 N N . ILE A 1 613 ? 21.203 3.398 8.145 1.00 88.00 613 ILE A N 1
ATOM 4748 C CA . ILE A 1 613 ? 22.320 2.498 7.806 1.00 88.00 613 ILE A CA 1
ATOM 4749 C C . ILE A 1 613 ? 22.566 1.376 8.832 1.00 88.00 613 ILE A C 1
ATOM 4751 O O . ILE A 1 613 ? 23.224 0.395 8.508 1.00 88.00 613 ILE A O 1
ATOM 4755 N N . GLU A 1 614 ? 21.992 1.502 10.031 1.00 89.50 614 GLU A N 1
ATOM 4756 C CA . GLU A 1 614 ? 22.119 0.557 11.148 1.00 89.50 614 GLU A CA 1
ATOM 4757 C C . GLU A 1 614 ? 20.962 -0.456 11.250 1.00 89.50 614 GLU A C 1
ATOM 4759 O O . GLU A 1 614 ? 20.993 -1.332 12.109 1.00 89.50 614 GLU A O 1
ATOM 4764 N N . ASN A 1 615 ? 19.917 -0.337 10.422 1.00 90.50 615 ASN A N 1
ATOM 4765 C CA . ASN A 1 615 ? 18.690 -1.129 10.556 1.00 90.50 615 ASN A CA 1
ATOM 4766 C C . ASN A 1 615 ? 18.429 -2.035 9.346 1.00 90.50 615 ASN A C 1
ATOM 4768 O O . ASN A 1 615 ? 18.865 -1.769 8.222 1.00 90.50 615 ASN A O 1
ATOM 4772 N N . GLY A 1 616 ? 17.626 -3.081 9.565 1.00 89.19 616 GLY A N 1
ATOM 4773 C CA . GLY A 1 616 ? 17.276 -4.050 8.528 1.00 89.19 616 GLY A CA 1
ATOM 4774 C C . GLY A 1 616 ? 18.532 -4.669 7.913 1.00 89.19 616 GLY A C 1
ATOM 4775 O O . GLY A 1 616 ? 19.458 -5.053 8.623 1.00 89.19 616 GLY A O 1
ATOM 4776 N N . ARG A 1 617 ? 18.591 -4.723 6.580 1.00 90.94 617 ARG A N 1
ATOM 4777 C CA . ARG A 1 617 ? 19.752 -5.252 5.842 1.00 90.94 617 ARG A CA 1
ATOM 4778 C C . ARG A 1 617 ? 20.770 -4.181 5.430 1.00 90.94 617 ARG A C 1
ATOM 4780 O O . ARG A 1 617 ? 21.759 -4.507 4.774 1.00 90.94 617 ARG A O 1
ATOM 4787 N N . ALA A 1 618 ? 20.566 -2.914 5.801 1.00 91.31 618 ALA A N 1
ATOM 4788 C CA . ALA A 1 618 ? 21.498 -1.838 5.464 1.00 91.31 618 ALA A CA 1
ATOM 4789 C C . ALA A 1 618 ? 22.920 -2.040 6.043 1.00 91.31 618 ALA A C 1
ATOM 4791 O O . ALA A 1 618 ? 23.873 -1.758 5.310 1.00 91.31 618 ALA A O 1
ATOM 4792 N N . PRO A 1 619 ? 23.115 -2.615 7.252 1.00 94.00 619 PRO A N 1
ATOM 4793 C CA . PRO A 1 619 ? 24.452 -2.949 7.749 1.00 94.00 619 PRO A CA 1
ATOM 4794 C C . PRO A 1 619 ? 25.200 -3.921 6.831 1.00 94.00 619 PRO A C 1
ATOM 4796 O O . PRO A 1 619 ? 26.360 -3.692 6.492 1.00 94.00 619 PRO A O 1
ATOM 4799 N N . ALA A 1 620 ? 24.513 -4.960 6.344 1.00 93.12 620 ALA A N 1
ATOM 4800 C CA . ALA A 1 620 ? 25.085 -5.901 5.384 1.00 93.12 620 ALA A CA 1
ATOM 4801 C C . ALA A 1 620 ? 25.392 -5.209 4.048 1.00 93.12 620 ALA A C 1
ATOM 4803 O O . ALA A 1 620 ? 26.465 -5.402 3.487 1.00 93.12 620 ALA A O 1
ATOM 4804 N N . ALA A 1 621 ? 24.500 -4.342 3.559 1.00 95.44 621 ALA A N 1
ATOM 4805 C CA . ALA A 1 621 ? 24.746 -3.537 2.360 1.00 95.44 621 ALA A CA 1
ATOM 4806 C C . ALA A 1 621 ? 26.014 -2.670 2.489 1.00 95.44 621 ALA A C 1
ATOM 4808 O O . ALA A 1 621 ? 26.788 -2.543 1.539 1.00 95.44 621 ALA A O 1
ATOM 4809 N N . ARG A 1 622 ? 26.228 -2.089 3.677 1.00 95.94 622 ARG A N 1
ATOM 4810 C CA . ARG A 1 622 ? 27.385 -1.250 4.005 1.00 95.94 622 ARG A CA 1
ATOM 4811 C C . ARG A 1 622 ? 28.671 -2.060 4.021 1.00 95.94 622 ARG A C 1
ATOM 4813 O O . ARG A 1 622 ? 29.632 -1.663 3.367 1.00 95.94 622 ARG A O 1
ATOM 4820 N N . GLN A 1 623 ? 28.668 -3.193 4.720 1.00 96.25 623 GLN A N 1
ATOM 4821 C CA . GLN A 1 623 ? 29.802 -4.112 4.770 1.00 96.25 623 GLN A CA 1
ATOM 4822 C C . GLN A 1 623 ? 30.184 -4.581 3.360 1.00 96.25 623 GLN A C 1
ATOM 4824 O O . GLN A 1 623 ? 31.338 -4.448 2.956 1.00 96.25 623 GLN A O 1
ATOM 4829 N N . ARG A 1 624 ? 29.198 -5.012 2.561 1.00 94.69 624 ARG A N 1
ATOM 4830 C CA . ARG A 1 624 ? 29.419 -5.466 1.180 1.00 94.69 624 ARG A CA 1
ATOM 4831 C C . ARG A 1 624 ? 30.103 -4.396 0.334 1.00 94.69 624 ARG A C 1
ATOM 4833 O O . ARG A 1 624 ? 31.048 -4.695 -0.389 1.00 94.69 624 ARG A O 1
ATOM 4840 N N . LEU A 1 625 ? 29.658 -3.146 0.453 1.00 96.56 625 LEU A N 1
ATOM 4841 C CA . LEU A 1 625 ? 30.184 -2.038 -0.338 1.00 96.56 625 LEU A CA 1
ATOM 4842 C C . LEU A 1 625 ? 31.573 -1.563 0.112 1.00 96.56 625 LEU A C 1
ATOM 4844 O O . LEU A 1 625 ? 32.403 -1.240 -0.738 1.00 96.56 625 LEU A O 1
ATOM 4848 N N . LEU A 1 626 ? 31.800 -1.444 1.423 1.00 96.19 626 LEU A N 1
ATOM 4849 C CA . LEU A 1 626 ? 32.990 -0.790 1.982 1.00 96.19 626 LEU A CA 1
ATOM 4850 C C . LEU A 1 626 ? 34.119 -1.765 2.327 1.00 96.19 626 LEU A C 1
ATOM 4852 O O . LEU A 1 626 ? 35.282 -1.369 2.282 1.00 96.19 626 LEU A O 1
ATOM 4856 N N . GLU A 1 627 ? 33.787 -3.007 2.6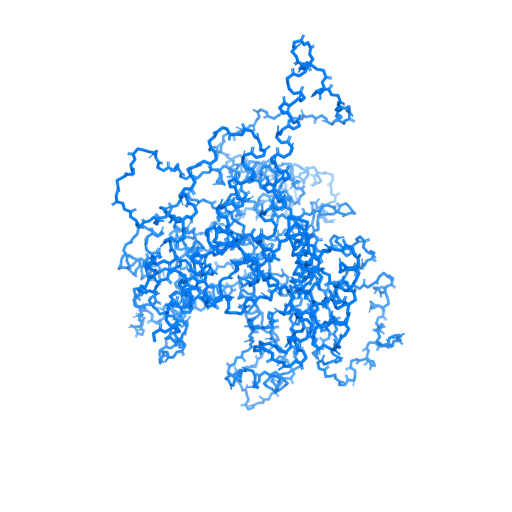73 1.00 95.69 627 GLU A N 1
ATOM 4857 C CA . GLU A 1 627 ? 34.744 -4.014 3.148 1.00 95.69 627 GLU A CA 1
ATOM 4858 C C . GLU A 1 627 ? 34.933 -5.125 2.113 1.00 95.69 627 GLU A C 1
ATOM 4860 O O . GLU A 1 627 ? 36.063 -5.404 1.714 1.00 95.69 627 GLU A O 1
ATOM 4865 N N . ASP A 1 628 ? 33.838 -5.694 1.600 1.00 95.94 628 ASP A N 1
ATOM 4866 C CA . ASP A 1 628 ? 33.909 -6.813 0.645 1.00 95.94 628 ASP A CA 1
ATOM 4867 C C . ASP A 1 628 ? 34.144 -6.351 -0.806 1.00 95.94 628 ASP A C 1
ATOM 4869 O O . ASP A 1 628 ? 34.321 -7.173 -1.708 1.00 95.94 628 ASP A O 1
ATOM 4873 N N . ASN A 1 629 ? 34.142 -5.033 -1.043 1.00 94.25 629 ASN A N 1
ATOM 4874 C CA . ASN A 1 629 ? 34.279 -4.396 -2.357 1.00 94.25 629 ASN A CA 1
ATOM 4875 C C . ASN A 1 629 ? 33.273 -4.930 -3.403 1.00 94.25 629 ASN A C 1
ATOM 4877 O O . ASN A 1 629 ? 33.571 -5.035 -4.595 1.00 94.25 629 ASN A O 1
ATOM 4881 N N . PHE A 1 630 ? 32.069 -5.273 -2.947 1.00 97.12 630 PHE A N 1
ATOM 4882 C CA . PHE A 1 630 ? 30.964 -5.735 -3.772 1.00 97.12 630 PHE A CA 1
ATOM 4883 C C . PHE A 1 630 ? 30.039 -4.572 -4.138 1.00 97.12 630 PHE A C 1
ATOM 4885 O O . PHE A 1 630 ? 29.494 -3.887 -3.269 1.00 97.12 630 PHE A O 1
ATOM 4892 N N . TYR A 1 631 ? 29.823 -4.373 -5.439 1.00 97.56 631 TYR A N 1
ATOM 4893 C CA . TYR A 1 631 ? 28.823 -3.443 -5.948 1.00 97.56 631 TYR A CA 1
ATOM 4894 C C . TYR A 1 631 ? 28.432 -3.772 -7.390 1.00 97.56 631 TYR A C 1
ATOM 4896 O O . TYR A 1 631 ? 29.298 -3.850 -8.260 1.00 97.56 631 TYR A O 1
ATOM 4904 N N . VAL A 1 632 ? 27.133 -3.904 -7.647 1.00 97.50 632 VAL A N 1
ATOM 4905 C CA . VAL A 1 632 ? 26.549 -3.946 -8.993 1.00 97.50 632 VAL A CA 1
ATOM 4906 C C . VAL A 1 632 ? 26.134 -2.520 -9.388 1.00 97.50 632 VAL A C 1
ATOM 4908 O O . VAL A 1 632 ? 25.293 -1.945 -8.694 1.00 97.50 632 VAL A O 1
ATOM 4911 N N . PRO A 1 633 ? 26.690 -1.921 -10.456 1.00 97.25 633 PRO A N 1
ATOM 4912 C CA . PRO A 1 633 ? 26.318 -0.573 -10.900 1.00 97.25 633 PRO A CA 1
ATOM 4913 C C . PRO A 1 633 ? 24.815 -0.421 -11.157 1.00 97.25 633 PRO A C 1
ATOM 4915 O O . PRO A 1 633 ? 24.176 -1.359 -11.642 1.00 97.25 633 PRO A O 1
ATOM 4918 N N . LEU A 1 634 ? 24.238 0.760 -10.889 1.00 96.94 634 LEU A N 1
ATOM 4919 C CA . LEU A 1 634 ? 22.799 0.975 -11.097 1.00 96.94 634 LEU A CA 1
ATOM 4920 C C . LEU A 1 634 ? 22.370 0.756 -12.551 1.00 96.94 634 LEU A C 1
ATOM 4922 O O . LEU A 1 634 ? 21.266 0.272 -12.781 1.00 96.94 634 LEU A O 1
ATOM 4926 N N . GLU A 1 635 ? 23.219 1.078 -13.527 1.00 95.88 635 GLU A N 1
ATOM 4927 C CA . GLU A 1 635 ? 22.936 0.840 -14.950 1.00 95.88 635 GLU A CA 1
ATOM 4928 C C . GLU A 1 635 ? 22.744 -0.656 -15.252 1.00 95.88 635 GLU A C 1
ATOM 4930 O O . GLU A 1 635 ? 21.773 -1.036 -15.901 1.00 95.88 635 GLU A O 1
ATOM 4935 N N . GLU A 1 636 ? 23.609 -1.515 -14.705 1.00 95.69 636 GLU A N 1
ATOM 4936 C CA . GLU A 1 636 ? 23.483 -2.972 -14.826 1.00 95.69 636 GLU A CA 1
ATOM 4937 C C . GLU A 1 636 ? 22.234 -3.466 -14.082 1.00 95.69 636 GLU A C 1
ATOM 4939 O O . GLU A 1 636 ? 21.414 -4.191 -14.639 1.00 95.69 636 GLU A O 1
ATOM 4944 N N . LEU A 1 637 ? 22.050 -3.022 -12.836 1.00 95.44 637 LEU A N 1
ATOM 4945 C CA . LEU A 1 637 ? 20.978 -3.484 -11.957 1.00 95.44 637 LEU A CA 1
ATOM 4946 C C . LEU A 1 637 ? 19.575 -3.099 -12.463 1.00 95.44 637 LEU A C 1
ATOM 4948 O O . LEU A 1 637 ? 18.639 -3.893 -12.390 1.00 95.44 637 LEU A O 1
ATOM 4952 N N . THR A 1 638 ? 19.411 -1.880 -12.979 1.00 95.25 638 THR A N 1
ATOM 4953 C CA . THR A 1 638 ? 18.133 -1.385 -13.527 1.00 95.25 638 THR A CA 1
ATOM 4954 C C . THR A 1 638 ? 17.763 -2.053 -14.850 1.00 95.25 638 THR A C 1
ATOM 4956 O O . THR A 1 638 ? 16.570 -2.191 -15.137 1.00 95.25 638 THR A O 1
ATOM 4959 N N . ALA A 1 639 ? 18.757 -2.513 -15.617 1.00 94.25 639 ALA A N 1
ATOM 4960 C CA . ALA A 1 639 ? 18.556 -3.248 -16.860 1.00 94.25 639 ALA A CA 1
ATOM 4961 C C . ALA A 1 639 ? 18.066 -4.692 -16.645 1.00 94.25 639 ALA A C 1
ATOM 4963 O O . ALA A 1 639 ? 17.532 -5.286 -17.579 1.00 94.25 639 ALA A O 1
ATOM 4964 N N . MET A 1 640 ? 18.219 -5.257 -15.441 1.00 95.06 640 MET A N 1
ATOM 4965 C CA . MET A 1 640 ? 17.768 -6.618 -15.140 1.00 95.06 640 MET A CA 1
ATOM 4966 C C . MET A 1 640 ? 16.240 -6.697 -15.007 1.00 95.06 640 MET A C 1
ATOM 4968 O O . MET A 1 640 ? 15.618 -5.979 -14.211 1.00 95.06 640 MET A O 1
ATOM 4972 N N . GLY A 1 641 ? 15.644 -7.629 -15.750 1.00 95.12 641 GLY A N 1
ATOM 4973 C CA . GLY A 1 641 ? 14.303 -8.137 -15.494 1.00 95.12 641 GLY A CA 1
ATOM 4974 C C . GLY A 1 641 ? 14.311 -9.209 -14.405 1.00 95.12 641 GLY A C 1
ATOM 4975 O O . GLY A 1 641 ? 15.361 -9.611 -13.895 1.00 95.12 641 GLY A O 1
ATOM 4976 N N . ARG A 1 642 ? 13.124 -9.695 -14.034 1.00 94.19 642 ARG A N 1
ATOM 4977 C CA . ARG A 1 642 ? 12.955 -10.698 -12.972 1.00 94.19 642 ARG A CA 1
ATOM 4978 C C . ARG A 1 642 ? 13.804 -11.945 -13.201 1.00 94.19 642 ARG A C 1
ATOM 4980 O O . ARG A 1 642 ? 14.438 -12.429 -12.269 1.00 94.19 642 ARG A O 1
ATOM 4987 N N . ARG A 1 643 ? 13.816 -12.472 -14.429 1.00 93.81 643 ARG A N 1
ATOM 4988 C CA . ARG A 1 643 ? 14.525 -13.718 -14.744 1.00 93.81 643 ARG A CA 1
ATOM 4989 C C . ARG A 1 643 ? 16.035 -13.554 -14.605 1.00 93.81 643 ARG A C 1
ATOM 4991 O O . ARG A 1 643 ? 16.668 -14.419 -14.008 1.00 93.81 643 ARG A O 1
ATOM 4998 N N . GLU A 1 644 ? 16.599 -12.482 -15.157 1.00 95.44 644 GLU A N 1
ATOM 4999 C CA . GLU A 1 644 ? 18.029 -12.186 -15.053 1.00 95.44 644 GLU A CA 1
ATOM 5000 C C . GLU A 1 644 ? 18.427 -11.973 -13.592 1.00 95.44 644 GLU A C 1
ATOM 5002 O O . GLU A 1 644 ? 19.389 -12.579 -13.130 1.00 95.44 644 GLU A O 1
ATOM 5007 N N . PHE A 1 645 ? 17.633 -11.194 -12.853 1.00 94.69 645 PHE A N 1
ATOM 5008 C CA . PHE A 1 645 ? 17.864 -10.916 -11.441 1.00 94.69 645 PHE A CA 1
ATOM 5009 C C . PHE A 1 645 ? 17.855 -12.199 -10.596 1.00 94.69 645 PHE A C 1
ATOM 5011 O O . PHE A 1 645 ? 18.803 -12.467 -9.867 1.00 94.69 645 PHE A O 1
ATOM 5018 N N . GLN A 1 646 ? 16.819 -13.037 -10.724 1.00 91.56 646 GLN A N 1
ATOM 5019 C CA . GLN A 1 646 ? 16.673 -14.273 -9.941 1.00 91.56 646 GLN A CA 1
ATOM 5020 C C . GLN A 1 646 ? 17.705 -15.355 -10.300 1.00 91.56 646 GLN A C 1
ATOM 5022 O O . GLN A 1 646 ? 17.986 -16.227 -9.478 1.00 91.56 646 GLN A O 1
ATOM 5027 N N . ALA A 1 647 ? 18.253 -15.328 -11.517 1.00 92.31 647 ALA A N 1
ATOM 5028 C CA . ALA A 1 647 ? 19.267 -16.277 -11.969 1.00 92.31 647 ALA A CA 1
ATOM 5029 C C . ALA A 1 647 ? 20.709 -15.832 -11.659 1.00 92.31 647 ALA A C 1
ATOM 5031 O O . ALA A 1 647 ? 21.637 -16.613 -11.886 1.00 92.31 647 ALA A O 1
ATOM 5032 N N . ASP A 1 648 ? 20.920 -14.604 -11.172 1.00 94.12 648 ASP A N 1
ATOM 5033 C CA . ASP A 1 648 ? 22.256 -14.083 -10.890 1.00 94.12 648 ASP A CA 1
ATOM 5034 C C . ASP A 1 648 ? 22.918 -14.862 -9.741 1.00 94.12 648 ASP A C 1
ATOM 5036 O O . ASP A 1 648 ? 22.363 -15.022 -8.653 1.00 94.12 648 ASP A O 1
ATOM 5040 N N . ALA A 1 649 ? 24.144 -15.339 -9.959 1.00 93.69 649 ALA A N 1
ATOM 5041 C CA . ALA A 1 649 ? 24.893 -16.080 -8.945 1.00 93.69 649 ALA A CA 1
ATOM 5042 C C . ALA A 1 649 ? 25.217 -15.235 -7.695 1.00 93.69 649 ALA A C 1
ATOM 5044 O O . ALA A 1 649 ? 25.481 -15.797 -6.635 1.00 93.69 649 ALA A O 1
ATOM 5045 N N . ARG A 1 650 ? 25.181 -13.901 -7.819 1.00 95.25 650 ARG A N 1
ATOM 5046 C CA . ARG A 1 650 ? 25.420 -12.907 -6.761 1.00 95.25 650 ARG A CA 1
ATOM 5047 C C . ARG A 1 650 ? 24.135 -12.504 -6.030 1.00 95.25 650 ARG A C 1
ATOM 5049 O O . ARG A 1 650 ? 24.136 -11.517 -5.298 1.00 95.25 650 ARG A O 1
ATOM 5056 N N . LEU A 1 651 ? 23.014 -13.197 -6.258 1.00 92.44 651 LEU A N 1
ATOM 5057 C CA . LEU A 1 651 ? 21.701 -12.811 -5.733 1.00 92.44 651 LEU A CA 1
ATOM 5058 C C . LEU A 1 651 ? 21.696 -12.504 -4.217 1.00 92.44 651 LEU A C 1
ATOM 5060 O O . LEU A 1 651 ? 21.141 -11.467 -3.846 1.00 92.44 651 LEU A O 1
ATOM 5064 N N . PRO A 1 652 ? 22.325 -13.303 -3.326 1.00 89.88 652 PRO A N 1
ATOM 5065 C CA . PRO A 1 652 ? 22.363 -12.984 -1.894 1.00 89.88 652 PRO A CA 1
ATOM 5066 C C . PRO A 1 652 ? 23.023 -11.628 -1.584 1.00 89.88 652 PRO A C 1
ATOM 5068 O O . PRO A 1 652 ? 22.520 -10.843 -0.775 1.00 89.88 652 PRO A O 1
ATOM 5071 N N . GLU A 1 653 ? 24.135 -11.320 -2.249 1.00 93.81 653 GLU A N 1
ATOM 5072 C CA . GLU A 1 653 ? 24.823 -10.034 -2.154 1.00 93.81 653 GLU A CA 1
ATOM 5073 C C . GLU A 1 653 ? 23.989 -8.887 -2.725 1.00 93.81 653 GLU A C 1
ATOM 5075 O O . GLU A 1 653 ? 23.908 -7.817 -2.114 1.00 93.81 653 GLU A O 1
ATOM 5080 N N . ILE A 1 654 ? 23.323 -9.120 -3.859 1.00 96.62 654 ILE A N 1
ATOM 5081 C CA . ILE A 1 654 ? 22.428 -8.145 -4.485 1.00 96.62 654 ILE A CA 1
ATOM 5082 C C . ILE A 1 654 ? 21.288 -7.785 -3.526 1.00 96.62 654 ILE A C 1
ATOM 5084 O O . ILE A 1 654 ? 21.022 -6.601 -3.343 1.00 96.62 654 ILE A O 1
ATOM 5088 N N . TYR A 1 655 ? 20.679 -8.752 -2.829 1.00 93.62 655 TYR A N 1
ATOM 5089 C CA . TYR A 1 655 ? 19.642 -8.479 -1.820 1.00 93.62 655 TYR A CA 1
ATOM 5090 C C . TYR A 1 655 ? 20.132 -7.566 -0.688 1.00 93.62 655 TYR A C 1
ATOM 5092 O O . TYR A 1 655 ? 19.387 -6.718 -0.186 1.00 93.62 655 TYR A O 1
ATOM 5100 N N . SER A 1 656 ? 21.402 -7.696 -0.301 1.00 93.81 656 SER A N 1
ATOM 5101 C CA . SER A 1 656 ? 22.010 -6.771 0.658 1.00 93.81 656 SER A CA 1
ATOM 5102 C C . SER A 1 656 ? 22.113 -5.375 0.036 1.00 93.81 656 SER A C 1
ATOM 5104 O O . SER A 1 656 ? 21.585 -4.412 0.584 1.00 93.81 656 SER A O 1
ATOM 5106 N N . GLN A 1 657 ? 22.702 -5.262 -1.158 1.00 97.56 657 GLN A N 1
ATOM 5107 C CA . GLN A 1 657 ? 22.873 -3.984 -1.852 1.00 97.56 657 GLN A CA 1
ATOM 5108 C C . GLN A 1 657 ? 21.551 -3.239 -2.102 1.00 97.56 657 GLN A C 1
ATOM 5110 O O . GLN A 1 657 ? 21.474 -2.040 -1.828 1.00 97.56 657 GLN A O 1
ATOM 5115 N N . ILE A 1 658 ? 20.512 -3.910 -2.608 1.00 97.94 658 ILE A N 1
ATOM 5116 C CA . ILE A 1 658 ? 19.227 -3.264 -2.927 1.00 97.94 658 ILE A CA 1
ATOM 5117 C C . ILE A 1 658 ? 18.543 -2.706 -1.678 1.00 97.94 658 ILE A C 1
ATOM 5119 O O . ILE A 1 658 ? 17.852 -1.695 -1.763 1.00 97.94 658 ILE A O 1
ATOM 5123 N N . SER A 1 659 ? 18.786 -3.314 -0.515 1.00 95.38 659 SER A N 1
ATOM 5124 C CA . SER A 1 659 ? 18.281 -2.818 0.766 1.00 95.38 659 SER A CA 1
ATOM 5125 C C . SER A 1 659 ? 18.932 -1.482 1.134 1.00 95.38 659 SER A C 1
ATOM 5127 O O . SER A 1 659 ? 18.244 -0.538 1.523 1.00 95.38 659 SER A O 1
ATOM 5129 N N . GLY A 1 660 ? 20.252 -1.368 0.943 1.00 96.94 660 GLY A N 1
ATOM 5130 C CA . GLY A 1 660 ? 20.977 -0.103 1.095 1.00 96.94 660 GLY A CA 1
ATOM 5131 C C . GLY A 1 660 ? 20.541 0.947 0.069 1.00 96.94 660 GLY A C 1
ATOM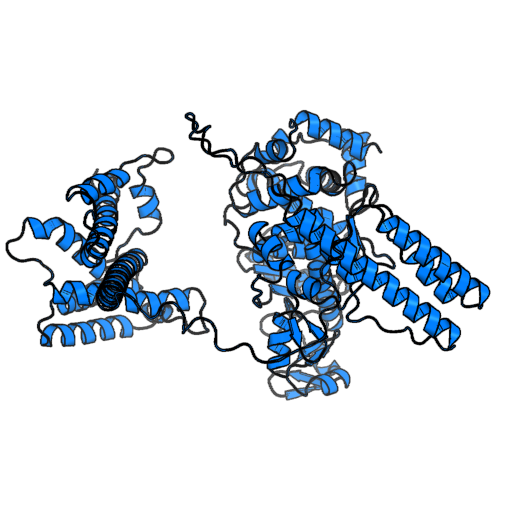 5132 O O . GLY A 1 660 ? 20.379 2.119 0.412 1.00 96.94 660 GLY A O 1
ATOM 5133 N N . LEU A 1 661 ? 20.298 0.541 -1.182 1.00 98.12 661 LEU A N 1
ATOM 5134 C CA . LEU A 1 661 ? 19.778 1.435 -2.220 1.00 98.12 661 LEU A CA 1
ATOM 5135 C C . LEU A 1 661 ? 18.383 1.960 -1.869 1.00 98.12 661 LEU A C 1
ATOM 5137 O O . LEU A 1 661 ? 18.131 3.150 -2.048 1.00 98.12 661 LEU A O 1
ATOM 5141 N N . ALA A 1 662 ? 17.494 1.118 -1.335 1.00 97.69 662 ALA A N 1
ATOM 5142 C CA . ALA A 1 662 ? 16.177 1.554 -0.883 1.00 97.69 662 ALA A CA 1
ATOM 5143 C C . ALA A 1 662 ? 16.290 2.632 0.203 1.00 97.69 662 ALA A C 1
ATOM 5145 O O . ALA A 1 662 ? 15.641 3.675 0.104 1.00 97.69 662 ALA A O 1
ATOM 5146 N N . ASP A 1 663 ? 17.166 2.429 1.193 1.00 97.06 663 ASP A N 1
ATOM 5147 C CA . ASP A 1 663 ? 17.440 3.438 2.218 1.00 97.06 663 ASP A CA 1
ATOM 5148 C C . ASP A 1 663 ? 18.007 4.731 1.615 1.00 97.06 663 ASP A C 1
ATOM 5150 O O . ASP A 1 663 ? 17.523 5.822 1.911 1.00 97.06 663 ASP A O 1
ATOM 5154 N N . PHE A 1 664 ? 18.970 4.637 0.698 1.00 97.50 664 PHE A N 1
ATOM 5155 C CA . PHE A 1 664 ? 19.507 5.801 -0.005 1.00 97.50 664 PHE A CA 1
ATOM 5156 C C . PHE A 1 664 ? 18.428 6.580 -0.768 1.00 97.50 664 PHE A C 1
ATOM 5158 O O . PHE A 1 664 ? 18.343 7.803 -0.640 1.00 97.50 664 PHE A O 1
ATOM 5165 N N . PHE A 1 665 ? 17.574 5.903 -1.532 1.00 97.50 665 PHE A N 1
ATOM 5166 C CA . PHE A 1 665 ? 16.536 6.573 -2.307 1.00 97.50 665 PHE A CA 1
ATOM 5167 C C . PHE A 1 665 ? 15.431 7.167 -1.420 1.00 97.50 665 PHE A C 1
ATOM 5169 O O . PHE A 1 665 ? 14.941 8.265 -1.699 1.00 97.50 665 PHE A O 1
ATOM 5176 N N . MET A 1 666 ? 15.071 6.497 -0.323 1.00 96.56 666 MET A N 1
ATOM 5177 C CA . MET A 1 666 ? 14.009 6.943 0.584 1.00 96.56 666 MET A CA 1
ATOM 5178 C C . MET A 1 666 ? 14.471 7.989 1.608 1.00 96.56 666 MET A C 1
ATOM 5180 O O . MET A 1 666 ? 13.692 8.885 1.952 1.00 96.56 666 MET A O 1
ATOM 5184 N N . ASN A 1 667 ? 15.716 7.909 2.086 1.00 95.19 667 ASN A N 1
ATOM 5185 C CA . ASN A 1 667 ? 16.240 8.694 3.211 1.00 95.19 667 ASN A CA 1
ATOM 5186 C C . ASN A 1 667 ? 17.473 9.545 2.867 1.00 95.19 667 ASN A C 1
ATOM 5188 O O . ASN A 1 667 ? 17.737 10.553 3.538 1.00 95.19 667 ASN A O 1
ATOM 5192 N N . GLY A 1 668 ? 18.208 9.203 1.808 1.00 92.56 668 GLY A N 1
ATOM 5193 C CA . GLY A 1 668 ? 19.415 9.906 1.381 1.00 92.56 668 GLY A CA 1
ATOM 5194 C C . GLY A 1 668 ? 19.181 11.398 1.143 1.00 92.56 668 GLY A C 1
ATOM 5195 O O . GLY A 1 668 ? 18.178 11.824 0.567 1.00 92.56 668 GLY A O 1
ATOM 5196 N N . GLN A 1 669 ? 20.117 12.219 1.634 1.00 89.62 669 GLN A N 1
ATOM 5197 C CA . GLN A 1 669 ? 20.053 13.688 1.551 1.00 89.62 669 GLN A CA 1
ATOM 5198 C C . GLN A 1 669 ? 18.699 14.267 2.018 1.00 89.62 669 GLN A C 1
ATOM 5200 O O . GLN A 1 669 ? 18.144 15.146 1.363 1.00 89.62 669 GLN A O 1
ATOM 5205 N N . ARG A 1 670 ? 18.169 13.777 3.152 1.00 88.81 670 ARG A N 1
ATOM 5206 C CA . ARG A 1 670 ? 16.847 14.158 3.696 1.00 88.81 670 ARG A CA 1
ATOM 5207 C C . ARG A 1 670 ? 15.687 13.790 2.757 1.00 88.81 670 ARG A C 1
ATOM 5209 O O . ARG A 1 670 ? 14.747 14.562 2.583 1.00 88.81 670 ARG A O 1
ATOM 5216 N N . GLY A 1 671 ? 15.763 12.605 2.150 1.00 90.88 671 GLY A N 1
ATOM 5217 C CA . GLY A 1 671 ? 14.725 12.063 1.268 1.00 90.88 671 GLY A CA 1
ATOM 5218 C C . GLY A 1 671 ? 14.645 12.741 -0.100 1.00 90.88 671 GLY A C 1
ATOM 5219 O O . GLY A 1 671 ? 13.571 12.786 -0.698 1.00 90.88 671 GLY A O 1
ATOM 5220 N N . ARG A 1 672 ? 15.766 13.272 -0.607 1.00 91.56 672 ARG A N 1
ATOM 5221 C CA . ARG A 1 672 ? 15.832 13.996 -1.889 1.00 91.56 672 ARG A CA 1
ATOM 5222 C C . ARG A 1 672 ? 15.245 13.199 -3.056 1.00 91.56 672 ARG A C 1
ATOM 5224 O O . ARG A 1 672 ? 14.608 13.787 -3.928 1.00 91.56 672 ARG A O 1
ATOM 5231 N N . TYR A 1 673 ? 15.472 11.887 -3.077 1.00 94.62 673 TYR A N 1
ATOM 5232 C CA . TYR A 1 673 ? 15.065 11.009 -4.174 1.00 94.62 673 TYR A CA 1
ATOM 5233 C C . TYR A 1 673 ? 13.767 10.245 -3.917 1.00 94.62 673 TYR A C 1
ATOM 5235 O O . TYR A 1 673 ? 13.338 9.484 -4.779 1.00 94.62 673 TYR A O 1
ATOM 5243 N N . ARG A 1 674 ? 13.097 10.485 -2.785 1.00 94.69 674 ARG A N 1
ATOM 5244 C CA . ARG A 1 674 ? 11.912 9.724 -2.376 1.00 94.69 674 ARG A CA 1
ATOM 5245 C C . ARG A 1 674 ? 10.795 9.786 -3.414 1.00 94.69 674 ARG A C 1
ATOM 5247 O O . ARG A 1 674 ? 10.281 8.756 -3.824 1.00 94.69 674 ARG A O 1
ATOM 5254 N N . GLU A 1 675 ? 10.461 10.988 -3.885 1.00 92.94 675 GLU A N 1
ATOM 5255 C CA . GLU A 1 675 ? 9.431 11.173 -4.921 1.00 92.94 675 GLU A CA 1
ATOM 5256 C C . GLU A 1 675 ? 9.806 10.447 -6.223 1.00 92.94 675 GLU A C 1
ATOM 5258 O O . GLU A 1 675 ? 8.964 9.794 -6.834 1.00 92.94 675 GLU A O 1
ATOM 5263 N N . ALA A 1 676 ? 11.080 10.520 -6.625 1.00 94.88 676 ALA A N 1
ATOM 5264 C CA . ALA A 1 676 ? 11.573 9.871 -7.836 1.00 94.88 676 ALA A CA 1
ATOM 5265 C C . ALA A 1 676 ? 11.521 8.342 -7.727 1.00 94.88 676 ALA A C 1
ATOM 5267 O O . ALA A 1 676 ? 11.110 7.680 -8.673 1.00 94.88 676 ALA A O 1
ATOM 5268 N N . PHE A 1 677 ? 11.885 7.779 -6.575 1.00 97.56 677 PHE A N 1
ATOM 5269 C 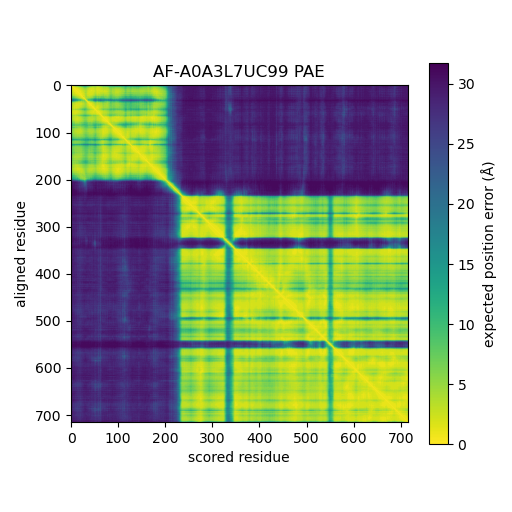CA . PHE A 1 677 ? 11.867 6.336 -6.357 1.00 97.56 677 PHE A CA 1
ATOM 5270 C C . PHE A 1 677 ? 10.445 5.777 -6.257 1.00 97.56 677 PHE A C 1
ATOM 5272 O O . PHE A 1 677 ? 10.145 4.755 -6.869 1.00 97.56 677 PHE A O 1
ATOM 5279 N N . VAL A 1 678 ? 9.532 6.475 -5.573 1.00 97.12 678 VAL A N 1
ATOM 5280 C CA . VAL A 1 678 ? 8.119 6.068 -5.536 1.00 97.12 678 VAL A CA 1
ATOM 5281 C C . VAL A 1 678 ? 7.487 6.146 -6.929 1.00 97.12 678 VAL A C 1
ATOM 5283 O O . VAL A 1 678 ? 6.781 5.221 -7.325 1.00 97.12 678 VAL A O 1
ATOM 5286 N N . GLU A 1 679 ? 7.777 7.185 -7.717 1.00 95.31 679 GLU A N 1
ATOM 5287 C CA . GLU A 1 679 ? 7.343 7.256 -9.121 1.00 95.31 679 GLU A CA 1
ATOM 5288 C C . GLU A 1 679 ? 8.004 6.165 -9.983 1.00 95.31 679 GLU A C 1
ATOM 5290 O O . GLU A 1 679 ? 7.347 5.593 -10.850 1.00 95.31 679 GLU A O 1
ATOM 5295 N N . TYR A 1 680 ? 9.266 5.808 -9.733 1.00 97.25 680 TYR A N 1
ATOM 5296 C CA . TYR A 1 680 ? 9.926 4.691 -10.415 1.00 97.25 680 TYR A CA 1
ATOM 5297 C C . TYR A 1 680 ? 9.195 3.367 -10.154 1.00 97.25 680 TYR A C 1
ATOM 5299 O O . TYR A 1 680 ? 8.891 2.645 -11.103 1.00 97.25 680 TYR A O 1
ATOM 5307 N N . LEU A 1 681 ? 8.791 3.098 -8.907 1.00 97.94 681 LEU A N 1
ATOM 5308 C CA . LEU A 1 681 ? 7.935 1.954 -8.575 1.00 97.94 681 LEU A CA 1
ATOM 5309 C C . LEU A 1 681 ? 6.601 2.020 -9.328 1.00 97.94 681 LEU A C 1
ATOM 5311 O O . LEU A 1 681 ? 6.181 1.026 -9.915 1.00 97.94 681 LEU A O 1
ATOM 5315 N N . VAL A 1 682 ? 5.950 3.188 -9.400 1.00 96.00 682 VAL A N 1
ATOM 5316 C CA . VAL A 1 682 ? 4.730 3.357 -10.214 1.00 96.00 682 VAL A CA 1
ATOM 5317 C C . VAL A 1 682 ? 4.973 2.951 -11.671 1.00 96.00 682 VAL A C 1
ATOM 5319 O O . VAL A 1 682 ? 4.150 2.236 -12.247 1.00 96.00 682 VAL A O 1
ATOM 5322 N N . ARG A 1 683 ? 6.090 3.367 -12.275 1.00 95.31 683 ARG A N 1
ATOM 5323 C CA . ARG A 1 683 ? 6.445 3.042 -13.668 1.00 95.31 683 ARG A CA 1
ATOM 5324 C C . ARG A 1 683 ? 6.687 1.547 -13.855 1.00 95.31 683 ARG A C 1
ATOM 5326 O O . ARG A 1 683 ? 6.171 0.978 -14.816 1.00 95.31 683 ARG A O 1
ATOM 5333 N N . ILE A 1 684 ? 7.389 0.908 -12.917 1.00 96.19 684 ILE A N 1
ATOM 5334 C CA . ILE A 1 684 ? 7.627 -0.542 -12.922 1.00 96.19 684 ILE A CA 1
ATOM 5335 C C . ILE A 1 684 ? 6.298 -1.294 -12.866 1.00 96.19 684 ILE A C 1
ATOM 5337 O O . ILE A 1 684 ? 5.981 -2.061 -13.774 1.00 96.19 684 ILE A O 1
ATOM 5341 N N . TYR A 1 685 ? 5.480 -1.013 -11.852 1.00 96.12 685 TYR A N 1
ATOM 5342 C CA . TYR A 1 685 ? 4.211 -1.706 -11.638 1.00 96.12 685 TYR A CA 1
ATOM 5343 C C . TYR A 1 685 ? 3.169 -1.420 -12.719 1.00 96.12 685 TYR A C 1
ATOM 5345 O O . TYR A 1 685 ? 2.250 -2.210 -12.895 1.00 96.12 685 TYR A O 1
ATOM 5353 N N . THR A 1 686 ? 3.289 -0.325 -13.472 1.00 93.25 686 THR A N 1
ATOM 5354 C CA . THR A 1 686 ? 2.410 -0.028 -14.618 1.00 93.25 686 THR A CA 1
ATOM 5355 C C . THR A 1 686 ? 2.987 -0.478 -15.961 1.00 93.25 686 THR A C 1
ATOM 5357 O O . THR A 1 686 ? 2.331 -0.299 -16.984 1.00 93.25 686 THR A O 1
ATOM 5360 N N . GLY A 1 687 ? 4.183 -1.080 -15.982 1.00 92.38 687 GLY A N 1
ATOM 5361 C CA . GLY A 1 687 ? 4.842 -1.543 -17.207 1.00 92.38 687 GLY A CA 1
ATOM 5362 C C . GLY A 1 687 ? 5.290 -0.414 -18.138 1.00 92.38 687 GLY A C 1
ATOM 5363 O O . GLY A 1 687 ? 5.414 -0.626 -19.339 1.00 92.38 687 GLY A O 1
ATOM 5364 N N . THR A 1 688 ? 5.497 0.789 -17.599 1.00 91.19 688 THR A N 1
ATOM 5365 C CA . THR A 1 688 ? 5.938 1.986 -18.342 1.00 91.19 688 THR A CA 1
ATOM 5366 C C . THR A 1 688 ? 7.380 2.379 -18.018 1.00 91.19 688 THR A C 1
ATOM 5368 O O . THR A 1 688 ? 7.803 3.496 -18.315 1.00 91.19 688 THR A O 1
ATOM 5371 N N . VAL A 1 689 ? 8.110 1.472 -17.369 1.00 93.19 689 VAL A N 1
ATOM 5372 C CA . VAL A 1 689 ? 9.533 1.602 -17.065 1.00 93.19 689 VAL A CA 1
ATOM 5373 C C . VAL A 1 689 ? 10.380 1.170 -18.261 1.00 93.19 689 VAL A C 1
ATOM 5375 O O . VAL A 1 689 ? 10.072 0.198 -18.950 1.00 93.19 689 VAL A O 1
ATOM 5378 N N . ASP A 1 690 ? 11.478 1.877 -18.460 1.00 90.25 690 ASP A N 1
ATOM 5379 C CA . ASP A 1 690 ? 12.604 1.512 -19.313 1.00 90.25 690 ASP A CA 1
ATOM 5380 C C . ASP A 1 690 ? 13.893 1.552 -18.471 1.00 90.25 690 ASP A C 1
ATOM 5382 O O . ASP A 1 690 ? 13.868 1.954 -17.300 1.00 90.25 690 ASP A O 1
ATOM 5386 N N . ALA A 1 691 ? 15.018 1.126 -19.055 1.00 86.50 691 ALA A N 1
ATOM 5387 C CA . ALA A 1 691 ? 16.306 1.109 -18.362 1.00 86.50 691 ALA A CA 1
ATOM 5388 C C . ALA A 1 691 ? 16.634 2.478 -17.742 1.00 86.50 691 ALA A C 1
ATOM 5390 O O . ALA A 1 691 ? 17.143 2.534 -16.630 1.00 86.50 691 ALA A O 1
ATOM 5391 N N . ASP A 1 692 ? 16.250 3.570 -18.415 1.00 90.44 692 ASP A N 1
ATOM 5392 C CA . ASP A 1 692 ? 16.707 4.926 -18.135 1.00 90.44 692 ASP A CA 1
ATOM 5393 C C . ASP A 1 692 ? 15.773 5.787 -17.270 1.00 90.44 692 ASP A C 1
ATOM 5395 O O . ASP A 1 692 ? 16.093 6.913 -16.866 1.00 90.44 692 ASP A O 1
ATOM 5399 N N . THR A 1 693 ? 14.615 5.232 -16.915 1.00 93.19 693 THR A N 1
ATOM 5400 C CA . THR A 1 693 ? 13.567 5.911 -16.151 1.00 93.19 693 THR A CA 1
ATOM 5401 C C . THR A 1 693 ? 14.090 6.466 -14.823 1.00 93.19 693 THR A C 1
ATOM 5403 O O . THR A 1 693 ? 13.795 7.614 -14.485 1.00 93.19 693 THR A O 1
ATOM 5406 N N . LEU A 1 694 ? 14.865 5.685 -14.060 1.00 94.75 694 LEU A N 1
ATOM 5407 C CA . LEU A 1 694 ? 15.272 6.055 -12.698 1.00 94.75 694 LEU A CA 1
ATOM 5408 C C . LEU A 1 694 ? 16.095 7.347 -12.671 1.00 94.75 694 LEU A C 1
ATOM 5410 O O . LEU A 1 694 ? 15.795 8.275 -11.918 1.00 94.75 694 LEU A O 1
ATOM 5414 N N . TRP A 1 695 ? 17.118 7.441 -13.513 1.00 91.69 695 TRP A N 1
ATOM 5415 C CA . TRP A 1 695 ? 18.013 8.593 -13.507 1.00 91.69 695 TRP A CA 1
ATOM 5416 C C . TRP A 1 695 ? 17.380 9.833 -14.144 1.00 91.69 695 TRP A C 1
ATOM 5418 O O . TRP A 1 695 ? 17.607 10.946 -13.658 1.00 91.69 695 TRP A O 1
ATOM 5428 N N . ARG A 1 696 ? 16.477 9.665 -15.124 1.00 92.12 696 ARG A N 1
ATOM 5429 C CA . ARG A 1 696 ? 15.622 10.764 -15.613 1.00 92.12 696 ARG A CA 1
ATOM 5430 C C . ARG A 1 696 ? 14.739 11.340 -14.509 1.00 92.12 696 ARG A C 1
ATOM 5432 O O . ARG A 1 696 ? 14.631 12.563 -14.395 1.00 92.12 696 ARG A O 1
ATOM 5439 N N . LEU A 1 697 ? 14.138 10.488 -13.674 1.00 92.56 697 LEU A N 1
ATOM 5440 C CA . LEU A 1 697 ? 13.340 10.926 -12.524 1.00 92.56 697 LEU A CA 1
ATOM 5441 C C . LEU A 1 697 ? 14.209 11.636 -11.474 1.00 92.56 697 LEU A C 1
ATOM 5443 O O . LEU A 1 697 ? 13.820 12.690 -10.968 1.00 92.56 697 LEU A O 1
ATOM 5447 N N . CYS A 1 698 ? 15.406 11.116 -11.195 1.00 92.38 698 CYS A N 1
ATOM 5448 C CA . CYS A 1 698 ? 16.340 11.719 -10.241 1.00 92.38 698 CYS A CA 1
ATOM 5449 C C . CYS A 1 698 ? 17.063 12.975 -10.761 1.00 92.38 698 CYS A C 1
ATOM 5451 O O . CYS A 1 698 ? 17.620 13.723 -9.954 1.00 92.38 698 CYS A O 1
ATOM 5453 N N . LYS A 1 699 ? 17.049 13.234 -12.077 1.00 92.75 699 LYS A N 1
ATOM 5454 C CA . LYS A 1 699 ? 17.809 14.314 -12.743 1.00 92.75 699 LYS A CA 1
ATOM 5455 C C . LYS A 1 699 ? 19.310 14.237 -12.430 1.00 92.75 699 LYS A C 1
ATOM 5457 O O . LYS A 1 699 ? 19.941 15.220 -12.017 1.00 92.75 699 LYS A O 1
ATOM 5462 N N . ARG A 1 700 ? 19.844 13.030 -12.584 1.00 94.69 700 ARG A N 1
ATOM 5463 C CA . ARG A 1 700 ? 21.243 12.642 -12.371 1.00 94.69 700 ARG A CA 1
ATOM 5464 C C . ARG A 1 700 ? 21.657 11.663 -13.462 1.00 94.69 700 ARG A C 1
ATOM 5466 O O . ARG A 1 700 ? 20.781 11.145 -14.146 1.00 94.69 700 ARG A O 1
ATOM 5473 N N . SER A 1 701 ? 22.946 11.414 -13.643 1.00 95.31 701 SER A N 1
ATOM 5474 C CA . SER A 1 701 ? 23.410 10.224 -14.367 1.00 95.31 701 SER A CA 1
ATOM 5475 C C . SER A 1 701 ? 23.398 8.992 -13.450 1.00 95.31 701 SER A C 1
ATOM 5477 O O . SER A 1 701 ? 23.335 9.123 -12.225 1.00 95.31 701 SER A O 1
ATOM 5479 N N . ALA A 1 702 ? 23.491 7.789 -14.025 1.00 93.75 702 ALA A N 1
ATOM 5480 C CA . ALA A 1 702 ? 23.645 6.561 -13.242 1.00 93.75 702 ALA A CA 1
ATOM 5481 C C . ALA A 1 702 ? 24.914 6.605 -12.367 1.00 93.75 702 ALA A C 1
ATOM 5483 O O . ALA A 1 702 ? 24.840 6.362 -11.167 1.00 93.75 702 ALA A O 1
ATOM 5484 N N . SER A 1 703 ? 26.047 7.046 -12.928 1.00 96.44 703 SER A N 1
ATOM 5485 C CA . SER A 1 703 ? 27.315 7.165 -12.195 1.00 96.44 703 SER A CA 1
ATOM 5486 C C . SER A 1 703 ? 27.253 8.163 -11.031 1.00 96.44 703 SER A C 1
ATOM 5488 O O . SER A 1 703 ? 27.802 7.907 -9.965 1.00 96.44 703 SER A O 1
ATOM 5490 N N . GLU A 1 704 ? 26.558 9.295 -11.200 1.00 97.62 704 GLU A N 1
ATOM 5491 C CA . GLU A 1 704 ? 26.359 10.259 -10.112 1.00 97.62 704 GLU A CA 1
ATOM 5492 C C . GLU A 1 704 ? 25.540 9.652 -8.967 1.00 97.62 704 GLU A C 1
ATOM 5494 O O . GLU A 1 704 ? 25.820 9.925 -7.798 1.00 97.62 704 GLU A O 1
ATOM 5499 N N . LEU A 1 705 ? 24.531 8.833 -9.286 1.00 97.69 705 LEU A N 1
ATOM 5500 C CA . LEU A 1 705 ? 23.735 8.126 -8.284 1.00 97.69 705 LEU A CA 1
ATOM 5501 C C . LEU A 1 705 ? 24.555 7.047 -7.571 1.00 97.69 705 LEU A C 1
ATOM 5503 O O . LEU A 1 705 ? 24.457 6.949 -6.349 1.00 97.69 705 LEU A O 1
ATOM 5507 N N . ASP A 1 706 ? 25.397 6.305 -8.291 1.00 98.00 706 ASP A N 1
ATOM 5508 C CA . ASP A 1 706 ? 26.318 5.324 -7.705 1.00 98.00 706 ASP A CA 1
ATOM 5509 C C . ASP A 1 706 ? 27.279 5.998 -6.700 1.00 98.00 706 ASP A C 1
ATOM 5511 O O . ASP A 1 706 ? 27.450 5.533 -5.569 1.00 98.00 706 ASP A O 1
ATOM 5515 N N . ASP A 1 707 ? 27.860 7.147 -7.065 1.00 98.00 707 ASP A N 1
ATOM 5516 C CA . ASP A 1 707 ? 28.753 7.928 -6.196 1.00 98.00 707 ASP A CA 1
ATOM 5517 C C . ASP A 1 707 ? 28.027 8.528 -4.983 1.00 98.00 707 ASP A C 1
ATOM 5519 O O . ASP A 1 707 ? 28.569 8.624 -3.874 1.00 98.00 707 ASP A O 1
ATOM 5523 N N . GLU A 1 708 ? 26.789 8.983 -5.171 1.00 97.44 708 GLU A N 1
ATOM 5524 C CA . GLU A 1 708 ? 25.945 9.471 -4.082 1.00 97.44 708 GLU A CA 1
ATOM 5525 C C . GLU A 1 708 ? 25.532 8.350 -3.123 1.00 97.44 708 GLU A C 1
ATOM 5527 O O . GLU A 1 708 ? 25.544 8.575 -1.909 1.00 97.44 708 GLU A O 1
ATOM 5532 N N . TYR A 1 709 ? 25.249 7.150 -3.635 1.00 97.69 709 TYR A N 1
ATOM 5533 C CA . TYR A 1 709 ? 24.984 5.960 -2.832 1.00 97.69 709 TYR A CA 1
ATOM 5534 C C . TYR A 1 709 ? 26.207 5.567 -1.996 1.00 97.69 709 TYR A C 1
ATOM 5536 O O . TYR A 1 709 ? 26.093 5.407 -0.779 1.00 97.69 709 TYR A O 1
ATOM 5544 N N . ARG A 1 710 ? 27.404 5.517 -2.597 1.00 97.38 710 ARG A N 1
ATOM 5545 C CA . ARG A 1 710 ? 28.658 5.253 -1.862 1.00 97.38 710 ARG A CA 1
ATOM 5546 C C . ARG A 1 710 ? 28.865 6.238 -0.714 1.00 97.38 710 ARG A C 1
ATOM 5548 O O . ARG A 1 710 ? 29.163 5.832 0.407 1.00 97.38 710 ARG A O 1
ATOM 5555 N N . ARG A 1 711 ? 28.630 7.532 -0.959 1.00 96.25 711 ARG A N 1
ATOM 5556 C CA . ARG A 1 711 ? 28.693 8.578 0.079 1.00 96.25 711 ARG A CA 1
ATOM 5557 C C . ARG A 1 711 ? 27.583 8.491 1.120 1.00 96.25 711 ARG A C 1
ATOM 5559 O O . ARG A 1 711 ? 27.739 9.074 2.188 1.00 96.25 711 ARG A O 1
ATOM 5566 N N . HIS A 1 712 ? 26.448 7.873 0.811 1.00 95.06 712 HIS A N 1
ATOM 5567 C CA . HIS A 1 712 ? 25.375 7.633 1.776 1.00 95.06 712 HIS A CA 1
ATOM 5568 C C . HIS A 1 712 ? 25.746 6.498 2.729 1.00 95.06 712 HIS A C 1
ATOM 5570 O O . HIS A 1 712 ? 25.637 6.672 3.938 1.00 95.06 712 HIS A O 1
ATOM 5576 N N . MET A 1 713 ? 26.270 5.396 2.192 1.00 95.00 713 MET A N 1
ATOM 5577 C CA . MET A 1 713 ? 26.672 4.225 2.977 1.00 95.00 713 MET A CA 1
ATOM 5578 C C . MET A 1 713 ? 27.938 4.456 3.812 1.00 95.00 713 MET A C 1
ATOM 5580 O O . MET A 1 713 ? 28.093 3.847 4.864 1.00 95.00 713 MET A O 1
ATOM 5584 N N . ALA A 1 714 ? 28.834 5.346 3.377 1.00 93.12 714 ALA A N 1
ATOM 5585 C CA . ALA A 1 714 ? 30.069 5.681 4.093 1.00 93.12 714 ALA A CA 1
ATOM 5586 C C . ALA A 1 714 ? 29.889 6.645 5.284 1.00 93.12 714 ALA A C 1
ATOM 5588 O O . ALA A 1 714 ? 30.889 7.074 5.861 1.00 93.12 714 ALA A O 1
ATOM 5589 N N . ARG A 1 715 ? 28.653 7.041 5.606 1.00 84.94 715 ARG A N 1
ATOM 5590 C CA . ARG A 1 715 ? 28.367 7.961 6.716 1.00 84.94 715 ARG A CA 1
ATOM 5591 C C . ARG A 1 715 ? 28.557 7.325 8.083 1.00 84.94 715 ARG A C 1
ATOM 5593 O O . ARG A 1 715 ? 28.606 6.072 8.163 1.00 84.94 715 ARG A O 1
#

Mean predicted aligned error: 16.38 Å

pLDDT: mean 85.42, std 16.97, range [24.12, 98.5]

Radius of gyration: 31.47 Å; Cα contacts (8 Å, |Δi|>4): 1021; chains: 1; bounding box: 76×66×94 Å

Sequence (715 aa):
MVEWWYPVAVWAIVIGAVVRSIQVGMNAAGLSHAGPRWLPLVAGALAIVPIDGLPLARWLHSFNANFSIPLSILLLDFGISPLLRKPLLNRRATLTAIWFGCTCGLLLYPLSLGLGSFDPYELGWKSPGVAAAAAMCGGVLLLQKNTFGAVLVVAGAAWQIGCLESDNAWDYLIDPVYWLLSTINVAAVMIGWLVSVWQKLRGRTSATLIGAILVGSSSLYVCEAEDQNSLATPIGLDEKWQTAAAELHRRATSSGNERLALLIRDWRLPDEAGRTLAVTLPPKLEQPEWILSADAQAIWSDFCDARRERAAGTFSMALAAARARGKPPASGDRGDAEDAVRPAMQQQSCAAVRLLYRTLRDDPEHAQAREAGGWVRRGGSWVWPEAARRLDKGEEYSAAHGWLPKGRLARYEAGDRYVRGRWMKASEDAAKPRTLSHGWKCNSDHWQIVSTASHESIALLVLYLEESHSIWRQIFGAFSIPPAELEKRLEGRGRIAARDPFAAVLLANRKEYVAQMEALEPTIARTLGIYWSPTHTAWFFDSKAQHDPADDAFSGGLESTTIYHEATHQLFAETRVTSPLAGERFGFWAIEAAACFMESLQATDFGWTLGGIENGRAPAARQRLLEDNFYVPLEELTAMGRREFQADARLPEIYSQISGLADFFMNGQRGRYREAFVEYLVRIYTGTVDADTLWRLCKRSASELDDEYRRHMAR

Solvent-accessible surface area (backbone atoms only — not comparable to full-atom values): 3872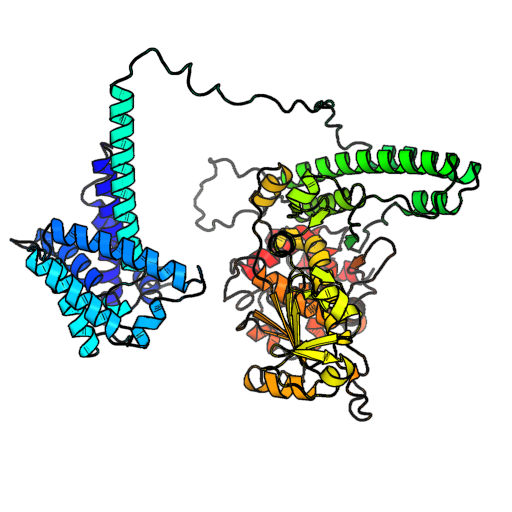7 Å² total; per-residue (Å²): 110,66,84,72,47,48,38,33,55,53,40,14,51,50,45,16,51,51,48,46,34,48,28,51,10,35,47,60,33,68,45,92,73,50,66,64,92,60,49,28,60,59,49,14,54,52,16,62,45,66,54,95,88,39,34,42,11,53,62,54,28,75,76,56,76,75,75,8,45,53,46,51,51,51,53,48,35,66,73,44,34,89,78,42,98,63,55,82,51,48,74,66,16,50,52,50,48,33,51,46,28,30,51,52,38,64,65,32,51,51,20,59,72,60,63,57,96,59,50,66,61,58,44,21,72,75,42,69,61,53,33,51,50,38,30,51,55,9,52,55,31,44,77,71,73,26,56,44,12,55,48,34,36,48,25,33,53,37,53,76,70,57,74,54,96,64,82,38,43,48,51,32,64,48,36,74,65,41,21,50,52,17,42,51,37,53,49,24,44,50,51,8,48,53,48,40,50,50,52,54,55,57,73,73,61,78,85,87,79,91,83,74,88,86,76,89,86,86,81,83,84,87,68,88,79,77,72,88,83,69,80,68,67,84,78,55,59,69,56,54,47,51,54,52,40,52,51,50,24,51,52,26,49,76,71,70,35,54,71,58,18,50,52,50,64,63,64,62,78,78,82,51,80,38,30,46,77,35,72,54,66,56,80,56,90,71,83,60,88,87,60,75,50,70,70,53,46,50,52,49,51,55,51,50,50,55,26,41,55,50,14,55,54,34,38,53,49,16,46,50,30,40,64,50,54,52,78,76,79,67,94,82,73,83,70,96,63,95,73,78,72,76,71,75,62,50,59,34,41,48,58,15,43,44,27,37,54,51,14,30,54,48,25,42,69,43,59,59,52,40,46,40,73,48,37,41,82,50,98,93,37,75,34,47,43,41,41,44,59,38,49,76,71,46,38,43,75,43,80,74,60,24,57,34,62,63,89,41,56,73,45,45,76,72,43,35,39,83,55,98,94,39,79,44,48,41,69,69,56,69,71,50,91,56,49,74,98,65,29,51,75,41,28,57,70,56,38,39,34,40,23,49,36,55,65,69,59,50,26,52,50,50,52,49,51,54,48,39,52,59,42,44,47,44,75,47,34,47,60,59,37,56,63,75,51,46,37,33,13,58,70,72,70,51,86,78,78,60,69,81,57,46,40,34,38,36,24,43,24,62,70,57,39,33,71,71,37,36,89,81,36,79,67,44,78,81,51,82,49,45,51,42,71,96,73,55,31,34,40,38,37,30,34,65,72,51,89,51,90,87,53,76,89,60,82,49,50,71,53,62,49,54,50,28,24,31,50,40,53,45,49,67,58,67,61,43,91,56,34,98,53,40,18,54,59,26,41,26,56,55,60,55,10,56,16,42,31,48,37,13,59,40,82,50,101,64,30,34,38,32,39,33,66,87,27,56,44,16,45,54,18,34,43,35,47,75,72,68,69,48,79,79,53,56,65,64,48,26,50,25,13,41,66,60,48,74,67,39,92,56,41,77,59,47,57,21,41,32,18,32,49,33,32,36,32,50,12,31,85,67,28,70,34,29,52,34,48,46,48,41,51,46,26,24,38,53,53,72,54,54,65,60,48,58,31,62,49,60,74,48,52,53,67,57,50,49,54,50,44,53,60,56,59,72,106

Foldseek 3Di:
DCVQCVLLVLQLLLQLLLLVLLLVLCVLLVNVPSDDPCVSNVSSCQQQDDDPNHGPSVVVCVVPVAAALLVVLVSVQSVCVVVDPDGLFDPVQNLVLLVQQQVCCVVAVCVCVPPDDDHPQVVQVVDLVLLVVLLVVLVVCVVVVGSNSVSSPVLSVCLVVCVDVDVGSVRNRYDPSSNVSSVSNVVSNVVSVVSNVVVVVVVVDDDDPPPPPPDDDDDDDDDDDDDPPPPPDLPCLVVLLVVLLVVLLVLCVVVVNNVLSCCSVVLDDDALQLWDDFFDFDFADDDDPPQDDPSSVVSSVSQLVSLLSSLVSLLSVLLVQLVQWADQPPPPPPDDDPPPPPFQISHSNLVSLLSLSSSSLSGVVPPLSLQLLQWDDDPNTTDHQLVNVLVVQQWDADLLAGTDHHPCVVVVVVQWDQAPNDIDGVVVVLVDQDDQVRFDWGDHSAEIEGERADSNLVSVLNVLLVLLVSRCCSQLVCLLAPSVQSSCSSVVNHDHHRDHHQYEYEYAALVSVCVVCCVPPVCRNVDQWAQDLVVRYTYHYFHCNDPDVVPVVDPDTGDSLSSSLRSLLSCLQPSDDFDPCQLQFFDVLLSLLRSQQSSQWDADPRGTITGDCPGRLNVVLLCCVPPVVDDDQLLRRGRDGPVRQVPDPCNVNSSSNSNLVSSCCCNNPNNLNSSLSSVQSSCSRHVNDDSCSSCSSSVHDSVVSVVSSNVSSVD

Secondary structure (DSSP, 8-state):
-HHHHHHHHHHHHHHHHHHHHHHHHHHHTT-S----TTHHHHHHGGGG-EETTEEHHHHHHHH--S--HHHHHHHHHHHHGGG-SS-SS-HHHHHHHHHHHHHHHHHHHHHHTTSSS--GGGHHHH-THHHHHHHHHHHHHHHTT-THHHHHHHHHHHHHTT-SS---TTTTT--HHHHHHHHHHHHHHHHHHHHHHHHHHHTT--SS-SSSSSS------------TT----STTHHHHHHHHHHHHHHHHHHTT-HHHHHHHHHTSPPP-TT-EEEE---SS----TT--SHHHHHHHHHHHHHHHHHHHHHHHHHHHHHH-PPPPPPTT---S------------HHHHHHHHHHHHHH-TT-HHHHHHHT-EEETTEEE-HHHHHHHTTT-EEETTTEEE-TT-HHHHHTTEEEETTEEEEHHHHHTS---GGG-EEEE-SSEEEEESS-HHHHHHHHHHHHHHHHHHHHHSHHHHS-HHHHHHHHTT-----PPPPEEEEEESSHHHHHHHHTTT-TTGGG-SEEEEGGGTEEEEE-GGG---TT-TT---SS-HHHHHHHHHHHHHHHSS---TTTTTSS-HHHHHHHHHHHTT-EEETTEEEE--TTSTTHHHHHHHHHTS-----HHHHHH--HHHHHH-TTHHHHHHHHHHHHHHHHHHHHHTTHHHHHHHHHHHHTT---TTHHHHHHTS-HHHHHHHHHHHHT-